Protein AF-A0A0F7SVY8-F1 (afdb_monomer_lite)

Secondary structure (DSSP, 8-state):
--TTS----SSHHHHHHHHHHHHHHHHHHHHHHHHHS--SS-PPPEEEEETTEEEEE--SSSHHHHHHHHHHHHHHHH-HHHHHHHHHHHHHHHHHHHHHHHH-GGGHHHHHHHHHHHHHHHHHHHHHHT-SPPGGGT-HHHHHHHHHHHHHHHHHHHHH---HHHHHHHHHHHHTS--------S---PPP---HHHHHHHHHHHHHHHHH-S---S----------------HHHHHHHHHHHHHHHHTT-HHHHHHHHTHHHHHHHH--HHHHHHHHHTT--TTGGG-S-HHHHHHHHHHTHHHHHHHHHHHHHHHHHHHTT-SSSTTHHHHGGGHHHHHHHHHHHHHHHHHHHHHHHHHHHHHHHHHHHHHHHHHHHHHHHHHHHHHHHHHHHHHHHHHHHH--

Structure (mmCIF, N/CA/C/O backbone):
data_AF-A0A0F7SVY8-F1
#
_entry.id   AF-A0A0F7SVY8-F1
#
loop_
_atom_site.group_PDB
_atom_site.id
_atom_site.type_symbol
_atom_site.label_atom_id
_atom_site.label_alt_id
_atom_site.label_comp_id
_atom_site.label_asym_id
_atom_site.label_entity_id
_atom_site.label_seq_id
_atom_site.pdbx_PDB_ins_code
_atom_site.Cartn_x
_atom_site.Cartn_y
_atom_site.Cartn_z
_atom_site.occupancy
_atom_site.B_iso_or_equiv
_atom_site.auth_seq_id
_atom_site.auth_comp_id
_atom_site.auth_asym_id
_atom_site.auth_atom_id
_atom_site.pdbx_PDB_model_num
ATOM 1 N N . MET A 1 1 ? -3.603 6.950 12.772 1.00 32.06 1 MET A N 1
ATOM 2 C CA . MET A 1 1 ? -3.868 5.844 11.830 1.00 32.06 1 MET A CA 1
ATOM 3 C C . MET A 1 1 ? -5.347 5.536 11.937 1.00 32.06 1 MET A C 1
ATOM 5 O O . MET A 1 1 ? -5.811 5.338 13.047 1.00 32.06 1 MET A O 1
ATOM 9 N N . SER A 1 2 ? -6.103 5.628 10.845 1.00 26.30 2 SER A N 1
ATOM 10 C CA . SER A 1 2 ? -7.536 5.317 10.833 1.00 26.30 2 SER A CA 1
ATOM 11 C C . SER A 1 2 ? -7.749 3.835 11.159 1.00 26.30 2 SER A C 1
ATOM 13 O O . SER A 1 2 ? -7.153 2.965 10.524 1.00 26.30 2 SER A O 1
ATOM 15 N N . GLY A 1 3 ? -8.569 3.562 12.176 1.00 30.83 3 GLY A N 1
ATOM 16 C CA . GLY A 1 3 ? -8.786 2.250 12.801 1.00 30.83 3 GLY A CA 1
ATOM 17 C C . GLY A 1 3 ? -9.534 1.206 11.962 1.00 30.83 3 GLY A C 1
ATOM 18 O O . GLY A 1 3 ? -10.246 0.385 12.523 1.00 30.83 3 GLY A O 1
ATOM 19 N N . GLU A 1 4 ? -9.394 1.212 10.636 1.00 35.50 4 GLU A N 1
ATOM 20 C CA . GLU A 1 4 ? -10.109 0.282 9.745 1.00 35.50 4 GLU A CA 1
ATOM 21 C C . GLU A 1 4 ? -9.260 -0.897 9.242 1.00 35.50 4 GLU A C 1
ATOM 23 O O . GLU A 1 4 ? -9.803 -1.841 8.681 1.00 35.50 4 GLU A O 1
ATOM 28 N N . ILE A 1 5 ? -7.935 -0.904 9.440 1.00 38.75 5 ILE A N 1
ATOM 29 C CA . ILE A 1 5 ? -7.057 -1.897 8.775 1.00 38.75 5 ILE A CA 1
ATOM 30 C C . ILE A 1 5 ? -6.786 -3.148 9.634 1.00 38.75 5 ILE A C 1
ATOM 32 O O . ILE A 1 5 ? -6.221 -4.130 9.160 1.00 38.75 5 ILE A O 1
ATOM 36 N N . GLY A 1 6 ? -7.246 -3.171 10.882 1.00 41.16 6 GLY A N 1
ATOM 37 C CA . GLY A 1 6 ? -7.015 -4.285 11.796 1.00 41.16 6 GLY A CA 1
ATOM 38 C C . GLY A 1 6 ? -8.291 -4.723 12.484 1.00 41.16 6 GLY A C 1
ATOM 39 O O . GLY A 1 6 ? -8.404 -4.569 13.696 1.00 41.16 6 GLY A O 1
ATOM 40 N N . ALA A 1 7 ? -9.238 -5.306 11.746 1.00 42.53 7 ALA A N 1
ATOM 41 C CA . ALA A 1 7 ? -10.143 -6.268 12.366 1.00 42.53 7 ALA A CA 1
ATOM 42 C C . ALA A 1 7 ? -9.259 -7.420 12.863 1.00 42.53 7 ALA A C 1
ATOM 44 O O . ALA A 1 7 ? -8.920 -8.326 12.104 1.00 42.53 7 ALA A O 1
ATOM 45 N N . TYR A 1 8 ? -8.772 -7.287 14.097 1.00 48.00 8 TYR A N 1
ATOM 46 C CA . TYR A 1 8 ? -7.815 -8.196 14.699 1.00 48.00 8 TYR A CA 1
ATOM 47 C C . TYR A 1 8 ? -8.391 -9.605 14.592 1.00 48.00 8 TYR A C 1
ATOM 49 O O . TYR A 1 8 ? -9.514 -9.868 15.033 1.00 48.00 8 TYR A O 1
ATOM 57 N N . HIS A 1 9 ? -7.649 -10.485 13.929 1.00 53.19 9 HIS A N 1
ATOM 58 C CA . HIS A 1 9 ? -7.991 -11.888 13.803 1.00 53.19 9 HIS A CA 1
ATOM 59 C C . HIS A 1 9 ? -8.049 -12.479 15.208 1.00 53.19 9 HIS A C 1
ATOM 61 O O . HIS A 1 9 ? -7.025 -12.768 15.822 1.00 53.19 9 HIS A O 1
ATOM 67 N N . SER A 1 10 ? -9.258 -12.606 15.755 1.00 57.44 10 SER A N 1
ATOM 68 C CA . SER A 1 10 ? -9.478 -13.090 17.120 1.00 57.44 10 SER A CA 1
ATOM 69 C C . SER A 1 10 ? -9.018 -14.542 17.292 1.00 57.44 10 SER A C 1
ATOM 71 O O . SER A 1 10 ? -8.771 -14.996 18.410 1.00 57.44 10 SER A O 1
ATOM 73 N N . GLU A 1 11 ? -8.854 -15.268 16.183 1.00 75.50 11 GLU A N 1
ATOM 74 C CA . GLU A 1 11 ? -8.423 -16.655 16.147 1.00 75.50 11 GLU A CA 1
ATOM 75 C C . GLU A 1 11 ? -6.925 -16.789 15.808 1.00 75.50 11 GLU A C 1
ATOM 77 O O . GLU A 1 11 ? -6.479 -16.550 14.683 1.00 75.50 11 GLU A O 1
ATOM 82 N N . LYS A 1 12 ? -6.142 -17.288 16.776 1.00 78.69 12 LYS A N 1
ATOM 83 C CA . LYS A 1 12 ? -4.677 -17.473 16.677 1.00 78.69 12 LYS A CA 1
ATOM 84 C C . LYS A 1 12 ? -4.250 -18.340 15.490 1.00 78.69 12 LYS A C 1
ATOM 86 O O . LYS A 1 12 ? -3.156 -18.166 14.955 1.00 78.69 12 LYS A O 1
ATOM 91 N N . ARG A 1 13 ? -5.100 -19.284 15.070 1.00 81.50 13 ARG A N 1
ATOM 92 C CA . ARG A 1 13 ? -4.836 -20.136 13.899 1.00 81.50 13 ARG A CA 1
ATOM 93 C C . ARG A 1 13 ? -4.826 -19.336 12.599 1.00 81.50 13 ARG A C 1
ATOM 95 O O . ARG A 1 13 ? -3.979 -19.603 11.754 1.00 81.50 13 ARG A O 1
ATOM 102 N N . ASN A 1 14 ? -5.714 -18.350 12.454 1.00 82.94 14 ASN A N 1
ATOM 103 C CA . ASN A 1 14 ? -5.728 -17.492 11.273 1.00 82.94 14 ASN A CA 1
ATOM 104 C C . ASN A 1 14 ? -4.495 -16.576 11.251 1.00 82.94 14 ASN A C 1
ATOM 106 O O . ASN A 1 14 ? -3.794 -16.505 10.245 1.00 82.94 14 ASN A O 1
ATOM 110 N N . VAL A 1 15 ? -4.145 -15.994 12.402 1.00 83.00 15 VAL A N 1
ATOM 111 C CA . VAL A 1 15 ? -2.915 -15.200 12.564 1.00 83.00 15 VAL A CA 1
ATOM 112 C C . VAL A 1 15 ? -1.673 -15.988 12.136 1.00 83.00 15 VAL A C 1
ATOM 114 O O . VAL A 1 15 ? -0.857 -15.481 11.371 1.00 83.00 15 VAL A O 1
ATOM 117 N N . ALA A 1 16 ? -1.545 -17.251 12.552 1.00 87.25 16 ALA A N 1
ATOM 118 C CA . ALA A 1 16 ? -0.411 -18.091 12.166 1.00 87.25 16 ALA A CA 1
ATOM 119 C C . ALA A 1 16 ? -0.305 -18.294 10.642 1.00 87.25 16 ALA A C 1
ATOM 121 O O . ALA A 1 16 ? 0.797 -18.278 10.093 1.00 87.25 16 ALA A O 1
ATOM 122 N N . VAL A 1 17 ? -1.438 -18.441 9.944 1.00 87.94 17 VAL A N 1
ATOM 123 C CA . VAL A 1 17 ? -1.470 -18.520 8.474 1.00 87.94 17 VAL A CA 1
ATOM 124 C C . VAL A 1 17 ? -0.979 -17.202 7.866 1.00 87.94 17 VAL A C 1
ATOM 126 O O . VAL A 1 17 ? -0.134 -17.221 6.972 1.00 87.94 17 VAL A O 1
ATOM 129 N N . HIS A 1 18 ? -1.427 -16.057 8.380 1.00 86.75 18 HIS A N 1
ATOM 130 C CA . HIS A 1 18 ? -0.991 -14.743 7.899 1.00 86.75 18 HIS A CA 1
ATOM 131 C C . HIS A 1 18 ? 0.511 -14.513 8.114 1.00 86.75 18 HIS A C 1
ATOM 133 O O . HIS A 1 18 ? 1.202 -14.094 7.186 1.00 86.75 18 HIS A O 1
ATOM 139 N N . VAL A 1 19 ? 1.038 -14.885 9.286 1.00 88.88 19 VAL A N 1
ATOM 140 C CA . VAL A 1 19 ? 2.472 -14.804 9.621 1.00 88.88 19 VAL A CA 1
ATOM 141 C C . VAL A 1 19 ? 3.354 -15.546 8.620 1.00 88.88 19 VAL A C 1
ATOM 143 O O . VAL A 1 19 ? 4.449 -15.084 8.305 1.00 88.88 19 VAL A O 1
ATOM 146 N N . VAL A 1 20 ? 2.870 -16.656 8.065 1.00 91.19 20 VAL A N 1
ATOM 147 C CA . VAL A 1 20 ? 3.607 -17.432 7.061 1.00 91.19 20 VAL A CA 1
ATOM 148 C C . VAL A 1 20 ? 3.379 -16.889 5.647 1.00 91.19 20 VAL A C 1
ATOM 150 O O . VAL A 1 20 ? 4.332 -16.688 4.888 1.00 91.19 20 VAL A O 1
ATOM 153 N N . PHE A 1 21 ? 2.126 -16.653 5.260 1.00 92.50 21 PHE A N 1
ATOM 154 C CA . PHE A 1 21 ? 1.783 -16.427 3.857 1.00 92.50 21 PHE A CA 1
ATOM 155 C C . PHE A 1 21 ? 1.807 -14.957 3.425 1.00 92.50 21 PHE A C 1
ATOM 157 O O . PHE A 1 21 ? 2.053 -14.708 2.248 1.00 92.50 21 PHE A O 1
ATOM 164 N N . VAL A 1 22 ? 1.655 -13.978 4.324 1.00 92.56 22 VAL A N 1
ATOM 165 C CA . VAL A 1 22 ? 1.793 -12.553 3.961 1.00 92.56 22 VAL A CA 1
ATOM 166 C C . VAL A 1 22 ? 3.229 -12.227 3.522 1.00 92.56 22 VAL A C 1
ATOM 168 O O . VAL A 1 22 ? 3.394 -11.711 2.412 1.00 92.56 22 VAL A O 1
ATOM 171 N N . PRO A 1 23 ? 4.291 -12.584 4.281 1.00 93.31 23 PRO A N 1
ATOM 172 C CA . PRO A 1 23 ? 5.663 -12.372 3.820 1.00 93.31 23 PRO A CA 1
ATOM 173 C C . PRO A 1 23 ? 5.978 -13.159 2.543 1.00 93.31 23 PRO A C 1
ATOM 175 O O . PRO A 1 23 ? 6.686 -12.661 1.671 1.00 93.31 23 PRO A O 1
ATOM 178 N N . THR A 1 24 ? 5.409 -14.360 2.392 1.00 94.19 24 THR A N 1
ATOM 179 C CA . THR A 1 24 ? 5.582 -15.190 1.189 1.00 94.19 24 THR A CA 1
ATOM 180 C C . THR A 1 24 ? 4.979 -14.531 -0.057 1.00 94.19 24 THR A C 1
ATOM 182 O O . THR A 1 24 ? 5.620 -14.492 -1.112 1.00 94.19 24 THR A O 1
ATOM 185 N N . ILE A 1 25 ? 3.776 -13.955 0.044 1.00 94.62 25 ILE A N 1
ATOM 186 C CA . ILE A 1 25 ? 3.155 -13.186 -1.046 1.00 94.62 25 ILE A CA 1
ATOM 187 C C . ILE A 1 25 ? 3.991 -11.958 -1.378 1.00 94.62 25 ILE A C 1
ATOM 189 O O . ILE A 1 25 ? 4.257 -11.697 -2.549 1.00 94.62 25 ILE A O 1
ATOM 193 N N . PHE A 1 26 ? 4.439 -11.225 -0.360 1.00 95.25 26 PHE A N 1
ATOM 194 C CA . PHE A 1 26 ? 5.232 -10.019 -0.564 1.00 95.25 26 PHE A CA 1
ATOM 195 C C . PHE A 1 26 ? 6.570 -10.321 -1.256 1.00 95.25 26 PHE A C 1
ATOM 197 O O . PHE A 1 26 ? 6.952 -9.649 -2.213 1.00 95.25 26 PHE A O 1
ATOM 204 N N . TRP A 1 27 ? 7.240 -11.398 -0.849 1.00 95.31 27 TRP A N 1
ATOM 205 C CA . TRP A 1 27 ? 8.481 -11.857 -1.465 1.00 95.31 27 TRP A CA 1
ATOM 206 C C . TRP A 1 27 ? 8.300 -12.333 -2.913 1.00 95.31 27 TRP A C 1
ATOM 208 O O . TRP A 1 27 ? 9.064 -11.948 -3.799 1.00 95.31 27 TRP A O 1
ATOM 218 N N . THR A 1 28 ? 7.267 -13.137 -3.183 1.00 95.69 28 THR A N 1
ATOM 219 C CA . THR A 1 28 ? 6.957 -13.589 -4.552 1.00 95.69 28 THR A CA 1
ATOM 220 C C . THR A 1 28 ? 6.533 -12.425 -5.453 1.00 95.69 28 THR A C 1
ATOM 222 O O . THR A 1 28 ? 6.901 -12.397 -6.625 1.00 95.69 28 THR A O 1
ATOM 225 N N . TYR A 1 29 ? 5.843 -11.417 -4.914 1.00 95.25 29 TYR A N 1
ATOM 226 C CA . TYR A 1 29 ? 5.548 -10.171 -5.624 1.00 95.25 29 TYR A CA 1
ATOM 227 C C . TYR A 1 29 ? 6.826 -9.424 -6.031 1.00 95.25 29 TYR A C 1
ATOM 229 O O . TYR A 1 29 ? 6.970 -9.062 -7.200 1.00 95.25 29 TYR A O 1
ATOM 237 N N . MET A 1 30 ? 7.792 -9.259 -5.118 1.00 94.88 30 MET A N 1
ATOM 238 C CA . MET A 1 30 ? 9.096 -8.669 -5.454 1.00 94.88 30 MET A CA 1
ATOM 239 C C . MET A 1 30 ? 9.812 -9.451 -6.557 1.00 94.88 30 MET A C 1
ATOM 241 O O . MET A 1 30 ? 10.366 -8.841 -7.467 1.00 94.88 30 MET A O 1
ATOM 245 N N . PHE A 1 31 ? 9.749 -10.786 -6.528 1.00 95.06 31 PHE A N 1
ATOM 246 C CA . PHE A 1 31 ? 10.317 -11.630 -7.583 1.00 95.06 31 PHE A CA 1
ATOM 247 C C . PHE A 1 31 ? 9.697 -11.322 -8.953 1.00 95.06 31 PHE A C 1
ATOM 249 O O . PHE A 1 31 ? 10.429 -11.125 -9.926 1.00 95.06 31 PHE A O 1
ATOM 256 N N . PHE A 1 32 ? 8.364 -11.227 -9.041 1.00 95.88 32 PHE A N 1
ATOM 257 C CA . PHE A 1 32 ? 7.694 -10.864 -10.293 1.00 95.88 32 PHE A CA 1
ATOM 258 C C . PHE A 1 32 ? 8.078 -9.459 -10.756 1.00 95.88 32 PHE A C 1
ATOM 260 O O . PHE A 1 32 ? 8.366 -9.270 -11.937 1.00 95.88 32 PHE A O 1
ATOM 267 N N . MET A 1 33 ? 8.165 -8.492 -9.838 1.00 94.75 33 MET A N 1
ATOM 268 C CA . MET A 1 33 ? 8.607 -7.134 -10.166 1.00 94.75 33 MET A CA 1
ATOM 269 C C . MET A 1 33 ? 10.046 -7.108 -10.682 1.00 94.75 33 MET A C 1
ATOM 271 O O . MET A 1 33 ? 10.319 -6.450 -11.682 1.00 94.75 33 MET A O 1
ATOM 275 N N . SER A 1 34 ? 10.955 -7.875 -10.080 1.00 93.12 34 SER A N 1
ATOM 276 C CA . SER A 1 34 ? 12.329 -8.031 -10.571 1.00 93.12 34 SER A CA 1
ATOM 277 C C . SER A 1 34 ? 12.408 -8.729 -11.926 1.00 93.12 34 SER A C 1
ATOM 279 O O . SER A 1 34 ? 13.397 -8.553 -12.640 1.00 93.12 34 SER A O 1
ATOM 281 N N . ARG A 1 35 ? 11.387 -9.512 -12.307 1.00 91.06 35 ARG A N 1
ATOM 282 C CA . ARG A 1 35 ? 11.304 -10.109 -13.644 1.00 91.06 35 ARG A CA 1
ATOM 283 C C . ARG A 1 35 ? 10.727 -9.196 -14.710 1.00 91.06 35 ARG A C 1
ATOM 285 O O . ARG A 1 35 ? 11.223 -9.238 -15.832 1.00 91.06 35 ARG A O 1
ATOM 292 N N . ILE A 1 36 ? 9.719 -8.399 -14.369 1.00 92.81 36 ILE A N 1
ATOM 293 C CA . ILE A 1 36 ? 9.126 -7.411 -15.279 1.00 92.81 36 ILE A CA 1
ATOM 294 C C . ILE A 1 36 ? 10.099 -6.246 -15.496 1.00 92.81 36 ILE A C 1
ATOM 296 O O . ILE A 1 36 ? 10.281 -5.794 -16.622 1.00 92.81 36 ILE A O 1
ATOM 300 N N . PHE A 1 37 ? 10.773 -5.814 -14.429 1.00 91.56 37 PHE A N 1
ATOM 301 C CA . PHE A 1 37 ? 11.751 -4.730 -14.436 1.00 91.56 37 PHE A CA 1
ATOM 302 C C . PHE A 1 37 ? 13.123 -5.263 -13.991 1.00 91.56 37 PHE A C 1
ATOM 304 O O . PHE A 1 37 ? 13.513 -5.098 -12.829 1.00 91.56 37 PHE A O 1
ATOM 311 N N . PRO A 1 38 ? 13.862 -5.953 -14.878 1.00 86.38 38 PRO A N 1
ATOM 312 C CA . PRO A 1 38 ? 15.205 -6.416 -14.561 1.00 86.38 38 PRO A CA 1
ATOM 313 C C . PRO A 1 38 ? 16.149 -5.227 -14.360 1.00 86.38 38 PRO A C 1
ATOM 315 O O . PRO A 1 38 ? 15.997 -4.176 -14.980 1.00 86.38 38 PRO A O 1
ATOM 318 N N . SER A 1 39 ? 17.147 -5.406 -13.495 1.00 84.00 39 SER A N 1
ATOM 319 C CA . SER A 1 39 ? 18.159 -4.377 -13.254 1.00 84.00 39 SER A CA 1
ATOM 320 C C . SER A 1 39 ? 18.905 -4.012 -14.549 1.00 84.00 39 SER A C 1
ATOM 322 O O . SER A 1 39 ? 19.336 -4.918 -15.268 1.00 84.00 39 SER A O 1
ATOM 324 N N . PRO A 1 40 ? 19.138 -2.711 -14.819 1.00 76.75 40 PRO A N 1
ATOM 325 C CA . PRO A 1 40 ? 19.983 -2.272 -15.931 1.00 76.75 40 PRO A CA 1
ATOM 326 C C . PRO A 1 40 ? 21.458 -2.627 -15.699 1.00 76.75 40 PRO A C 1
ATOM 328 O O . PRO A 1 40 ? 22.244 -2.737 -16.637 1.00 76.75 40 PRO A O 1
ATOM 331 N N . LEU A 1 41 ? 21.838 -2.821 -14.435 1.00 72.19 41 LEU A N 1
ATOM 332 C CA . LEU A 1 41 ? 23.144 -3.321 -14.045 1.00 72.19 41 LEU A CA 1
ATOM 333 C C . LEU A 1 41 ? 23.090 -4.850 -14.125 1.00 72.19 41 LEU A C 1
ATOM 335 O O . LEU A 1 41 ? 22.403 -5.482 -13.317 1.00 72.19 41 LEU A O 1
ATOM 339 N N . LEU A 1 42 ? 23.794 -5.432 -15.101 1.00 68.38 42 LEU A N 1
ATOM 340 C CA . LEU A 1 42 ? 23.953 -6.880 -15.300 1.00 68.38 42 LEU A CA 1
ATOM 341 C C . LEU A 1 42 ? 24.869 -7.488 -14.224 1.00 68.38 42 LEU A C 1
ATOM 343 O O . LEU A 1 42 ? 25.897 -8.090 -14.518 1.00 68.38 42 LEU A O 1
ATOM 347 N N . LEU A 1 43 ? 24.528 -7.271 -12.953 1.00 71.38 43 LEU A N 1
ATOM 348 C CA . LEU A 1 43 ? 25.220 -7.898 -11.839 1.00 71.38 43 LEU A CA 1
ATOM 349 C C . LEU A 1 43 ? 24.863 -9.386 -11.824 1.00 71.38 43 LEU A C 1
ATOM 351 O O . LEU A 1 43 ? 23.683 -9.762 -11.849 1.00 71.38 43 LEU A O 1
ATOM 355 N N . GLU A 1 44 ? 25.891 -10.223 -11.775 1.00 71.94 44 GLU A N 1
ATOM 356 C CA . GLU A 1 44 ? 25.720 -11.661 -11.621 1.00 71.94 44 GLU A CA 1
ATOM 357 C C . GLU A 1 44 ? 25.199 -11.974 -10.208 1.00 71.94 44 GLU A C 1
ATOM 359 O O . GLU A 1 44 ? 25.698 -11.404 -9.230 1.00 71.94 44 GLU A O 1
ATOM 364 N N . PRO A 1 45 ? 24.188 -12.849 -10.060 1.00 72.38 45 PRO A N 1
ATOM 365 C CA . PRO A 1 45 ? 23.715 -13.270 -8.749 1.00 72.38 45 PRO A CA 1
ATOM 366 C C . PRO A 1 45 ? 24.834 -13.946 -7.951 1.00 72.38 45 PRO A C 1
ATOM 368 O O . PRO A 1 45 ? 25.462 -14.899 -8.412 1.00 72.38 45 PRO A O 1
ATOM 371 N N . TYR A 1 46 ? 25.047 -13.501 -6.714 1.00 76.38 46 TYR A N 1
ATOM 372 C CA . TYR A 1 46 ? 25.907 -14.198 -5.766 1.00 76.38 46 TYR A CA 1
ATOM 373 C C . TYR A 1 46 ? 25.096 -15.286 -5.061 1.00 76.38 46 TYR A C 1
ATOM 375 O O . TYR A 1 46 ? 23.995 -15.037 -4.578 1.00 76.38 46 TYR A O 1
ATOM 383 N N . THR A 1 47 ? 25.620 -16.506 -4.970 1.00 74.50 47 THR A N 1
ATOM 384 C CA . THR A 1 47 ? 24.945 -17.562 -4.202 1.00 74.50 47 THR A CA 1
ATOM 385 C C . THR A 1 47 ? 25.325 -17.427 -2.733 1.00 74.50 47 THR A C 1
ATOM 387 O O . THR A 1 47 ? 26.468 -17.689 -2.358 1.00 74.50 47 THR A O 1
ATOM 390 N N . MET A 1 48 ? 24.369 -17.032 -1.889 1.00 69.19 48 MET A N 1
ATOM 391 C CA . MET A 1 48 ? 24.558 -17.082 -0.442 1.00 69.19 48 MET A CA 1
ATOM 392 C C . MET A 1 48 ? 24.561 -18.548 -0.009 1.00 69.19 48 MET A C 1
ATOM 394 O O . MET A 1 48 ? 23.523 -19.202 -0.018 1.00 69.19 48 MET A O 1
ATOM 398 N N . ASN A 1 49 ? 25.732 -19.059 0.372 1.00 66.06 49 ASN A N 1
ATOM 399 C CA . ASN A 1 49 ? 25.901 -20.396 0.937 1.00 66.06 49 ASN A CA 1
ATOM 400 C C . ASN A 1 49 ? 25.991 -20.297 2.460 1.00 66.06 49 ASN A C 1
ATOM 402 O O . ASN A 1 49 ? 27.060 -20.453 3.052 1.00 66.06 49 ASN A O 1
ATOM 406 N N . HIS A 1 50 ? 24.863 -20.017 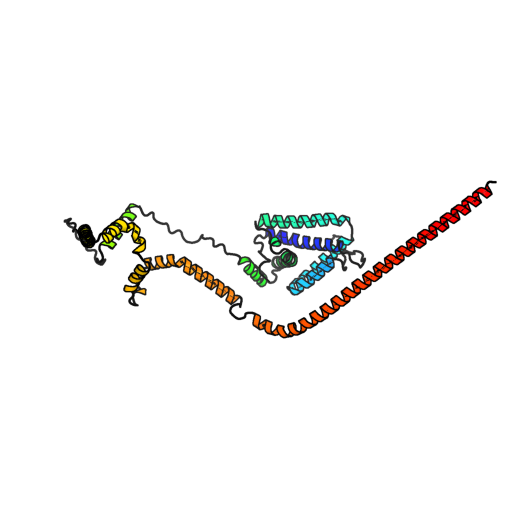3.104 1.00 60.47 50 HIS A N 1
ATOM 407 C CA . HIS A 1 50 ? 24.769 -19.996 4.559 1.00 60.47 50 HIS A CA 1
ATOM 408 C C . HIS A 1 50 ? 23.649 -20.951 4.989 1.00 60.47 50 HIS A C 1
ATOM 410 O O . HIS A 1 50 ? 22.556 -20.923 4.436 1.00 60.47 50 HIS A O 1
ATOM 416 N N . ILE A 1 51 ? 23.928 -21.823 5.968 1.00 49.84 51 ILE A N 1
ATOM 417 C CA . ILE A 1 51 ? 22.943 -22.759 6.553 1.00 49.84 51 ILE A CA 1
ATOM 418 C C . ILE A 1 51 ? 22.449 -23.836 5.551 1.00 49.84 51 ILE A C 1
ATOM 420 O O . ILE A 1 51 ? 21.299 -24.259 5.572 1.00 49.84 51 ILE A O 1
ATOM 424 N N . GLY A 1 52 ? 23.313 -24.305 4.642 1.00 52.16 52 GLY A N 1
ATOM 425 C CA . GLY A 1 52 ? 23.009 -25.445 3.756 1.00 52.16 52 GLY A CA 1
ATOM 426 C C . GLY A 1 52 ? 21.975 -25.184 2.649 1.00 52.16 52 GLY A C 1
ATOM 427 O O . GLY A 1 52 ? 21.682 -26.095 1.879 1.00 52.16 52 GLY A O 1
ATOM 428 N N . MET A 1 53 ? 21.458 -23.958 2.526 1.00 58.69 53 MET A N 1
ATOM 429 C CA . MET A 1 53 ? 20.632 -23.518 1.400 1.00 58.69 53 MET A CA 1
ATOM 430 C C . MET A 1 53 ? 21.446 -22.609 0.483 1.00 58.69 53 MET A C 1
ATOM 432 O O . MET A 1 53 ? 21.938 -21.570 0.911 1.00 58.69 53 MET A O 1
ATOM 436 N N . ALA A 1 54 ? 21.572 -23.005 -0.783 1.00 68.88 54 ALA A N 1
ATOM 437 C CA . ALA A 1 54 ? 22.153 -22.186 -1.839 1.00 68.88 54 ALA A CA 1
ATOM 438 C C . ALA A 1 54 ? 21.053 -21.294 -2.431 1.00 68.88 54 ALA A C 1
ATOM 440 O O . ALA A 1 54 ? 20.325 -21.713 -3.333 1.00 68.88 54 ALA A O 1
ATOM 441 N N . LEU A 1 55 ? 20.898 -20.082 -1.891 1.00 78.56 55 LEU A N 1
ATOM 442 C CA . LEU A 1 55 ? 19.927 -19.108 -2.395 1.00 78.56 55 LEU A CA 1
ATOM 443 C C . LEU A 1 55 ? 20.643 -18.036 -3.225 1.00 78.56 55 LEU A C 1
ATOM 445 O O . LEU A 1 55 ? 21.568 -17.393 -2.716 1.00 78.56 55 LEU A O 1
ATOM 449 N N . PRO A 1 56 ? 20.242 -17.819 -4.492 1.00 85.25 56 PRO A N 1
ATOM 450 C CA . PRO A 1 56 ? 20.808 -16.741 -5.280 1.00 85.25 56 PRO A CA 1
ATOM 451 C C . PRO A 1 56 ? 20.335 -15.410 -4.694 1.00 85.25 56 PRO A C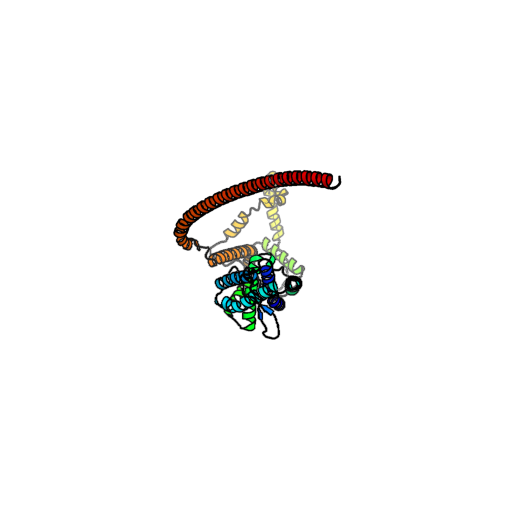 1
ATOM 453 O O . PRO A 1 56 ? 19.156 -15.209 -4.400 1.00 85.25 56 PRO A O 1
ATOM 456 N N . PHE A 1 57 ? 21.279 -14.502 -4.513 1.00 86.75 57 PHE A N 1
ATOM 457 C CA . PHE A 1 57 ? 21.094 -13.209 -3.887 1.00 86.75 57 PHE A CA 1
ATOM 458 C C . PHE A 1 57 ? 21.773 -12.141 -4.731 1.00 86.75 57 PHE A C 1
ATOM 460 O O . PHE A 1 57 ? 22.908 -12.300 -5.185 1.00 86.75 57 PHE A O 1
ATOM 467 N N . ARG A 1 58 ? 21.078 -11.030 -4.942 1.00 84.56 58 ARG A N 1
ATOM 468 C CA . ARG A 1 58 ? 21.588 -9.925 -5.738 1.00 84.56 58 ARG A CA 1
ATOM 469 C C . ARG A 1 58 ? 21.064 -8.600 -5.211 1.00 84.56 58 ARG A C 1
ATOM 471 O O . ARG A 1 58 ? 19.861 -8.397 -5.167 1.00 84.56 58 ARG A O 1
ATOM 478 N N . LEU A 1 59 ? 21.967 -7.692 -4.853 1.00 85.50 59 LEU A N 1
ATOM 479 C CA . LEU A 1 59 ? 21.616 -6.304 -4.552 1.00 85.50 59 LEU A CA 1
ATOM 480 C C . LEU A 1 59 ? 21.794 -5.475 -5.817 1.00 85.50 59 LEU A C 1
ATOM 482 O O . LEU A 1 59 ? 22.915 -5.222 -6.250 1.00 85.50 59 LEU A O 1
ATOM 486 N N . ASP A 1 60 ? 20.680 -5.100 -6.425 1.00 84.50 60 ASP A N 1
ATOM 487 C CA . ASP A 1 60 ? 20.630 -4.356 -7.676 1.00 84.50 60 ASP A CA 1
ATOM 488 C C . ASP A 1 60 ? 19.484 -3.338 -7.668 1.00 84.50 60 ASP A C 1
ATOM 490 O O . ASP A 1 60 ? 18.749 -3.222 -6.689 1.00 84.50 60 ASP A O 1
ATOM 494 N N . LEU A 1 61 ? 19.307 -2.617 -8.775 1.00 88.25 61 LEU A N 1
ATOM 495 C CA . LEU A 1 61 ? 18.175 -1.711 -8.969 1.00 88.25 61 LEU A CA 1
ATOM 496 C C . LEU A 1 61 ? 17.079 -2.369 -9.827 1.00 88.25 61 LEU A C 1
ATOM 498 O O . LEU A 1 61 ? 16.599 -1.782 -10.792 1.00 88.25 61 LEU A O 1
ATOM 502 N N . SER A 1 62 ? 16.733 -3.624 -9.521 1.00 91.31 62 SER A N 1
ATOM 503 C CA . SER A 1 62 ? 15.588 -4.316 -10.130 1.00 91.31 62 SER A CA 1
ATOM 504 C C . SER A 1 62 ? 14.256 -3.871 -9.516 1.00 91.31 62 SER A C 1
ATOM 506 O O . SER A 1 62 ? 14.220 -3.242 -8.456 1.00 91.31 62 SER A O 1
ATOM 508 N N . GLY A 1 63 ? 13.140 -4.222 -10.160 1.00 92.12 63 GLY A N 1
ATOM 509 C CA . GLY A 1 63 ? 11.796 -3.884 -9.689 1.00 92.12 63 GLY A CA 1
ATOM 510 C C . GLY A 1 63 ? 11.518 -4.316 -8.247 1.00 92.12 63 GLY A C 1
ATOM 511 O O . GLY A 1 63 ? 10.938 -3.544 -7.489 1.00 92.12 63 GLY A O 1
ATOM 512 N N . GLY A 1 64 ? 11.972 -5.501 -7.824 1.00 92.31 64 GLY A N 1
ATOM 513 C CA . GLY A 1 64 ? 11.835 -5.957 -6.438 1.00 92.31 64 GLY A CA 1
ATOM 514 C C . GLY A 1 64 ? 12.636 -5.107 -5.451 1.00 92.31 64 GLY A C 1
ATOM 515 O O . GLY A 1 64 ? 12.113 -4.745 -4.401 1.00 92.31 64 GLY A O 1
ATOM 516 N N . SER A 1 65 ? 13.855 -4.697 -5.808 1.00 90.31 65 SER A N 1
ATOM 517 C CA . SER A 1 65 ? 14.668 -3.792 -4.985 1.00 90.31 65 SER A CA 1
ATOM 518 C C . SER A 1 65 ? 14.042 -2.402 -4.863 1.00 90.31 65 SER A C 1
ATOM 520 O O . SER A 1 65 ? 14.052 -1.815 -3.783 1.00 90.31 65 SER A O 1
ATOM 522 N N . ILE A 1 66 ? 13.438 -1.891 -5.942 1.00 93.06 66 ILE A N 1
ATOM 523 C CA . ILE A 1 66 ? 12.680 -0.631 -5.919 1.00 93.06 66 ILE A CA 1
ATOM 524 C C . ILE A 1 66 ? 11.488 -0.755 -4.965 1.00 93.06 66 ILE A C 1
ATOM 526 O O . ILE A 1 66 ? 11.296 0.118 -4.120 1.00 93.06 66 ILE A O 1
ATOM 530 N N . VAL A 1 67 ? 10.732 -1.857 -5.034 1.00 94.12 67 VAL A N 1
ATOM 531 C CA . VAL A 1 67 ? 9.645 -2.138 -4.082 1.00 94.12 67 VAL A CA 1
ATOM 532 C C . VAL A 1 67 ? 10.171 -2.165 -2.647 1.00 94.12 67 VAL A C 1
ATOM 534 O O . VAL A 1 67 ? 9.599 -1.490 -1.795 1.00 94.12 67 VAL A O 1
ATOM 537 N N . SER A 1 68 ? 11.276 -2.865 -2.369 1.00 92.81 68 SER A N 1
ATOM 538 C CA . SER A 1 68 ? 11.894 -2.880 -1.037 1.00 92.81 68 SER A CA 1
ATOM 539 C C . SER A 1 68 ? 12.271 -1.478 -0.549 1.00 92.81 68 SER A C 1
ATOM 541 O O . SER A 1 68 ? 12.017 -1.159 0.606 1.00 92.81 68 SER A O 1
ATOM 543 N N . ILE A 1 69 ? 12.836 -0.619 -1.404 1.00 93.06 69 ILE A N 1
ATOM 544 C CA . ILE A 1 69 ? 13.210 0.759 -1.037 1.00 93.06 69 ILE A CA 1
ATOM 545 C C . ILE A 1 69 ? 11.970 1.606 -0.732 1.00 93.06 69 ILE A C 1
ATOM 547 O O . ILE A 1 69 ? 11.941 2.306 0.279 1.00 93.06 69 ILE A O 1
ATOM 551 N N . LEU A 1 70 ? 10.935 1.527 -1.575 1.00 94.31 70 LEU A N 1
ATOM 552 C CA . LEU A 1 70 ? 9.687 2.269 -1.379 1.00 94.31 70 LEU A CA 1
ATOM 553 C C . LEU A 1 70 ? 8.980 1.843 -0.088 1.00 94.31 70 LEU A C 1
ATOM 555 O O . LEU A 1 70 ? 8.554 2.693 0.691 1.00 94.31 70 LEU A O 1
ATOM 559 N N . TYR A 1 71 ? 8.913 0.536 0.172 1.00 94.12 71 TYR A N 1
ATOM 560 C CA . TYR A 1 71 ? 8.346 -0.002 1.407 1.00 94.12 71 TYR A CA 1
ATOM 561 C C . TYR A 1 71 ? 9.189 0.363 2.630 1.00 94.12 71 TYR A C 1
ATOM 563 O O . TYR A 1 71 ? 8.624 0.722 3.658 1.00 94.12 71 TYR A O 1
ATOM 571 N N . ALA A 1 72 ? 10.522 0.350 2.525 1.00 94.31 72 ALA A N 1
ATOM 572 C CA . ALA A 1 72 ? 11.394 0.806 3.603 1.00 94.31 72 ALA A CA 1
ATOM 573 C C . ALA A 1 72 ? 11.098 2.269 3.952 1.00 94.31 72 ALA A C 1
ATOM 575 O O . ALA A 1 72 ? 10.831 2.574 5.110 1.00 94.31 72 ALA A O 1
ATOM 576 N N . ALA A 1 73 ? 11.085 3.159 2.955 1.00 94.94 73 ALA A N 1
ATOM 577 C CA . ALA A 1 73 ? 10.796 4.578 3.150 1.00 94.94 73 ALA A CA 1
ATOM 578 C C . ALA A 1 73 ? 9.413 4.799 3.781 1.00 94.94 73 ALA A C 1
ATOM 580 O O . ALA A 1 73 ? 9.283 5.571 4.730 1.00 94.94 73 ALA A O 1
ATOM 581 N N . TYR A 1 74 ? 8.399 4.074 3.301 1.00 93.12 74 TYR A N 1
ATOM 582 C CA . TYR A 1 74 ? 7.055 4.120 3.865 1.00 93.12 74 TYR A CA 1
ATOM 583 C C . TYR A 1 74 ? 7.027 3.650 5.327 1.00 93.12 74 TYR A C 1
ATOM 585 O O . TYR A 1 74 ? 6.493 4.347 6.184 1.00 93.12 74 TYR A O 1
ATOM 593 N N . TYR A 1 75 ? 7.661 2.523 5.655 1.00 93.19 75 TYR A N 1
ATOM 594 C CA . TYR A 1 75 ? 7.691 2.005 7.026 1.00 93.19 75 TYR A CA 1
ATOM 595 C C . TYR A 1 75 ? 8.495 2.893 7.978 1.00 93.19 75 TYR A C 1
ATOM 597 O O . TYR A 1 75 ? 8.081 3.071 9.122 1.00 93.19 75 TYR A O 1
ATOM 605 N N . PHE A 1 76 ? 9.577 3.525 7.513 1.00 93.56 76 PHE A N 1
ATOM 606 C CA . PHE A 1 76 ? 10.298 4.538 8.290 1.00 93.56 76 PHE A CA 1
ATOM 607 C C . PHE A 1 76 ? 9.435 5.766 8.597 1.00 93.56 76 PHE A C 1
ATOM 609 O O . PHE A 1 76 ? 9.567 6.330 9.683 1.00 93.56 76 PHE A O 1
ATOM 616 N N . ALA A 1 77 ? 8.545 6.157 7.680 1.00 92.44 77 ALA A N 1
ATOM 617 C CA . ALA A 1 77 ? 7.584 7.230 7.917 1.00 92.44 77 ALA A CA 1
ATOM 618 C C . ALA A 1 77 ? 6.480 6.835 8.918 1.00 92.44 77 ALA A C 1
ATOM 620 O O . ALA A 1 77 ? 5.926 7.714 9.572 1.00 92.44 77 ALA A O 1
ATOM 621 N N . LEU A 1 78 ? 6.171 5.537 9.056 1.00 87.12 78 LEU A N 1
ATOM 622 C CA . LEU A 1 78 ? 5.192 5.036 10.027 1.00 87.12 78 LEU A CA 1
ATOM 623 C C . LEU A 1 78 ? 5.782 4.871 11.437 1.00 87.12 78 LEU A C 1
ATOM 625 O O . LEU A 1 78 ? 5.248 5.429 12.390 1.00 87.12 78 LEU A O 1
ATOM 629 N N . ASP A 1 79 ? 6.859 4.095 11.582 1.00 88.94 79 ASP A N 1
ATOM 630 C CA . ASP A 1 79 ? 7.563 3.891 12.856 1.00 88.94 79 ASP A CA 1
ATOM 631 C C . ASP A 1 79 ? 9.031 3.528 12.595 1.00 88.94 79 ASP A C 1
ATOM 633 O O . ASP A 1 79 ? 9.373 2.393 12.252 1.00 88.94 79 ASP A O 1
ATOM 637 N N . ALA A 1 80 ? 9.924 4.502 12.785 1.00 91.19 80 ALA A N 1
ATOM 638 C CA . ALA A 1 80 ? 11.344 4.351 12.476 1.00 91.19 80 ALA A CA 1
ATOM 639 C C . ALA A 1 80 ? 12.031 3.223 13.268 1.00 91.19 80 ALA A C 1
ATOM 641 O O . ALA A 1 80 ? 12.947 2.578 12.752 1.00 91.19 80 ALA A O 1
ATOM 642 N N . GLN A 1 81 ? 11.599 2.954 14.506 1.00 89.88 81 GLN A N 1
ATOM 643 C CA . GLN A 1 81 ? 12.210 1.915 15.338 1.00 89.88 81 GLN A CA 1
ATOM 644 C C . GLN A 1 81 ? 11.905 0.512 14.792 1.00 89.88 81 GLN A C 1
ATOM 646 O O . GLN A 1 81 ? 12.825 -0.274 14.567 1.00 89.88 81 GLN A O 1
ATOM 651 N N . THR A 1 82 ? 10.637 0.207 14.528 1.00 88.19 82 THR A N 1
ATOM 652 C CA . THR A 1 82 ? 10.207 -1.086 13.982 1.00 88.19 82 THR A CA 1
ATOM 653 C C . THR A 1 82 ? 10.673 -1.250 12.541 1.00 88.19 82 THR A C 1
ATOM 655 O O . THR A 1 82 ? 11.125 -2.330 12.164 1.00 88.19 82 THR A O 1
ATOM 658 N N . ALA A 1 83 ? 10.666 -0.176 11.746 1.00 91.81 83 ALA A N 1
ATOM 659 C CA . ALA A 1 83 ? 11.229 -0.191 10.399 1.00 91.81 83 ALA A CA 1
ATOM 660 C C . ALA A 1 83 ? 12.720 -0.558 10.403 1.00 91.81 83 ALA A C 1
ATOM 662 O O . ALA A 1 83 ? 13.154 -1.356 9.575 1.00 91.81 83 ALA A O 1
ATOM 663 N N . THR A 1 84 ? 13.492 -0.061 11.377 1.00 92.62 84 THR A N 1
ATOM 664 C CA . THR A 1 84 ? 14.907 -0.437 11.545 1.00 92.62 84 THR A CA 1
ATOM 665 C C . THR A 1 84 ? 15.064 -1.932 11.834 1.00 92.62 84 THR A C 1
ATOM 667 O O . THR A 1 84 ? 15.963 -2.566 11.286 1.00 92.62 84 THR A O 1
ATOM 670 N N . LEU A 1 85 ? 14.178 -2.515 12.649 1.00 92.94 85 LEU A N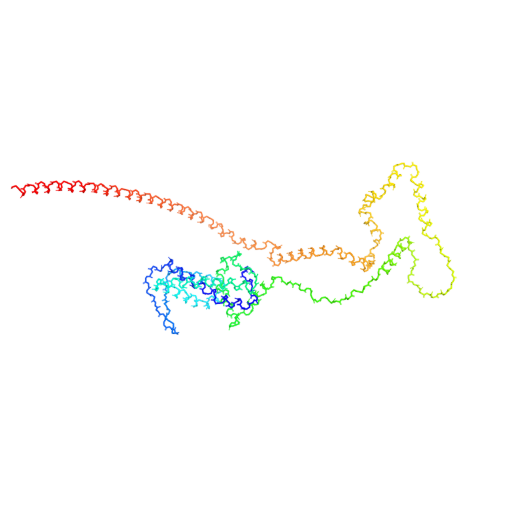 1
ATOM 671 C CA . LEU A 1 85 ? 14.173 -3.957 12.927 1.00 92.94 85 LEU A CA 1
ATOM 672 C C . LEU A 1 85 ? 13.759 -4.788 11.702 1.00 92.94 85 LEU A C 1
ATOM 674 O O . LEU A 1 85 ? 14.273 -5.888 11.509 1.00 92.94 85 LEU A O 1
ATOM 678 N N . TYR A 1 86 ? 12.857 -4.267 10.868 1.00 93.25 86 TYR A N 1
ATOM 679 C CA . TYR A 1 86 ? 12.381 -4.944 9.660 1.00 93.25 86 TYR A CA 1
ATOM 680 C C . TYR A 1 86 ? 13.353 -4.828 8.476 1.00 93.25 86 TYR A C 1
ATOM 682 O O . TYR A 1 86 ? 13.378 -5.693 7.600 1.00 93.25 86 TYR A O 1
ATOM 690 N N . LEU A 1 87 ? 14.183 -3.781 8.445 1.00 93.69 87 LEU A N 1
ATOM 691 C CA . LEU A 1 87 ? 15.065 -3.460 7.322 1.00 93.69 87 LEU A CA 1
ATOM 692 C C . LEU A 1 87 ? 15.977 -4.625 6.882 1.00 93.69 87 LEU A C 1
ATOM 694 O O . LEU A 1 87 ? 16.034 -4.881 5.678 1.00 93.69 87 LEU A O 1
ATOM 698 N N . PRO A 1 88 ? 16.649 -5.384 7.776 1.00 93.38 88 PRO A N 1
ATOM 699 C CA . PRO A 1 88 ? 17.470 -6.522 7.358 1.00 93.38 88 PRO A CA 1
ATOM 700 C C . PRO A 1 88 ? 16.659 -7.612 6.648 1.00 93.38 88 PRO A C 1
ATOM 702 O O . PRO A 1 88 ? 17.118 -8.171 5.651 1.00 93.38 88 PRO A O 1
ATOM 705 N N . LEU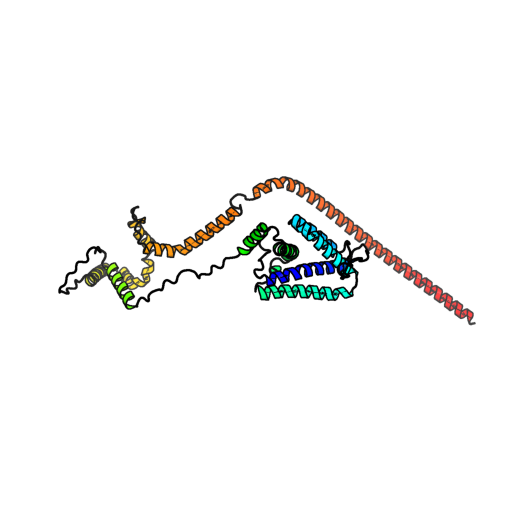 A 1 89 ? 15.440 -7.885 7.125 1.00 92.69 89 LEU A N 1
ATOM 706 C CA . LEU A 1 89 ? 14.533 -8.846 6.499 1.00 92.69 89 LEU A CA 1
ATOM 707 C C . LEU A 1 89 ? 14.077 -8.343 5.124 1.00 92.69 89 LEU A C 1
ATOM 709 O O . LEU A 1 89 ? 14.082 -9.102 4.159 1.00 92.69 89 LEU A O 1
ATOM 713 N N . LEU A 1 90 ? 13.770 -7.053 5.007 1.00 93.94 90 LEU A N 1
ATOM 714 C CA . LEU A 1 90 ? 13.353 -6.430 3.753 1.00 93.94 90 LEU A CA 1
ATOM 715 C C . LEU A 1 90 ? 14.462 -6.434 2.686 1.00 93.94 90 LEU A C 1
ATOM 717 O O . LEU A 1 90 ? 14.194 -6.697 1.510 1.00 93.94 90 LEU A O 1
ATOM 721 N N . VAL A 1 91 ? 15.713 -6.198 3.096 1.00 92.38 91 VAL A N 1
ATOM 722 C CA . VAL A 1 91 ? 16.903 -6.315 2.236 1.00 92.38 91 VAL A CA 1
ATOM 723 C C . VAL A 1 91 ? 17.122 -7.765 1.811 1.00 92.38 91 VAL A C 1
ATOM 725 O O . VAL A 1 91 ? 17.405 -8.026 0.642 1.00 92.38 91 VAL A O 1
ATOM 728 N N . LEU A 1 92 ? 16.953 -8.721 2.728 1.00 91.56 92 LEU A N 1
ATOM 729 C CA . LEU A 1 92 ? 17.064 -10.143 2.414 1.00 91.56 92 LEU A CA 1
ATOM 730 C C . LEU A 1 92 ? 15.997 -10.578 1.398 1.00 91.56 92 LEU A C 1
ATOM 732 O O . LEU A 1 92 ? 16.323 -11.253 0.421 1.00 91.56 92 LEU A O 1
ATOM 736 N N . MET A 1 93 ? 14.743 -10.164 1.590 1.00 92.94 93 MET A N 1
ATOM 737 C CA . MET A 1 93 ? 13.631 -10.453 0.679 1.00 92.94 93 MET A CA 1
ATOM 738 C C . MET A 1 93 ? 13.861 -9.840 -0.708 1.00 92.94 93 MET A C 1
ATOM 740 O O . MET A 1 93 ? 13.749 -10.540 -1.716 1.00 92.94 93 MET A O 1
ATOM 744 N N . GLY A 1 94 ? 14.257 -8.566 -0.769 1.00 92.69 94 GLY A N 1
ATOM 745 C CA . GLY A 1 94 ? 14.575 -7.889 -2.029 1.00 92.69 94 GLY A CA 1
ATOM 746 C C . GLY A 1 94 ? 15.744 -8.551 -2.758 1.00 92.69 94 GLY A C 1
ATOM 747 O O . GLY A 1 94 ? 15.640 -8.901 -3.930 1.00 92.69 94 GLY A O 1
ATOM 748 N N . GLY A 1 95 ? 16.838 -8.826 -2.047 1.00 90.62 95 GLY A N 1
ATOM 749 C CA . GLY A 1 95 ? 18.029 -9.389 -2.671 1.00 90.62 95 GLY A CA 1
ATOM 750 C C . GLY A 1 95 ? 17.865 -10.843 -3.121 1.00 90.62 95 GLY A C 1
ATOM 751 O O . GLY A 1 95 ? 18.329 -11.213 -4.200 1.00 90.62 95 GLY A O 1
ATOM 752 N N . THR A 1 96 ? 17.177 -11.682 -2.341 1.00 91.00 96 THR A N 1
ATOM 753 C CA . THR A 1 96 ? 16.891 -13.071 -2.748 1.00 91.00 96 THR A CA 1
ATOM 754 C C . THR A 1 96 ? 15.894 -13.130 -3.900 1.00 91.00 96 THR A C 1
ATOM 756 O O . THR A 1 96 ? 16.091 -13.909 -4.829 1.00 91.00 96 THR A O 1
ATOM 759 N N . SER A 1 97 ? 14.861 -12.283 -3.903 1.00 92.75 97 SER A N 1
ATOM 760 C CA . SER A 1 97 ? 13.898 -12.228 -5.009 1.00 92.75 97 SER A CA 1
ATOM 761 C C . SER A 1 97 ? 14.546 -11.757 -6.318 1.00 92.75 97 SER A C 1
ATOM 763 O O . SER A 1 97 ? 14.322 -12.373 -7.361 1.00 92.75 97 SER A O 1
ATOM 765 N N . ALA A 1 98 ? 15.423 -10.748 -6.268 1.00 91.38 98 ALA A N 1
ATOM 766 C CA . ALA A 1 98 ? 16.214 -10.300 -7.414 1.00 91.38 98 ALA A CA 1
ATOM 767 C C . ALA A 1 98 ? 17.195 -11.378 -7.913 1.00 91.38 98 ALA A C 1
ATOM 769 O O . ALA A 1 98 ? 17.305 -11.610 -9.120 1.00 91.38 98 ALA A O 1
ATOM 770 N N . GLY A 1 99 ? 17.869 -12.080 -6.997 1.00 89.69 99 GLY A N 1
ATOM 771 C CA . GLY A 1 99 ? 18.763 -13.188 -7.334 1.00 89.69 99 GLY A CA 1
ATOM 772 C C . GLY A 1 99 ? 18.031 -14.353 -8.006 1.00 89.69 99 GLY A C 1
ATOM 773 O O . GLY A 1 99 ? 18.463 -14.829 -9.055 1.00 89.69 99 GLY A O 1
ATOM 774 N N . LEU A 1 100 ? 16.888 -14.773 -7.455 1.00 90.00 100 LEU A N 1
ATOM 775 C CA . LEU A 1 100 ? 16.035 -15.824 -8.025 1.00 90.00 100 LEU A CA 1
ATOM 776 C C . LEU A 1 100 ? 15.475 -15.429 -9.392 1.00 90.00 100 LEU A C 1
ATOM 778 O O . LEU A 1 100 ? 15.472 -16.255 -10.306 1.00 90.00 100 LEU A O 1
ATOM 782 N N . ALA A 1 101 ? 15.038 -14.176 -9.553 1.00 90.19 101 ALA A N 1
ATOM 783 C CA . ALA A 1 101 ? 14.533 -13.666 -10.824 1.00 90.19 101 ALA A CA 1
ATOM 784 C C . ALA A 1 101 ? 15.594 -13.774 -11.928 1.00 90.19 101 ALA A C 1
ATOM 786 O O . ALA A 1 101 ? 15.282 -14.172 -13.049 1.00 90.19 101 ALA A O 1
ATOM 787 N N . ALA A 1 102 ? 16.852 -13.482 -11.608 1.00 86.06 102 ALA A N 1
ATOM 788 C CA . ALA A 1 102 ? 17.959 -13.534 -12.554 1.00 86.06 102 ALA A CA 1
ATOM 789 C C . ALA A 1 102 ? 18.533 -14.936 -12.803 1.00 86.06 102 ALA A C 1
ATOM 791 O O . ALA A 1 102 ? 19.199 -15.130 -13.814 1.00 86.06 102 ALA A O 1
ATOM 792 N N . PHE A 1 103 ? 18.279 -15.906 -11.920 1.00 83.25 103 PHE A N 1
ATOM 793 C CA . PHE A 1 103 ? 18.948 -17.207 -11.956 1.00 83.25 103 PHE A CA 1
ATOM 794 C C . PHE A 1 103 ? 18.536 -18.079 -13.150 1.00 83.25 103 PHE A C 1
ATOM 796 O O . PHE A 1 103 ? 19.356 -18.396 -14.008 1.00 83.25 103 PHE A O 1
ATOM 803 N N . LYS A 1 104 ? 17.269 -18.507 -13.194 1.00 82.25 104 LYS A N 1
ATOM 804 C CA . LYS A 1 104 ? 16.778 -19.497 -14.162 1.00 82.25 104 LYS A CA 1
ATOM 805 C C . LYS A 1 104 ? 15.319 -19.232 -14.545 1.00 82.25 104 LYS A C 1
ATOM 807 O O . LYS A 1 104 ? 14.506 -19.019 -13.641 1.00 82.25 104 LYS A O 1
ATOM 812 N N . PRO A 1 105 ? 14.951 -19.245 -15.842 1.00 83.69 105 PRO A N 1
ATOM 813 C CA . PRO A 1 105 ? 13.565 -19.033 -16.270 1.00 83.69 105 PRO A CA 1
ATOM 814 C C . PRO A 1 105 ? 12.576 -20.036 -15.661 1.00 83.69 105 PRO A C 1
ATOM 816 O O . PRO A 1 105 ? 11.423 -19.692 -15.410 1.00 83.69 105 PRO A O 1
ATOM 819 N N . GLU A 1 106 ? 13.025 -21.258 -15.366 1.00 88.69 106 GLU A N 1
ATOM 820 C CA . GLU A 1 106 ? 12.198 -22.340 -14.826 1.00 88.69 106 GLU A CA 1
ATOM 821 C C . GLU A 1 106 ? 11.656 -22.044 -13.421 1.00 88.69 106 GLU A C 1
ATOM 823 O O . GLU A 1 106 ? 10.690 -22.671 -12.995 1.00 88.69 106 GLU A O 1
ATOM 828 N N . VAL A 1 107 ? 12.233 -21.068 -12.710 1.00 89.50 107 VAL A N 1
ATOM 829 C CA . VAL A 1 107 ? 11.791 -20.655 -11.368 1.00 89.50 107 VAL A CA 1
ATOM 830 C C . VAL A 1 107 ? 10.466 -19.876 -11.408 1.00 89.50 107 VAL A C 1
ATOM 832 O O . VAL A 1 107 ? 9.777 -19.768 -10.396 1.00 89.50 107 VAL A O 1
ATOM 835 N N . LEU A 1 108 ? 10.048 -19.386 -12.578 1.00 92.56 108 LEU A N 1
ATOM 836 C CA . LEU A 1 108 ? 8.805 -18.627 -12.733 1.00 92.56 108 LEU A CA 1
ATOM 837 C C . LEU A 1 108 ? 7.562 -19.430 -12.313 1.00 92.56 108 LEU A C 1
ATOM 839 O O . LEU A 1 108 ? 6.742 -18.945 -11.535 1.00 92.56 108 LEU A O 1
ATOM 843 N N . TYR A 1 109 ? 7.431 -20.664 -12.804 1.00 93.00 109 TYR A N 1
ATOM 844 C CA . TYR A 1 109 ? 6.289 -21.532 -12.506 1.00 93.00 109 TYR A CA 1
ATOM 845 C C . TYR A 1 109 ? 6.153 -21.888 -11.017 1.00 93.00 109 TYR A C 1
ATOM 847 O O . TYR A 1 109 ? 5.060 -21.697 -10.480 1.00 93.00 109 TYR A O 1
ATOM 855 N N . PRO A 1 110 ? 7.199 -22.361 -10.307 1.00 93.44 110 PRO A N 1
ATOM 856 C CA . PRO A 1 110 ? 7.083 -22.633 -8.878 1.00 93.44 110 PRO A CA 1
ATOM 857 C C . PRO A 1 110 ? 6.787 -21.367 -8.063 1.00 93.44 110 PRO A C 1
ATOM 859 O O . PRO A 1 110 ? 6.015 -21.452 -7.112 1.00 93.44 110 PRO A O 1
ATOM 862 N N . MET A 1 111 ? 7.304 -20.193 -8.453 1.00 93.81 111 MET A N 1
ATOM 863 C CA . MET A 1 111 ? 6.951 -18.926 -7.791 1.00 93.81 111 MET A CA 1
ATOM 864 C C . MET A 1 111 ? 5.486 -18.545 -7.995 1.00 93.81 111 MET A C 1
ATOM 866 O O . MET A 1 111 ? 4.839 -18.088 -7.056 1.00 93.81 111 MET A O 1
ATOM 870 N N . LEU A 1 112 ? 4.935 -18.773 -9.190 1.00 95.38 112 LEU A N 1
ATOM 871 C CA . LEU A 1 112 ? 3.513 -18.555 -9.462 1.00 95.38 112 LEU A CA 1
ATOM 872 C C . LEU A 1 112 ? 2.627 -19.498 -8.652 1.00 95.38 112 LEU A C 1
ATOM 874 O O . LEU A 1 112 ? 1.664 -19.046 -8.036 1.00 95.38 112 LEU A O 1
ATOM 878 N N . ILE A 1 113 ? 2.980 -20.784 -8.597 1.00 96.31 113 ILE A N 1
ATOM 879 C CA . ILE A 1 113 ? 2.266 -21.767 -7.775 1.00 96.31 113 ILE A CA 1
ATOM 880 C C . ILE A 1 113 ? 2.310 -21.348 -6.304 1.00 96.31 113 ILE A C 1
ATOM 882 O O . ILE A 1 113 ? 1.269 -21.329 -5.654 1.00 96.31 113 ILE A O 1
ATOM 886 N N . LEU A 1 114 ? 3.481 -20.960 -5.791 1.00 96.00 114 LEU A N 1
ATOM 887 C CA . LEU A 1 114 ? 3.640 -20.508 -4.410 1.00 96.00 114 LEU A CA 1
ATOM 888 C C . LEU A 1 114 ? 2.815 -19.249 -4.119 1.00 96.00 114 LEU A C 1
ATOM 890 O O . LEU A 1 114 ? 2.137 -19.194 -3.095 1.00 96.00 114 LEU A O 1
ATOM 894 N N . HIS A 1 115 ? 2.828 -18.263 -5.018 1.00 95.50 115 HIS A N 1
ATOM 895 C CA . HIS A 1 115 ? 2.064 -17.024 -4.870 1.00 95.50 115 HIS A CA 1
ATOM 896 C C . HIS A 1 115 ? 0.556 -17.297 -4.804 1.00 95.50 115 HIS A C 1
ATOM 898 O O . HIS A 1 115 ? -0.120 -16.864 -3.871 1.00 95.50 115 HIS A O 1
ATOM 904 N N . VAL A 1 116 ? 0.032 -18.075 -5.757 1.00 96.25 116 VAL A N 1
ATOM 905 C CA . VAL A 1 116 ? -1.393 -18.429 -5.811 1.00 96.25 116 VAL A CA 1
ATOM 906 C C . VAL A 1 116 ? -1.787 -19.299 -4.618 1.00 96.25 116 VAL A C 1
ATOM 908 O O . VAL A 1 116 ? -2.804 -19.030 -3.983 1.00 96.25 116 VAL A O 1
ATOM 911 N N . ALA A 1 117 ? -0.978 -20.297 -4.257 1.00 95.75 117 ALA A N 1
ATOM 912 C CA . ALA A 1 117 ? -1.239 -21.148 -3.097 1.00 95.75 117 ALA A CA 1
ATOM 913 C C . ALA A 1 117 ? -1.273 -20.341 -1.789 1.00 95.75 117 ALA A C 1
ATOM 915 O O . ALA A 1 117 ? -2.117 -20.603 -0.935 1.00 95.75 117 ALA A O 1
ATOM 916 N N . SER A 1 118 ? -0.411 -19.328 -1.656 1.00 93.94 118 SER A N 1
ATOM 917 C CA . SER A 1 118 ? -0.373 -18.440 -0.488 1.00 93.94 118 SER A CA 1
ATOM 918 C C . SER A 1 118 ? -1.634 -17.578 -0.370 1.00 93.94 118 SER A C 1
ATOM 920 O O . SER A 1 118 ? -2.168 -17.414 0.728 1.00 93.94 118 SER A O 1
ATOM 922 N N . TRP A 1 119 ? -2.146 -17.061 -1.492 1.00 91.81 119 TRP A N 1
ATOM 923 C CA . TRP A 1 119 ? -3.431 -16.357 -1.529 1.00 91.81 119 TRP A CA 1
ATOM 924 C C . TRP A 1 119 ? -4.596 -17.278 -1.174 1.00 91.81 119 TRP A C 1
ATOM 926 O O . TRP A 1 119 ? -5.429 -16.929 -0.339 1.00 91.81 119 TRP A O 1
ATOM 936 N N . VAL A 1 120 ? -4.642 -18.472 -1.774 1.00 91.12 120 VAL A N 1
ATOM 937 C CA . VAL A 1 120 ? -5.683 -19.468 -1.488 1.00 91.12 120 VAL A CA 1
ATOM 938 C C . VAL A 1 120 ? -5.675 -19.839 -0.007 1.00 91.12 120 VAL A C 1
ATOM 940 O O . VAL A 1 120 ? -6.739 -19.875 0.604 1.00 91.12 120 VAL A O 1
ATOM 943 N N . ALA A 1 121 ? -4.500 -20.052 0.591 1.00 89.94 121 ALA A N 1
ATOM 944 C CA . ALA A 1 121 ? -4.374 -20.367 2.010 1.00 89.94 121 ALA A CA 1
ATOM 945 C C . ALA A 1 121 ? -4.966 -19.269 2.909 1.00 89.94 121 ALA A C 1
ATOM 947 O O . ALA A 1 121 ? -5.724 -19.599 3.818 1.00 89.94 121 ALA A O 1
ATOM 948 N N . GLN A 1 122 ? -4.694 -17.990 2.622 1.00 87.25 122 GLN A N 1
ATOM 949 C CA . GLN A 1 122 ? -5.245 -16.860 3.385 1.00 87.25 122 GLN A CA 1
ATOM 950 C C . GLN A 1 122 ? -6.761 -16.714 3.210 1.00 87.25 122 GLN A C 1
ATOM 952 O O . GLN A 1 122 ? -7.500 -16.559 4.178 1.00 87.25 122 GLN A O 1
ATOM 957 N N . ILE A 1 123 ? -7.271 -16.828 1.981 1.00 86.62 123 ILE A N 1
ATOM 958 C CA . ILE A 1 123 ? -8.719 -16.747 1.732 1.00 86.62 123 ILE A CA 1
ATOM 959 C C . ILE A 1 123 ? -9.453 -17.890 2.449 1.00 86.62 123 ILE A C 1
ATOM 961 O O . ILE A 1 123 ? -10.503 -17.685 3.064 1.00 86.62 123 ILE A O 1
ATOM 965 N N . VAL A 1 124 ? -8.900 -19.104 2.383 1.00 86.75 124 VAL A N 1
ATOM 966 C CA . VAL A 1 124 ? -9.459 -20.280 3.055 1.00 86.75 124 VAL A CA 1
ATOM 967 C C . VAL A 1 124 ? -9.390 -20.125 4.574 1.00 86.75 124 VAL A C 1
ATOM 969 O O . VAL A 1 124 ? -10.362 -20.469 5.247 1.00 86.75 124 VAL A O 1
ATOM 972 N N . SER A 1 125 ? -8.299 -19.585 5.123 1.00 84.00 125 SER A N 1
ATOM 973 C CA . SER A 1 125 ? -8.156 -19.401 6.568 1.00 84.00 125 SER A CA 1
ATOM 974 C C . SER A 1 125 ? -9.162 -18.393 7.119 1.00 84.00 125 SER A C 1
ATOM 976 O O . SER A 1 125 ? -9.846 -18.723 8.085 1.00 84.00 125 SER A O 1
ATOM 978 N N . HIS A 1 126 ? -9.378 -17.251 6.456 1.00 78.75 126 HIS A N 1
ATOM 979 C CA . HIS A 1 126 ? -10.449 -16.318 6.835 1.00 78.75 126 HIS A CA 1
ATOM 980 C C . HIS A 1 126 ? -11.828 -16.989 6.819 1.00 78.75 126 HIS A C 1
ATOM 982 O O . HIS A 1 126 ? -12.602 -16.869 7.771 1.00 78.75 126 HIS A O 1
ATOM 988 N N . LYS A 1 127 ? -12.132 -17.746 5.755 1.00 80.44 127 LYS A N 1
ATOM 989 C CA . LYS A 1 127 ? -13.438 -18.398 5.602 1.00 80.44 127 LYS A CA 1
ATOM 990 C C . LYS A 1 127 ? -13.690 -19.471 6.664 1.00 80.44 127 LYS A C 1
ATOM 992 O O . LYS A 1 127 ? -14.812 -19.578 7.148 1.00 80.44 127 LYS A O 1
ATOM 997 N N . ILE A 1 128 ? -12.682 -20.278 6.995 1.00 82.56 128 ILE A N 1
ATOM 998 C CA . ILE A 1 128 ? -12.820 -21.394 7.942 1.00 82.56 128 ILE A CA 1
ATOM 999 C C . ILE A 1 128 ? -12.768 -20.912 9.392 1.00 82.56 128 ILE A C 1
ATOM 1001 O O . ILE A 1 128 ? -13.537 -21.400 10.217 1.00 82.56 128 ILE A O 1
ATOM 1005 N N . PHE A 1 129 ? -11.851 -20.001 9.718 1.00 78.44 129 PHE A N 1
ATOM 1006 C CA . PHE A 1 129 ? -11.564 -19.645 11.107 1.00 78.44 129 PHE A CA 1
ATOM 1007 C C . PHE A 1 129 ? -12.367 -18.450 11.615 1.00 78.44 129 PHE A C 1
ATOM 1009 O O . PHE A 1 129 ? -12.635 -18.387 12.809 1.00 78.44 129 PHE A O 1
ATOM 1016 N N . GLU A 1 130 ? -12.782 -17.533 10.740 1.00 68.50 130 GLU A N 1
ATOM 1017 C CA . GLU A 1 130 ? -13.441 -16.290 11.165 1.00 68.50 130 GLU A CA 1
ATOM 1018 C C . GLU A 1 130 ? -14.818 -16.080 10.553 1.00 68.50 130 GLU A C 1
ATOM 1020 O O . GLU A 1 130 ? -15.595 -15.278 11.066 1.00 68.50 130 GLU A O 1
ATOM 1025 N N . GLY A 1 131 ? -15.141 -16.781 9.463 1.00 62.25 131 GLY A N 1
ATOM 1026 C CA . GLY A 1 131 ? -16.442 -16.687 8.797 1.00 62.25 131 GLY A CA 1
ATOM 1027 C C . GLY A 1 131 ? -16.770 -15.299 8.229 1.00 62.25 131 GLY A C 1
ATOM 1028 O O . GLY A 1 131 ? -17.872 -15.098 7.723 1.00 62.25 131 GLY A O 1
ATOM 1029 N N . LYS A 1 132 ? -15.833 -14.345 8.296 1.00 61.53 132 LYS A N 1
ATOM 1030 C CA . LYS A 1 132 ? -15.950 -12.980 7.775 1.00 61.53 132 LYS A CA 1
ATOM 1031 C C . LYS A 1 132 ? -15.287 -12.874 6.403 1.00 61.53 132 LYS A C 1
ATOM 1033 O O . LYS A 1 132 ? -14.344 -13.605 6.093 1.00 61.53 132 LYS A O 1
ATOM 1038 N N . ALA A 1 133 ? -15.792 -11.961 5.575 1.00 54.94 133 ALA A N 1
ATOM 1039 C CA . ALA A 1 133 ? -15.137 -11.611 4.322 1.00 54.94 133 ALA A CA 1
ATOM 1040 C C . ALA A 1 133 ? -13.790 -10.916 4.615 1.00 54.94 133 ALA A C 1
ATOM 1042 O O . ALA A 1 133 ? -13.694 -10.174 5.595 1.00 54.94 133 ALA A O 1
ATOM 1043 N N . PRO A 1 134 ? -12.743 -11.161 3.810 1.00 57.59 134 PRO A N 1
ATOM 1044 C CA . PRO A 1 134 ? -11.440 -10.549 4.030 1.00 57.59 134 PRO A CA 1
ATOM 1045 C C . PRO A 1 134 ? -11.521 -9.027 3.840 1.00 57.59 134 PRO A C 1
ATOM 1047 O O . PRO A 1 134 ? -12.034 -8.561 2.823 1.00 57.59 134 PRO A O 1
ATOM 1050 N N . ALA A 1 135 ? -10.930 -8.263 4.767 1.00 56.53 135 ALA A N 1
ATOM 1051 C CA . ALA A 1 135 ? -10.861 -6.789 4.737 1.00 56.53 135 ALA A CA 1
ATOM 1052 C C . ALA A 1 135 ? -10.188 -6.212 3.468 1.00 56.53 135 ALA A C 1
ATOM 1054 O O . ALA A 1 135 ? -10.277 -5.022 3.172 1.00 56.53 135 ALA A O 1
ATOM 1055 N N . LEU A 1 136 ? -9.539 -7.072 2.677 1.00 54.75 136 LEU A N 1
ATOM 1056 C CA . LEU A 1 136 ? -9.015 -6.772 1.344 1.00 54.75 136 LEU A CA 1
ATOM 1057 C C . LEU A 1 136 ? -10.087 -6.269 0.363 1.00 54.75 136 LEU A C 1
ATOM 1059 O O . LEU A 1 136 ? -9.728 -5.594 -0.597 1.00 54.75 136 LEU A O 1
ATOM 1063 N N . LEU A 1 137 ? -11.368 -6.598 0.568 1.00 55.03 137 LEU A N 1
ATOM 1064 C CA . LEU A 1 137 ? -12.451 -6.145 -0.313 1.00 55.03 137 LEU A CA 1
ATOM 1065 C C . LEU A 1 137 ? -12.816 -4.668 -0.110 1.00 55.03 137 LEU A C 1
ATOM 1067 O O . LEU A 1 137 ? -13.295 -4.044 -1.054 1.00 55.03 137 LEU A O 1
ATOM 1071 N N . ASP A 1 138 ? -12.533 -4.106 1.067 1.00 61.34 138 ASP A N 1
ATOM 1072 C CA . ASP A 1 138 ? -12.955 -2.747 1.424 1.00 61.34 138 ASP A CA 1
ATOM 1073 C C . ASP A 1 138 ? -11.841 -1.714 1.175 1.00 61.34 138 ASP A C 1
ATOM 1075 O O . ASP A 1 138 ? -12.102 -0.604 0.716 1.00 61.34 138 ASP A O 1
ATOM 1079 N N . ASN A 1 139 ? -10.574 -2.086 1.407 1.00 65.88 139 ASN A N 1
ATOM 1080 C CA . ASN A 1 139 ? -9.411 -1.225 1.158 1.00 65.88 139 ASN A CA 1
ATOM 1081 C C . ASN A 1 139 ? -8.176 -2.039 0.736 1.00 65.88 139 ASN A C 1
ATOM 1083 O O . ASN A 1 139 ? -7.201 -2.170 1.480 1.00 65.88 139 ASN A O 1
ATOM 1087 N N . LEU A 1 140 ? -8.215 -2.589 -0.481 1.00 66.00 140 LEU A N 1
ATOM 1088 C CA . LEU A 1 140 ? -7.184 -3.489 -1.011 1.00 66.00 140 LEU A CA 1
ATOM 1089 C C . LEU A 1 140 ? -5.769 -2.897 -0.953 1.00 66.00 140 LEU A C 1
ATOM 1091 O O . LEU A 1 140 ? -4.830 -3.575 -0.543 1.00 66.00 140 LEU A O 1
ATOM 1095 N N . VAL A 1 141 ? -5.608 -1.637 -1.367 1.00 66.94 141 VAL A N 1
ATOM 1096 C CA . VAL A 1 141 ? -4.286 -0.998 -1.469 1.00 66.94 141 VAL A CA 1
ATOM 1097 C C . VAL A 1 141 ? -3.721 -0.704 -0.082 1.00 66.94 141 VAL A C 1
ATOM 1099 O O . VAL A 1 141 ? -2.563 -1.026 0.179 1.00 66.94 141 VAL A O 1
ATOM 1102 N N . GLY A 1 142 ? -4.535 -0.157 0.829 1.00 69.00 142 GLY A N 1
ATOM 1103 C CA . GLY A 1 142 ? -4.118 0.080 2.211 1.00 69.00 142 GLY A CA 1
ATOM 1104 C C . GLY A 1 142 ? -3.777 -1.223 2.932 1.00 69.00 142 GLY A C 1
ATOM 1105 O O . GLY A 1 142 ? -2.708 -1.336 3.530 1.00 69.00 142 GLY A O 1
ATOM 1106 N N . ALA A 1 143 ? -4.635 -2.238 2.803 1.00 71.56 143 ALA A N 1
ATOM 1107 C CA . ALA A 1 143 ? -4.409 -3.549 3.396 1.00 71.56 143 ALA A CA 1
ATOM 1108 C C . ALA A 1 143 ? -3.130 -4.206 2.859 1.00 71.56 143 ALA A C 1
ATOM 1110 O O . ALA A 1 143 ? -2.333 -4.706 3.645 1.00 71.56 143 ALA A O 1
ATOM 1111 N N . LEU A 1 144 ? -2.878 -4.160 1.546 1.00 75.62 144 LEU A N 1
ATOM 1112 C CA . LEU A 1 144 ? -1.702 -4.796 0.948 1.00 75.62 144 LEU A CA 1
ATOM 1113 C C . LEU A 1 144 ? -0.386 -4.135 1.384 1.00 75.62 144 LEU A C 1
ATOM 1115 O O . LEU A 1 144 ? 0.591 -4.834 1.643 1.00 75.62 144 LEU A O 1
ATOM 1119 N N . VAL A 1 145 ? -0.357 -2.803 1.482 1.00 83.19 145 VAL A N 1
ATOM 1120 C CA . VAL A 1 145 ? 0.858 -2.062 1.856 1.00 83.19 145 VAL A CA 1
ATOM 1121 C C . VAL A 1 145 ? 1.168 -2.210 3.349 1.00 83.19 145 VAL A C 1
ATOM 1123 O O . VAL A 1 145 ? 2.334 -2.364 3.727 1.00 83.19 145 VAL A O 1
ATOM 1126 N N . LEU A 1 146 ? 0.144 -2.200 4.211 1.00 84.50 146 LEU A N 1
ATOM 1127 C CA . LEU A 1 146 ? 0.333 -2.343 5.657 1.00 84.50 146 LEU A CA 1
ATOM 1128 C C . LEU A 1 146 ? 0.479 -3.798 6.118 1.00 84.50 146 LEU A C 1
ATOM 1130 O O . LEU A 1 146 ? 1.137 -4.027 7.132 1.00 84.50 146 LEU A O 1
ATOM 1134 N N . ALA A 1 147 ? -0.085 -4.780 5.408 1.00 85.69 147 ALA A N 1
ATOM 1135 C CA . ALA A 1 147 ? -0.117 -6.171 5.865 1.00 85.69 147 ALA A CA 1
ATOM 1136 C C . ALA A 1 147 ? 1.268 -6.761 6.201 1.00 85.69 147 ALA A C 1
ATOM 1138 O O . ALA A 1 147 ? 1.379 -7.374 7.267 1.00 85.69 147 ALA A O 1
ATOM 1139 N N . PRO A 1 148 ? 2.339 -6.584 5.395 1.00 87.25 148 PRO A N 1
ATOM 1140 C CA . PRO A 1 148 ? 3.658 -7.114 5.745 1.00 87.25 148 PRO A CA 1
ATOM 1141 C C . PRO A 1 148 ? 4.218 -6.510 7.039 1.00 87.25 148 PRO A C 1
ATOM 1143 O O . PRO A 1 148 ? 4.792 -7.230 7.856 1.00 87.25 148 PRO A O 1
ATOM 1146 N N . PHE A 1 149 ? 3.998 -5.211 7.260 1.00 88.25 149 PHE A N 1
ATOM 1147 C CA . PHE A 1 149 ? 4.444 -4.514 8.467 1.00 88.25 149 PHE A CA 1
ATOM 1148 C C . PHE A 1 149 ? 3.634 -4.917 9.696 1.00 88.25 149 PHE A C 1
ATOM 1150 O O . PHE A 1 149 ? 4.203 -5.206 10.744 1.00 88.25 149 PHE A O 1
ATOM 1157 N N . PHE A 1 150 ? 2.312 -5.011 9.555 1.00 84.31 150 PHE A N 1
ATOM 1158 C CA . PHE A 1 150 ? 1.422 -5.477 10.614 1.00 84.31 150 PHE A CA 1
ATOM 1159 C C . PHE A 1 150 ? 1.749 -6.914 11.036 1.00 84.31 150 PHE A C 1
ATOM 1161 O O . PHE A 1 150 ? 1.877 -7.217 12.218 1.00 84.31 150 PHE A O 1
ATOM 1168 N N . THR A 1 151 ? 1.979 -7.794 10.062 1.00 85.69 151 THR A N 1
ATOM 1169 C CA . THR A 1 151 ? 2.375 -9.182 10.321 1.00 85.69 151 THR A CA 1
ATOM 1170 C C . THR A 1 151 ? 3.713 -9.258 11.063 1.00 85.69 151 THR A C 1
ATOM 1172 O O . THR A 1 151 ? 3.898 -10.102 11.937 1.00 85.69 151 THR A O 1
ATOM 1175 N N . PHE A 1 152 ? 4.650 -8.357 10.754 1.00 88.38 152 PHE A N 1
ATOM 1176 C CA . PHE A 1 152 ? 5.910 -8.261 11.484 1.00 88.38 152 PHE A CA 1
ATOM 1177 C C . PHE A 1 152 ? 5.719 -7.776 12.928 1.00 88.38 152 PHE A C 1
ATOM 1179 O O . PHE A 1 152 ? 6.321 -8.351 13.835 1.00 88.38 152 PHE A O 1
ATOM 1186 N N . PHE A 1 153 ? 4.850 -6.787 13.163 1.00 84.19 153 PHE A N 1
ATOM 1187 C CA . PHE A 1 153 ? 4.468 -6.377 14.518 1.00 84.19 153 PHE A CA 1
ATOM 1188 C C . PHE A 1 153 ? 3.911 -7.541 15.333 1.00 84.19 153 PHE A C 1
ATOM 1190 O O . PHE A 1 153 ? 4.330 -7.734 16.467 1.00 84.19 153 PHE A O 1
ATOM 1197 N N . GLU A 1 154 ? 3.037 -8.356 14.748 1.00 82.56 154 GLU A N 1
ATOM 1198 C CA . GLU A 1 154 ? 2.452 -9.513 15.426 1.00 82.56 154 GLU A CA 1
ATOM 1199 C C . GLU A 1 154 ? 3.526 -10.522 15.871 1.00 82.56 154 GLU A C 1
ATOM 1201 O O . GLU A 1 154 ? 3.499 -11.024 16.995 1.00 82.56 154 GLU A O 1
ATOM 1206 N N . VAL A 1 155 ? 4.545 -10.760 15.037 1.00 85.06 155 VAL A N 1
ATOM 1207 C CA . VAL A 1 155 ? 5.705 -11.583 15.419 1.00 85.06 155 VAL A CA 1
ATOM 1208 C C . VAL A 1 155 ? 6.494 -10.934 16.557 1.00 85.06 155 VAL A C 1
ATOM 1210 O O . VAL A 1 155 ? 6.870 -11.625 17.502 1.00 85.06 155 VAL A O 1
ATOM 1213 N N . LEU A 1 156 ? 6.728 -9.619 16.506 1.00 84.56 156 LEU A N 1
ATOM 1214 C CA . LEU A 1 156 ? 7.418 -8.900 17.580 1.00 84.56 156 LEU A CA 1
ATOM 1215 C C . LEU A 1 156 ? 6.644 -8.955 18.905 1.00 84.56 156 LEU A C 1
ATOM 1217 O O . LEU A 1 156 ? 7.241 -9.154 19.963 1.00 84.56 156 LEU A O 1
ATOM 1221 N N . PHE A 1 157 ? 5.320 -8.840 18.847 1.00 82.19 157 PHE A N 1
ATOM 1222 C CA . PHE A 1 157 ? 4.429 -8.932 19.998 1.00 82.19 157 PHE A CA 1
ATOM 1223 C C . PHE A 1 157 ? 4.396 -10.342 20.593 1.00 82.19 157 PHE A C 1
ATOM 1225 O O . PHE A 1 157 ? 4.422 -10.485 21.813 1.00 82.19 157 PHE A O 1
ATOM 1232 N N . LEU A 1 158 ? 4.348 -11.386 19.760 1.00 78.81 158 LEU A N 1
ATOM 1233 C CA . LEU A 1 158 ? 4.272 -12.777 20.218 1.00 78.81 158 LEU A CA 1
ATOM 1234 C C . LEU A 1 158 ? 5.619 -13.331 20.699 1.00 78.81 158 LEU A C 1
ATOM 1236 O O . LEU A 1 158 ? 5.647 -14.103 21.655 1.00 78.81 158 LEU A O 1
ATOM 1240 N N . ALA A 1 159 ? 6.724 -12.976 20.037 1.00 81.00 159 ALA A N 1
ATOM 1241 C CA . ALA A 1 159 ? 8.037 -13.564 20.305 1.00 81.00 159 ALA A CA 1
ATOM 1242 C C . ALA A 1 159 ? 8.904 -12.746 21.275 1.00 81.00 159 ALA A C 1
ATOM 1244 O O . ALA A 1 159 ? 9.756 -13.326 21.947 1.00 81.00 159 ALA A O 1
ATOM 1245 N N . PHE A 1 160 ? 8.710 -11.423 21.350 1.00 79.50 160 PHE A N 1
ATOM 1246 C CA . PHE A 1 160 ? 9.612 -10.521 22.080 1.00 79.50 160 PHE A CA 1
ATOM 1247 C C . PHE A 1 160 ? 8.911 -9.582 23.071 1.00 79.50 160 PHE A C 1
ATOM 1249 O O . PHE A 1 160 ? 9.588 -8.738 23.652 1.00 79.50 160 PHE A O 1
ATOM 1256 N N . ASP A 1 161 ? 7.590 -9.705 23.258 1.00 79.75 161 ASP A N 1
ATOM 1257 C CA . ASP A 1 161 ? 6.776 -8.809 24.104 1.00 79.75 161 ASP A CA 1
ATOM 1258 C C . ASP A 1 161 ? 7.035 -7.317 23.803 1.00 79.75 161 ASP A C 1
ATOM 1260 O O . ASP A 1 161 ? 7.179 -6.460 24.675 1.00 79.75 161 ASP A O 1
ATOM 1264 N N . TYR A 1 162 ? 7.192 -7.011 22.514 1.00 78.69 162 TYR A N 1
ATOM 1265 C CA . TYR A 1 162 ? 7.613 -5.697 22.053 1.00 78.69 162 TYR A CA 1
ATOM 1266 C C . TYR A 1 162 ? 6.499 -4.652 22.242 1.00 78.69 162 TYR A C 1
ATOM 1268 O O . TYR A 1 162 ? 5.433 -4.791 21.657 1.00 78.69 162 TYR A O 1
ATOM 1276 N N . ARG A 1 163 ? 6.745 -3.574 23.004 1.00 77.38 163 ARG A N 1
ATOM 1277 C CA . ARG A 1 163 ? 5.806 -2.441 23.210 1.00 77.38 163 ARG A CA 1
ATOM 1278 C C . ARG A 1 163 ? 4.367 -2.890 23.569 1.00 77.38 163 ARG A C 1
ATOM 1280 O O . ARG A 1 163 ? 3.432 -2.643 22.795 1.00 77.38 163 ARG A O 1
ATOM 1287 N N . PRO A 1 164 ? 4.157 -3.514 24.742 1.00 73.19 164 PRO A N 1
ATOM 1288 C CA . PRO A 1 164 ? 2.853 -4.050 25.143 1.00 73.19 164 PRO A CA 1
ATOM 1289 C C . PRO A 1 164 ? 1.762 -2.971 25.251 1.00 73.19 164 PRO A C 1
ATOM 1291 O O . PRO A 1 164 ? 0.580 -3.264 25.073 1.00 73.19 164 PRO A O 1
ATOM 1294 N N . GLU A 1 165 ? 2.129 -1.706 25.476 1.00 72.94 165 GLU A N 1
ATOM 1295 C CA . GLU A 1 165 ? 1.198 -0.576 25.486 1.00 72.94 165 GLU A CA 1
ATOM 1296 C C . GLU A 1 165 ? 0.605 -0.308 24.099 1.00 72.94 165 GLU A C 1
ATOM 1298 O O . GLU A 1 165 ? -0.593 -0.056 23.989 1.00 72.94 165 GLU A O 1
ATOM 1303 N N . LEU A 1 166 ? 1.422 -0.397 23.041 1.00 72.19 166 LEU A N 1
ATOM 1304 C CA . LEU A 1 166 ? 0.974 -0.231 21.656 1.00 72.19 166 LEU A CA 1
ATOM 1305 C C . LEU A 1 166 ? 0.072 -1.394 21.244 1.00 72.19 166 LEU A C 1
ATOM 1307 O O . LEU A 1 166 ? -0.981 -1.175 20.652 1.00 72.19 166 LEU A O 1
ATOM 1311 N N . LYS A 1 167 ? 0.446 -2.622 21.621 1.00 70.88 167 LYS A N 1
ATOM 1312 C CA . LYS A 1 167 ? -0.396 -3.805 21.428 1.00 70.88 167 LYS A CA 1
ATOM 1313 C C . LYS A 1 167 ? -1.767 -3.616 22.081 1.00 70.88 167 LYS A C 1
ATOM 1315 O O . LYS A 1 167 ? -2.782 -3.790 21.419 1.00 70.88 167 LYS A O 1
ATOM 1320 N N . LYS A 1 168 ? -1.802 -3.162 23.339 1.00 70.25 168 LYS A N 1
ATOM 1321 C CA . LYS A 1 168 ? -3.050 -2.892 24.065 1.00 70.25 168 LYS A CA 1
ATOM 1322 C C . LYS A 1 168 ? -3.877 -1.775 23.423 1.00 70.25 168 LYS A C 1
ATOM 1324 O O . LYS A 1 168 ? -5.098 -1.855 23.425 1.00 70.25 168 LYS A O 1
ATOM 1329 N N . GLN A 1 169 ? -3.245 -0.733 22.881 1.00 71.12 169 GLN A N 1
ATOM 1330 C CA . GLN A 1 169 ? -3.949 0.325 22.143 1.00 71.12 169 GLN A CA 1
ATOM 1331 C C . GLN A 1 169 ? -4.599 -0.223 20.867 1.00 71.12 169 GLN A C 1
ATOM 1333 O O . GLN A 1 169 ? -5.787 -0.004 20.662 1.00 71.12 169 GLN A O 1
ATOM 1338 N N . ILE A 1 170 ? -3.863 -1.010 20.076 1.00 68.50 170 ILE A N 1
ATOM 1339 C CA . ILE A 1 170 ? -4.376 -1.655 18.856 1.00 68.50 170 ILE A CA 1
ATOM 1340 C C . ILE A 1 170 ? -5.505 -2.646 19.189 1.00 68.50 170 ILE A C 1
ATOM 1342 O O . ILE A 1 170 ? -6.536 -2.663 18.516 1.00 68.50 170 ILE A O 1
ATOM 1346 N N . GLU A 1 171 ? -5.352 -3.45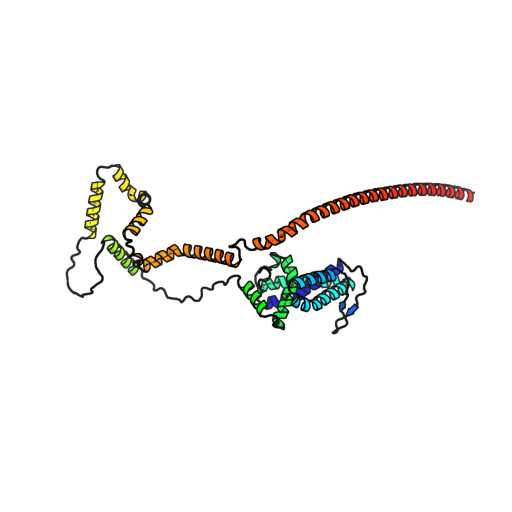2 20.241 1.00 67.75 171 GLU A N 1
ATOM 1347 C CA . GLU A 1 171 ? -6.382 -4.384 20.726 1.00 67.75 171 GLU A CA 1
ATOM 1348 C C . GLU A 1 171 ? -7.626 -3.650 21.248 1.00 67.75 171 GLU A C 1
ATOM 1350 O O . GLU A 1 171 ? -8.745 -4.077 20.983 1.00 67.75 171 GLU A O 1
ATOM 1355 N N . ASN A 1 172 ? -7.460 -2.526 21.948 1.00 62.44 172 ASN A N 1
ATOM 1356 C CA . ASN A 1 172 ? -8.582 -1.724 22.437 1.00 62.44 172 ASN A CA 1
ATOM 1357 C C . ASN A 1 172 ? -9.325 -1.018 21.296 1.00 62.44 172 ASN A C 1
ATOM 1359 O O . ASN A 1 172 ? -10.548 -0.934 21.334 1.00 62.44 172 ASN A O 1
ATOM 1363 N N . GLU A 1 173 ? -8.613 -0.516 20.286 1.00 59.44 173 GLU A N 1
ATOM 1364 C CA . GLU A 1 173 ? -9.218 0.125 19.113 1.00 59.44 173 GLU A CA 1
ATOM 1365 C C . GLU A 1 173 ? -9.939 -0.893 18.216 1.00 59.44 173 GLU A C 1
ATOM 1367 O O . GLU A 1 173 ? -11.034 -0.616 17.729 1.00 59.44 173 GLU A O 1
ATOM 1372 N N . SER A 1 174 ? -9.379 -2.095 18.052 1.00 53.03 174 SER A N 1
ATOM 1373 C CA . SER A 1 174 ? -9.987 -3.178 17.263 1.00 53.03 174 SER A CA 1
ATOM 1374 C C . SER A 1 174 ? -11.112 -3.913 18.003 1.00 53.03 174 SER A C 1
ATOM 1376 O O . SER A 1 174 ? -12.129 -4.261 17.400 1.00 53.03 174 SER A O 1
ATOM 1378 N N . GLY A 1 175 ? -10.981 -4.097 19.319 1.00 45.06 175 GLY A N 1
ATOM 1379 C CA . GLY A 1 175 ? -11.975 -4.725 20.192 1.00 45.06 175 GLY A CA 1
ATOM 1380 C C . GLY A 1 175 ? -13.211 -3.866 20.472 1.00 45.06 175 GLY A C 1
ATOM 1381 O O . GLY A 1 175 ? -14.213 -4.388 20.955 1.00 45.06 175 GLY A O 1
ATOM 1382 N N . ASN A 1 176 ? -13.186 -2.572 20.134 1.00 38.03 176 ASN A N 1
ATOM 1383 C CA . ASN A 1 176 ? -14.331 -1.675 20.318 1.00 38.03 176 ASN A CA 1
ATOM 1384 C C . ASN A 1 176 ? -15.343 -1.711 19.155 1.00 38.03 176 ASN A C 1
ATOM 1386 O O . ASN A 1 176 ? -16.278 -0.911 19.113 1.00 38.03 176 ASN A O 1
ATOM 1390 N N . THR A 1 177 ? -15.214 -2.665 18.225 1.00 41.31 177 THR A N 1
ATOM 1391 C CA . THR A 1 177 ? -16.326 -3.027 17.337 1.00 41.31 177 THR A CA 1
ATOM 1392 C C . THR A 1 177 ? -17.295 -3.947 18.083 1.00 41.31 177 THR A C 1
ATOM 1394 O O . THR A 1 177 ? -17.217 -5.169 18.022 1.00 41.31 177 THR A O 1
ATOM 1397 N N . THR A 1 178 ? -18.242 -3.309 18.782 1.00 34.56 178 THR A N 1
ATOM 1398 C CA . THR A 1 178 ? -19.433 -3.881 19.444 1.00 34.56 178 THR A CA 1
ATOM 1399 C C . THR A 1 178 ? -19.173 -4.968 20.497 1.00 34.56 178 THR A C 1
ATOM 1401 O O . THR A 1 178 ? -18.995 -6.135 20.141 1.00 34.56 178 THR A O 1
ATOM 1404 N N . PRO A 1 179 ? -19.336 -4.679 21.804 1.00 30.75 179 PRO A N 1
ATOM 1405 C CA . PRO A 1 179 ? -19.799 -5.721 22.701 1.00 30.75 179 PRO A CA 1
ATOM 1406 C C . PRO A 1 179 ? -21.210 -6.100 22.237 1.00 30.75 179 PRO A C 1
ATOM 1408 O O . PRO A 1 179 ? -22.163 -5.339 22.409 1.00 30.75 179 PRO A O 1
ATOM 1411 N N . ILE A 1 180 ? -21.361 -7.276 21.623 1.00 34.56 180 ILE A N 1
ATOM 1412 C CA . ILE A 1 180 ? -22.662 -7.938 21.625 1.00 34.56 180 ILE A CA 1
ATOM 1413 C C . ILE A 1 180 ? -22.966 -8.184 23.097 1.00 34.56 180 ILE A C 1
ATOM 1415 O O . ILE A 1 180 ? -22.375 -9.051 23.739 1.00 34.56 180 ILE A O 1
ATOM 1419 N N . TYR A 1 181 ? -23.849 -7.353 23.639 1.00 29.66 181 TYR A N 1
ATOM 1420 C CA . TYR A 1 181 ? -24.452 -7.548 24.940 1.00 29.66 181 TYR A CA 1
ATOM 1421 C C . TYR A 1 181 ? -25.143 -8.913 24.914 1.00 29.66 181 TYR A C 1
ATOM 1423 O O . TYR A 1 181 ? -26.206 -9.062 24.316 1.00 29.66 181 TYR A O 1
ATOM 1431 N N . HIS A 1 182 ? -24.506 -9.931 25.495 1.00 29.84 182 HIS A N 1
ATOM 1432 C CA . HIS A 1 182 ? -25.157 -11.196 25.805 1.00 29.84 182 HIS A CA 1
ATOM 1433 C C . HIS A 1 182 ? -26.170 -10.910 26.922 1.00 29.84 182 HIS A C 1
ATOM 1435 O O . HIS A 1 182 ? -25.758 -10.611 28.046 1.00 29.84 182 HIS A O 1
ATOM 1441 N N . PRO A 1 183 ? -27.487 -10.994 26.670 1.00 34.81 183 PRO A N 1
ATOM 1442 C CA . PRO A 1 183 ? -28.474 -10.887 27.726 1.00 34.81 183 PRO A CA 1
ATOM 1443 C C . PRO A 1 183 ? -28.545 -12.253 28.413 1.00 34.81 183 PRO A C 1
ATOM 1445 O O . PRO A 1 183 ? -29.405 -13.071 28.099 1.00 34.81 183 PRO A O 1
ATOM 1448 N N . SER A 1 184 ? -27.596 -12.553 29.300 1.00 41.75 184 SER A N 1
ATOM 1449 C CA . SER A 1 184 ? -27.620 -13.812 30.058 1.00 41.75 184 SER A CA 1
ATOM 1450 C C . SER A 1 184 ? -27.352 -13.674 31.553 1.00 41.75 184 SER A C 1
ATOM 1452 O O . SER A 1 184 ? -27.118 -14.687 32.200 1.00 41.75 184 SER A O 1
ATOM 1454 N N . GLU A 1 185 ? -27.451 -12.472 32.129 1.00 41.28 185 GLU A N 1
ATOM 1455 C CA . GLU A 1 185 ? -27.330 -12.285 33.587 1.00 41.28 185 GLU A CA 1
ATOM 1456 C C . GLU A 1 185 ? -28.317 -11.252 34.161 1.00 41.28 185 GLU A C 1
ATOM 1458 O O . GLU A 1 185 ? -27.977 -10.456 35.031 1.00 41.28 185 GLU A O 1
ATOM 1463 N N . ILE A 1 186 ? -29.581 -11.287 33.725 1.00 41.09 186 ILE A N 1
ATOM 1464 C CA . ILE A 1 186 ? -30.680 -10.741 34.538 1.00 41.09 186 ILE A CA 1
ATOM 1465 C C . ILE A 1 186 ? -31.457 -11.927 35.096 1.00 41.09 186 ILE A C 1
ATOM 1467 O O . ILE A 1 186 ? -31.972 -12.763 34.353 1.00 41.09 186 ILE A O 1
ATOM 1471 N N . GLY A 1 187 ? -31.460 -12.024 36.425 1.00 39.16 187 GLY A N 1
ATOM 1472 C CA . GLY A 1 187 ? -32.024 -13.131 37.181 1.00 39.16 187 GLY A CA 1
ATOM 1473 C C . GLY A 1 187 ? -33.453 -13.479 36.766 1.00 39.16 187 GLY A C 1
ATOM 1474 O O . GLY A 1 187 ? -34.316 -12.616 36.614 1.00 39.16 187 GLY A O 1
ATOM 1475 N N . GLN A 1 188 ? -33.697 -14.779 36.632 1.00 37.00 188 GLN A N 1
ATOM 1476 C CA . GLN A 1 188 ? -35.029 -15.355 36.513 1.00 37.00 188 GLN A CA 1
ATOM 1477 C C . GLN A 1 188 ? -35.834 -15.071 37.793 1.00 37.00 188 GLN A C 1
ATOM 1479 O O . GLN A 1 188 ? -35.785 -15.842 38.750 1.00 37.00 188 GLN A O 1
ATOM 1484 N N . ALA A 1 189 ? -36.602 -13.982 37.811 1.00 38.09 189 ALA A N 1
ATOM 1485 C CA . ALA A 1 189 ? -37.756 -13.856 38.692 1.00 38.09 189 ALA A CA 1
ATOM 1486 C C . ALA A 1 189 ? -38.956 -14.498 37.982 1.00 38.09 189 ALA A C 1
ATOM 1488 O O . ALA A 1 189 ? -39.445 -14.017 36.962 1.00 38.09 189 ALA A O 1
ATOM 1489 N N . ARG A 1 190 ? -39.369 -15.654 38.497 1.00 36.25 190 ARG A N 1
ATOM 1490 C CA . ARG A 1 190 ? -40.472 -16.481 38.006 1.00 36.25 190 ARG A CA 1
ATOM 1491 C C . ARG A 1 190 ? -41.787 -15.692 38.087 1.00 36.25 190 ARG A C 1
ATOM 1493 O O . ARG A 1 190 ? -42.218 -15.358 39.185 1.00 36.25 190 ARG A O 1
ATOM 1500 N N . ALA A 1 191 ? -42.419 -15.410 36.949 1.00 39.97 191 ALA A N 1
ATOM 1501 C CA . ALA A 1 191 ? -43.790 -14.907 36.919 1.00 39.97 191 ALA A CA 1
ATOM 1502 C C . ALA A 1 191 ? -44.729 -16.004 37.453 1.00 39.97 191 ALA A C 1
ATOM 1504 O O . ALA A 1 191 ? -44.771 -17.104 36.901 1.00 39.97 191 ALA A O 1
ATOM 1505 N N . GLU A 1 192 ? -45.425 -15.737 38.559 1.00 50.53 192 GLU A N 1
ATOM 1506 C CA . GLU A 1 192 ? -46.508 -16.600 39.031 1.00 50.53 192 GLU A CA 1
ATOM 1507 C C . GLU A 1 192 ? -47.730 -16.442 38.119 1.00 50.53 192 GLU A C 1
ATOM 1509 O O . GLU A 1 192 ? -48.096 -15.338 37.715 1.00 50.53 192 GLU A O 1
ATOM 1514 N N . ASP A 1 193 ? -48.335 -17.575 37.776 1.00 47.00 193 ASP A N 1
ATOM 1515 C CA . ASP A 1 193 ? -49.426 -17.700 36.814 1.00 47.00 193 ASP A CA 1
ATOM 1516 C C . ASP A 1 193 ? -50.726 -17.143 37.430 1.00 47.00 193 ASP A C 1
ATOM 1518 O O . ASP A 1 193 ? -51.385 -17.785 38.255 1.00 47.00 193 ASP A O 1
ATOM 1522 N N . ILE A 1 194 ? -51.079 -15.900 37.095 1.00 52.94 194 ILE A N 1
ATOM 1523 C CA . ILE A 1 194 ? -52.288 -15.243 37.609 1.00 52.94 194 ILE A CA 1
ATOM 1524 C C . ILE A 1 194 ? -53.505 -15.887 36.936 1.00 52.94 194 ILE A C 1
ATOM 1526 O O . ILE A 1 194 ? -53.759 -15.694 35.748 1.00 52.94 194 ILE A O 1
ATOM 1530 N N . THR A 1 195 ? -54.279 -16.661 37.698 1.00 55.53 195 THR A N 1
ATOM 1531 C CA . THR A 1 195 ? -55.469 -17.344 37.169 1.00 55.53 195 THR A CA 1
ATOM 1532 C C . THR A 1 195 ? -56.523 -16.344 36.662 1.00 55.53 195 THR A C 1
ATOM 1534 O O . THR A 1 195 ? -56.776 -15.326 37.315 1.00 55.53 195 THR A O 1
ATOM 1537 N N . PRO A 1 196 ? -57.214 -16.634 35.540 1.00 56.84 196 PRO A N 1
ATOM 1538 C CA . PRO A 1 196 ? -58.096 -15.679 34.855 1.00 56.84 196 PRO A CA 1
ATOM 1539 C C . PRO A 1 196 ? -59.265 -15.180 35.717 1.00 56.84 196 PRO A C 1
ATOM 1541 O O . PRO A 1 196 ? -59.788 -14.091 35.483 1.00 56.84 196 PRO A O 1
ATOM 1544 N N . LEU A 1 197 ? -59.649 -15.940 36.748 1.00 55.62 197 LEU A N 1
ATOM 1545 C CA . LEU A 1 197 ? -60.678 -15.540 37.706 1.00 55.62 197 LEU A CA 1
ATOM 1546 C C . LEU A 1 197 ? -60.236 -14.339 38.560 1.00 55.62 197 LEU A C 1
ATOM 1548 O O . LEU A 1 197 ? -61.010 -13.408 38.765 1.00 55.62 197 LEU A O 1
ATOM 1552 N N . THR A 1 198 ? -58.976 -14.334 39.004 1.00 59.72 198 THR A N 1
ATOM 1553 C CA . THR A 1 198 ? -58.418 -13.261 39.847 1.00 59.72 198 THR A CA 1
ATOM 1554 C C . THR A 1 198 ? -58.240 -11.962 39.066 1.00 59.72 198 THR A C 1
ATOM 1556 O O . THR A 1 198 ? -58.496 -10.872 39.579 1.00 59.72 198 THR A O 1
ATOM 1559 N N . THR A 1 199 ? -57.905 -12.068 37.779 1.00 56.75 199 THR A N 1
ATOM 1560 C CA . THR A 1 199 ? -57.847 -10.925 36.865 1.00 56.75 199 THR A CA 1
ATOM 1561 C C . THR A 1 199 ? -59.229 -10.309 36.642 1.00 56.75 199 THR A C 1
ATOM 1563 O O . THR A 1 199 ? -59.354 -9.085 36.574 1.00 56.75 199 THR A O 1
ATOM 1566 N N . LEU A 1 200 ? -60.274 -11.137 36.540 1.00 57.03 200 LEU A N 1
ATOM 1567 C CA . LEU A 1 200 ? -61.641 -10.661 36.337 1.00 57.03 200 LEU A CA 1
ATOM 1568 C C . LEU A 1 200 ? -62.171 -9.935 37.582 1.00 57.03 200 LEU A C 1
ATOM 1570 O O . LEU A 1 200 ? -62.763 -8.865 37.466 1.00 57.03 200 LEU A O 1
ATOM 1574 N N . GLU A 1 201 ? -61.896 -10.475 38.770 1.00 61.06 201 GLU A N 1
ATOM 1575 C CA . GLU A 1 201 ? -62.311 -9.884 40.046 1.00 61.06 201 GLU A CA 1
ATOM 1576 C C . GLU A 1 201 ? -61.669 -8.507 40.285 1.00 61.06 201 GLU A C 1
ATOM 1578 O O . GLU A 1 201 ? -62.345 -7.557 40.689 1.00 61.06 201 GLU A O 1
ATOM 1583 N N . LEU A 1 202 ? -60.384 -8.358 39.947 1.00 56.62 202 LEU A N 1
ATOM 1584 C CA . LEU A 1 202 ? -59.676 -7.078 40.026 1.00 56.62 202 LEU A CA 1
ATOM 1585 C C . LEU A 1 202 ? -60.248 -6.033 39.061 1.00 56.62 202 LEU A C 1
ATOM 1587 O O . LEU A 1 202 ? -60.402 -4.869 39.432 1.00 56.62 202 LEU A O 1
ATOM 1591 N N . ARG A 1 203 ? -60.612 -6.442 37.840 1.00 56.56 203 ARG A N 1
ATOM 1592 C CA . ARG A 1 203 ? -61.208 -5.543 36.839 1.00 56.56 203 ARG A CA 1
ATOM 1593 C C . ARG A 1 203 ? -62.608 -5.081 37.239 1.00 56.56 203 ARG A C 1
ATOM 1595 O O . ARG A 1 203 ? -62.922 -3.906 37.071 1.00 56.56 203 ARG A O 1
ATOM 1602 N N . VAL A 1 204 ? -63.424 -5.963 37.818 1.00 58.06 204 VAL A N 1
ATOM 1603 C CA . VAL A 1 204 ? -64.760 -5.600 38.321 1.00 58.06 204 VAL A CA 1
ATOM 1604 C C . VAL A 1 204 ? -64.659 -4.622 39.495 1.00 58.06 204 VAL A C 1
ATOM 1606 O O . VAL A 1 204 ? -65.372 -3.621 39.509 1.00 58.06 204 VAL A O 1
ATOM 1609 N N . ARG A 1 205 ? -63.716 -4.827 40.425 1.00 58.06 205 ARG A N 1
ATOM 1610 C CA . ARG A 1 205 ? -63.478 -3.874 41.524 1.00 58.06 205 ARG A CA 1
ATOM 1611 C C . ARG A 1 205 ? -62.963 -2.518 41.055 1.00 58.06 205 ARG A C 1
ATOM 1613 O O . ARG A 1 205 ? -63.328 -1.500 41.635 1.00 58.06 205 ARG A O 1
ATOM 1620 N N . LEU A 1 206 ? -62.133 -2.489 40.015 1.00 54.34 206 LEU A N 1
ATOM 1621 C CA . LEU A 1 206 ? -61.651 -1.239 39.429 1.00 54.34 206 LEU A CA 1
ATOM 1622 C C . LEU A 1 206 ? -62.802 -0.441 38.799 1.00 54.34 206 LEU A C 1
ATOM 1624 O O . LEU A 1 206 ? -62.885 0.770 38.982 1.00 54.34 206 LEU A O 1
ATOM 1628 N N . LEU A 1 207 ? -63.716 -1.122 38.105 1.00 52.25 207 LEU A N 1
ATOM 1629 C CA . LEU A 1 207 ? -64.912 -0.500 37.534 1.00 52.25 207 LEU A CA 1
ATOM 1630 C C . LEU A 1 207 ? -65.850 0.027 38.627 1.00 52.25 207 LEU A C 1
ATOM 1632 O O . LEU A 1 207 ? -66.338 1.150 38.532 1.00 52.25 207 LEU A O 1
ATOM 1636 N N . GLU A 1 208 ? -66.044 -0.735 39.704 1.00 52.19 208 GLU A N 1
ATOM 1637 C CA . GLU A 1 208 ? -66.848 -0.305 40.853 1.00 52.19 208 GLU A CA 1
ATOM 1638 C C . GLU A 1 208 ? -66.238 0.923 41.559 1.00 52.19 208 GLU A C 1
ATOM 1640 O O . GLU A 1 208 ? -66.962 1.839 41.966 1.00 52.19 208 GLU A O 1
ATOM 1645 N N . TYR A 1 209 ? -64.903 0.985 41.627 1.00 54.66 209 TYR A N 1
ATOM 1646 C CA . TYR A 1 209 ? -64.141 2.106 42.177 1.00 54.66 209 TYR A CA 1
ATOM 1647 C C . TYR A 1 209 ? -64.228 3.369 41.309 1.00 54.66 209 TYR A C 1
ATOM 1649 O O . TYR A 1 209 ? -64.477 4.459 41.826 1.00 54.66 209 TYR A O 1
ATOM 1657 N N . LEU A 1 210 ? -64.063 3.221 39.992 1.00 51.59 210 LEU A N 1
ATOM 1658 C CA . LEU A 1 210 ? -64.110 4.329 39.036 1.00 51.59 210 LEU A CA 1
ATOM 1659 C C . LEU A 1 210 ? -65.494 4.977 38.973 1.00 51.59 210 LEU A C 1
ATOM 1661 O O . LEU A 1 210 ? -65.591 6.197 38.870 1.00 51.59 210 LEU A O 1
ATOM 1665 N N . ILE A 1 211 ? -66.562 4.184 39.080 1.00 50.78 211 ILE A N 1
ATOM 1666 C CA . ILE A 1 211 ? -67.927 4.708 38.965 1.00 50.78 211 ILE A CA 1
ATOM 1667 C C . ILE A 1 211 ? -68.444 5.275 40.303 1.00 50.78 211 ILE A C 1
ATOM 1669 O O . ILE A 1 211 ? -69.244 6.211 40.308 1.00 50.78 211 ILE A O 1
ATOM 1673 N N . SER A 1 212 ? -67.987 4.768 41.455 1.00 53.28 212 SER A N 1
ATOM 1674 C CA . SER A 1 212 ? -68.506 5.211 42.763 1.00 53.28 212 SER A CA 1
ATOM 1675 C C . SER A 1 212 ? -67.896 6.513 43.298 1.00 53.28 212 SER A C 1
ATOM 1677 O O . SER A 1 212 ? -68.457 7.075 44.236 1.00 53.28 212 SER A O 1
ATOM 1679 N N . GLY A 1 213 ? -66.810 7.028 42.708 1.00 45.09 213 GLY A N 1
ATOM 1680 C CA . GLY A 1 213 ? -66.331 8.397 42.948 1.00 45.09 213 GLY A CA 1
ATOM 1681 C C . GLY A 1 213 ? -66.077 8.755 44.423 1.00 45.09 213 GLY A C 1
ATOM 1682 O O . GLY A 1 213 ? -66.742 9.615 44.989 1.00 45.09 213 GLY A O 1
ATOM 1683 N N . SER A 1 214 ? -65.042 8.147 45.005 1.00 46.91 214 SER A N 1
ATOM 1684 C CA . SER A 1 214 ? -64.377 8.483 46.281 1.00 46.91 214 SER A CA 1
ATOM 1685 C C . SER A 1 214 ? -65.057 8.163 47.631 1.00 46.91 214 SER A C 1
ATOM 1687 O O . SER A 1 214 ? -66.222 8.451 47.894 1.00 46.91 214 SER A O 1
ATOM 1689 N N . SER A 1 215 ? -64.177 7.707 48.536 1.00 38.34 215 SER A N 1
ATOM 1690 C CA . SER A 1 215 ? -64.179 7.817 50.005 1.00 38.34 215 SER A CA 1
ATOM 1691 C C . SER A 1 215 ? -64.518 6.552 50.808 1.00 38.34 215 SER A C 1
ATOM 1693 O O . SER A 1 215 ? -65.537 6.405 51.473 1.00 38.34 215 SER A O 1
ATOM 1695 N N . SER A 1 216 ? -63.549 5.641 50.858 1.00 32.75 216 SER A N 1
ATOM 1696 C CA . SER A 1 216 ? -63.302 4.846 52.064 1.00 32.75 216 SER A CA 1
ATOM 1697 C C . SER A 1 216 ? -61.799 4.794 52.279 1.00 32.75 216 SER A C 1
ATOM 1699 O O . SER A 1 216 ? -61.084 4.068 51.597 1.00 32.75 216 SER A O 1
ATOM 1701 N N . SER A 1 217 ? -61.318 5.627 53.196 1.00 31.34 217 SER A N 1
ATOM 1702 C CA . SER A 1 217 ? -59.958 5.543 53.723 1.00 31.34 217 SER A CA 1
ATOM 1703 C C . SER A 1 217 ? -59.660 4.092 54.143 1.00 31.34 217 SER A C 1
ATOM 1705 O O . SER A 1 217 ? -60.456 3.528 54.903 1.00 31.34 217 SER A O 1
ATOM 1707 N N . PRO A 1 218 ? -58.563 3.453 53.691 1.00 35.25 218 PRO A N 1
ATOM 1708 C CA . PRO A 1 218 ? -58.189 2.132 54.174 1.00 35.25 218 PRO A CA 1
ATOM 1709 C C . PRO A 1 218 ? -57.539 2.297 55.551 1.00 35.25 218 PRO A C 1
ATOM 1711 O O . PRO A 1 218 ? -56.323 2.321 55.704 1.00 35.25 218 PRO A O 1
ATOM 1714 N N . GLY A 1 219 ? -58.381 2.464 56.568 1.00 33.84 219 GLY A N 1
ATOM 1715 C CA . GLY A 1 219 ? -57.957 2.724 57.936 1.00 33.84 219 GLY A CA 1
ATOM 1716 C C . GLY A 1 219 ? -58.971 2.236 58.959 1.00 33.84 219 GLY A C 1
ATOM 1717 O O . GLY A 1 219 ? -59.453 3.034 59.752 1.00 33.84 219 GLY A O 1
ATOM 1718 N N . ASN A 1 220 ? -59.343 0.954 58.901 1.00 30.42 220 ASN A N 1
ATOM 1719 C CA . ASN A 1 220 ? -59.629 0.099 60.064 1.00 30.42 220 ASN A CA 1
ATOM 1720 C C . ASN A 1 220 ? -60.273 -1.215 59.610 1.00 30.42 220 ASN A C 1
ATOM 1722 O O . ASN A 1 220 ? -61.465 -1.274 59.311 1.00 30.42 220 ASN A O 1
ATOM 1726 N N . GLN A 1 221 ? -59.509 -2.306 59.669 1.00 37.28 221 GLN A N 1
ATOM 1727 C CA . GLN A 1 221 ? -60.111 -3.608 59.923 1.00 37.28 221 GLN A CA 1
ATOM 1728 C C . GLN A 1 221 ? -60.641 -3.601 61.360 1.00 37.28 221 GLN A C 1
ATOM 1730 O O . GLN A 1 221 ? -59.881 -3.697 62.321 1.00 37.28 221 GLN A O 1
ATOM 1735 N N . ARG A 1 222 ? -61.962 -3.515 61.511 1.00 29.27 222 ARG A N 1
ATOM 1736 C CA . ARG A 1 222 ? -62.643 -4.051 62.687 1.00 29.27 222 ARG A CA 1
ATOM 1737 C C . ARG A 1 222 ? -63.648 -5.092 62.231 1.00 29.27 222 ARG A C 1
ATOM 1739 O O . ARG A 1 222 ? -64.648 -4.786 61.594 1.00 29.27 222 ARG A O 1
ATOM 1746 N N . VAL A 1 223 ? -63.317 -6.328 62.582 1.00 41.97 223 VAL A N 1
ATOM 1747 C CA . VAL A 1 223 ? -64.194 -7.493 62.617 1.00 41.97 223 VAL A CA 1
ATOM 1748 C C . VAL A 1 223 ? -65.529 -7.106 63.247 1.00 41.97 223 VAL A C 1
ATOM 1750 O O . VAL A 1 223 ? -65.541 -6.724 64.414 1.00 41.97 223 VAL A O 1
ATOM 1753 N N . LEU A 1 224 ? -66.634 -7.268 62.517 1.00 31.62 224 LEU A N 1
ATOM 1754 C CA . LEU A 1 224 ? -67.943 -7.524 63.111 1.00 31.62 224 LEU A CA 1
ATOM 1755 C C . LEU A 1 224 ? -68.722 -8.529 62.256 1.00 31.62 224 LEU A C 1
ATOM 1757 O O . LEU A 1 224 ? -69.064 -8.287 61.101 1.00 31.62 224 LEU A O 1
ATOM 1761 N N . ASN A 1 225 ? -68.971 -9.671 62.892 1.00 29.75 225 ASN A N 1
ATOM 1762 C CA . ASN A 1 225 ? -69.994 -10.652 62.568 1.00 29.75 225 ASN A CA 1
ATOM 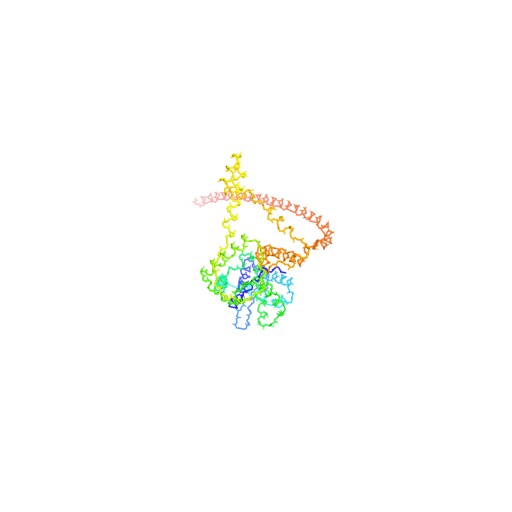1763 C C . ASN A 1 225 ? -71.379 -10.008 62.406 1.00 29.75 225 ASN A C 1
ATOM 1765 O O . ASN A 1 225 ? -71.714 -9.070 63.127 1.00 29.75 225 ASN A O 1
ATOM 1769 N N . GLY A 1 226 ? -72.228 -10.661 61.610 1.00 28.67 226 GLY A N 1
ATOM 1770 C CA . GLY A 1 226 ? -73.676 -10.646 61.820 1.00 28.67 226 GLY A CA 1
ATOM 1771 C C . GLY A 1 226 ? -74.492 -9.990 60.710 1.00 28.67 226 GLY A C 1
ATOM 1772 O O . GLY A 1 226 ? -74.568 -8.773 60.612 1.00 28.67 226 GLY A O 1
ATOM 1773 N N . SER A 1 227 ? -75.160 -10.845 59.932 1.00 39.06 227 SER A N 1
ATOM 1774 C CA . SER A 1 227 ? -76.547 -10.684 59.467 1.00 39.06 227 SER A CA 1
ATOM 1775 C C . SER A 1 227 ? -77.040 -9.265 59.136 1.00 39.06 227 SER A C 1
ATOM 1777 O O . SER A 1 227 ? -77.513 -8.547 60.014 1.00 39.06 227 SER A O 1
ATOM 1779 N N . ASN A 1 228 ? -77.058 -8.924 57.846 1.00 30.30 228 ASN A N 1
ATOM 1780 C CA . ASN A 1 228 ? -78.261 -8.499 57.112 1.00 30.30 228 ASN A CA 1
ATOM 1781 C C . ASN A 1 228 ? -77.847 -7.943 55.747 1.00 30.30 228 ASN A C 1
ATOM 1783 O O . ASN A 1 228 ? -77.407 -6.802 55.625 1.00 30.30 228 ASN A O 1
ATOM 1787 N N . GLY A 1 229 ? -78.031 -8.756 54.706 1.00 35.59 229 GLY A N 1
ATOM 1788 C CA . GLY A 1 229 ? -77.945 -8.308 53.323 1.00 35.59 229 GLY A CA 1
ATOM 1789 C C . GLY A 1 229 ? -79.070 -7.323 53.018 1.00 35.59 229 GLY A C 1
ATOM 1790 O O . GLY A 1 229 ? -80.185 -7.717 52.691 1.00 35.59 229 GLY A O 1
ATOM 1791 N N . ARG A 1 230 ? -78.772 -6.029 53.121 1.00 36.97 230 ARG A N 1
ATOM 1792 C CA . ARG A 1 230 ? -79.493 -4.974 52.408 1.00 36.97 230 ARG A CA 1
ATOM 1793 C C . ARG A 1 230 ? -78.501 -4.290 51.480 1.00 36.97 230 ARG A C 1
ATOM 1795 O O . ARG A 1 230 ? -77.795 -3.369 51.870 1.00 36.97 230 ARG A O 1
ATOM 1802 N N . THR A 1 231 ? -78.450 -4.784 50.249 1.00 40.50 231 THR A N 1
ATOM 1803 C CA . THR A 1 231 ? -77.826 -4.118 49.104 1.00 40.50 231 THR A CA 1
ATOM 1804 C C . THR A 1 231 ? -78.529 -2.779 48.872 1.00 40.50 231 THR A C 1
ATOM 1806 O O . THR A 1 231 ? -79.698 -2.747 48.482 1.00 40.50 231 THR A O 1
ATOM 1809 N N . GLY A 1 232 ? -77.846 -1.672 49.166 1.00 39.25 232 GLY A N 1
ATOM 1810 C CA . GLY A 1 232 ? -78.322 -0.325 48.852 1.00 39.25 232 GLY A CA 1
ATOM 1811 C C . GLY A 1 232 ? -78.198 -0.021 47.347 1.00 39.25 232 GLY A C 1
ATOM 1812 O O . GLY A 1 232 ? -77.206 -0.416 46.735 1.00 39.25 232 GLY A O 1
ATOM 1813 N N . PRO A 1 233 ? -79.169 0.676 46.726 1.00 53.19 233 PRO A N 1
ATOM 1814 C CA . PRO A 1 233 ? -79.224 0.903 45.283 1.00 53.19 233 PRO A CA 1
ATOM 1815 C C . PRO A 1 233 ? -78.395 2.138 44.899 1.00 53.19 233 PRO A C 1
ATOM 1817 O O . PRO A 1 233 ? -78.914 3.249 44.844 1.00 53.19 233 PRO A O 1
ATOM 1820 N N . GLY A 1 234 ? -77.091 1.964 44.676 1.00 54.09 234 GLY A N 1
ATOM 1821 C CA . GLY A 1 234 ? -76.189 3.083 44.363 1.00 54.09 234 GLY A CA 1
ATOM 1822 C C . GLY A 1 234 ? -75.981 3.336 42.869 1.00 54.09 234 GLY A C 1
ATOM 1823 O O . GLY A 1 234 ? -75.951 4.485 42.440 1.00 54.09 234 GLY A O 1
ATOM 1824 N N . LEU A 1 235 ? -75.845 2.270 42.078 1.00 51.75 235 LEU A N 1
ATOM 1825 C CA . LEU A 1 235 ? -75.345 2.364 40.704 1.00 51.75 235 LEU A CA 1
ATOM 1826 C C . LEU A 1 235 ? -76.473 2.504 39.683 1.00 51.75 235 LEU A C 1
ATOM 1828 O O . LEU A 1 235 ? -76.530 3.479 38.943 1.00 51.75 235 LEU A O 1
ATOM 1832 N N . MET A 1 236 ? -77.417 1.562 39.709 1.00 49.44 236 MET A N 1
ATOM 1833 C CA . MET A 1 236 ? -78.508 1.519 38.737 1.00 49.44 236 MET A CA 1
ATOM 1834 C C . MET A 1 236 ? -79.371 2.779 38.806 1.00 49.44 236 MET A C 1
ATOM 1836 O O . MET A 1 236 ? -79.779 3.307 37.783 1.00 49.44 236 MET A O 1
ATOM 1840 N N . ARG A 1 237 ? -79.587 3.314 40.014 1.00 59.41 237 ARG A N 1
ATOM 1841 C CA . ARG A 1 237 ? -80.382 4.528 40.196 1.00 59.41 237 ARG A CA 1
ATOM 1842 C C . ARG A 1 237 ? -79.669 5.781 39.693 1.00 59.41 237 ARG A C 1
ATOM 1844 O O . ARG A 1 237 ? -80.303 6.589 39.039 1.00 59.41 237 ARG A O 1
ATOM 1851 N N . LYS A 1 238 ? -78.356 5.904 39.912 1.00 58.84 238 LYS A N 1
ATOM 1852 C CA . LYS A 1 238 ? -77.572 7.039 39.398 1.00 58.84 238 LYS A CA 1
ATOM 1853 C C . LYS A 1 238 ? -77.433 7.004 37.879 1.00 58.84 238 LYS A C 1
ATOM 1855 O O . LYS A 1 238 ? -77.504 8.050 37.251 1.00 58.84 238 LYS A O 1
ATOM 1860 N N . VAL A 1 239 ? -77.264 5.818 37.295 1.00 63.31 239 VAL A N 1
ATOM 1861 C CA . VAL A 1 239 ? -77.234 5.658 35.835 1.00 63.31 239 VAL A CA 1
ATOM 1862 C C . VAL A 1 239 ? -78.595 6.005 35.239 1.00 63.31 239 VAL A C 1
ATOM 1864 O O . VAL A 1 239 ? -78.647 6.746 34.268 1.00 63.31 239 VAL A O 1
ATOM 1867 N N . MET A 1 240 ? -79.690 5.557 35.858 1.00 64.81 240 MET A N 1
ATOM 1868 C CA . MET A 1 240 ? -81.037 5.927 35.420 1.00 64.81 240 MET A CA 1
ATOM 1869 C C . MET A 1 240 ? -81.321 7.424 35.590 1.00 64.81 240 MET A C 1
ATOM 1871 O O . MET A 1 240 ? -81.892 8.021 34.692 1.00 64.81 240 MET A O 1
ATOM 1875 N N . ASP A 1 241 ? -80.871 8.059 36.676 1.00 69.19 241 ASP A N 1
ATOM 1876 C CA . ASP A 1 241 ? -81.062 9.501 36.884 1.00 69.19 241 ASP A CA 1
ATOM 1877 C C . ASP A 1 241 ? -80.268 10.341 35.859 1.00 69.19 241 ASP A C 1
ATOM 1879 O O . ASP A 1 241 ? -80.741 11.390 35.418 1.00 69.19 241 ASP A O 1
ATOM 1883 N N . VAL A 1 242 ? -79.072 9.883 35.460 1.00 69.31 242 VAL A N 1
ATOM 1884 C CA . VAL A 1 242 ? -78.253 10.521 34.412 1.00 69.31 242 VAL A CA 1
ATOM 1885 C C . VAL A 1 242 ? -78.853 10.288 33.029 1.00 69.31 242 VAL A C 1
ATOM 1887 O O . VAL A 1 242 ? -78.915 11.229 32.242 1.00 69.31 242 VAL A O 1
ATOM 1890 N N . GLN A 1 243 ? -79.338 9.077 32.752 1.00 73.25 243 GLN A N 1
ATOM 1891 C CA . GLN A 1 243 ? -80.017 8.757 31.500 1.00 73.25 243 GLN A CA 1
ATOM 1892 C C . GLN A 1 243 ? -81.304 9.580 31.356 1.00 73.25 243 GLN A C 1
ATOM 1894 O O . GLN A 1 243 ? -81.468 10.271 30.360 1.00 73.25 243 GLN A O 1
ATOM 1899 N N . ASP A 1 244 ? -82.142 9.649 32.394 1.00 72.62 244 ASP A N 1
ATOM 1900 C CA . ASP A 1 244 ? -83.368 10.457 32.394 1.00 72.62 244 ASP A CA 1
ATOM 1901 C C . ASP A 1 244 ? -83.081 11.965 32.287 1.00 72.62 244 ASP A C 1
ATOM 1903 O O . ASP A 1 244 ? -83.921 12.741 31.824 1.00 72.62 244 ASP A O 1
ATOM 1907 N N . ALA A 1 245 ? -81.935 12.439 32.783 1.00 73.44 245 ALA A N 1
ATOM 1908 C CA . ALA A 1 245 ? -81.518 13.832 32.623 1.00 73.44 245 ALA A CA 1
ATOM 1909 C C . ALA A 1 245 ? -81.009 14.119 31.202 1.00 73.44 245 ALA A C 1
ATOM 1911 O O . ALA A 1 245 ? -81.289 15.195 30.671 1.00 73.44 245 ALA A O 1
ATOM 1912 N N . LEU A 1 246 ? -80.301 13.165 30.592 1.00 72.75 246 LEU A N 1
ATOM 1913 C CA . LEU A 1 246 ? -79.831 13.253 29.214 1.00 72.75 246 LEU A CA 1
ATOM 1914 C C . LEU A 1 246 ? -81.007 13.205 28.237 1.00 72.75 246 LEU A C 1
ATOM 1916 O O . LEU A 1 246 ? -81.126 14.094 27.401 1.00 72.75 246 LEU A O 1
ATOM 1920 N N . ASP A 1 247 ? -81.922 12.255 28.410 1.00 73.38 247 ASP A N 1
ATOM 1921 C CA . ASP A 1 247 ? -83.093 12.092 27.550 1.00 73.38 247 ASP A CA 1
ATOM 1922 C C . ASP A 1 247 ? -83.974 13.351 27.590 1.00 73.38 247 ASP A C 1
ATOM 1924 O O . ASP A 1 247 ? -84.380 13.857 26.549 1.00 73.38 247 ASP A O 1
ATOM 1928 N N . ARG A 1 248 ? -84.156 13.972 28.767 1.00 75.81 248 ARG A N 1
ATOM 1929 C CA . ARG A 1 248 ? -84.867 15.262 28.896 1.00 75.81 248 ARG A CA 1
ATOM 1930 C C . ARG A 1 248 ? -84.149 16.455 28.260 1.00 75.81 248 ARG A C 1
ATOM 1932 O O . ARG A 1 248 ? -84.812 17.428 27.916 1.00 75.81 248 ARG A O 1
ATOM 1939 N N . ALA A 1 249 ? -82.822 16.428 28.170 1.00 68.62 249 ALA A N 1
ATOM 1940 C CA . ALA A 1 249 ? -82.038 17.495 27.548 1.00 68.62 249 ALA A CA 1
ATOM 1941 C C . ALA A 1 249 ? -81.950 17.340 26.021 1.00 68.62 249 ALA A C 1
ATOM 1943 O O . ALA A 1 249 ? -81.749 18.325 25.310 1.00 68.62 249 ALA A O 1
ATOM 1944 N N . VAL A 1 250 ? -82.084 16.108 25.529 1.00 70.75 250 VAL A N 1
ATOM 1945 C CA . VAL A 1 250 ? -82.090 15.770 24.103 1.00 70.75 250 VAL A CA 1
ATOM 1946 C C . VAL A 1 250 ? -83.471 16.019 23.490 1.00 70.75 250 VAL A C 1
ATOM 1948 O O . VAL A 1 250 ? -83.558 16.488 22.350 1.00 70.75 250 VAL A O 1
ATOM 1951 N N . ASP A 1 251 ? -84.537 15.778 24.256 1.00 63.53 251 ASP A N 1
ATOM 1952 C CA . ASP A 1 251 ? -85.912 15.908 23.782 1.00 63.53 251 ASP A CA 1
ATOM 1953 C C . ASP A 1 251 ? -86.267 17.378 23.468 1.00 63.53 251 ASP A C 1
ATOM 1955 O O . ASP A 1 251 ? -86.245 18.260 24.330 1.00 63.53 251 ASP A O 1
ATOM 1959 N N . GLY A 1 252 ? -86.553 17.658 22.191 1.00 64.69 252 GLY A N 1
ATOM 1960 C CA . GLY A 1 252 ? -86.841 19.001 21.665 1.00 64.69 252 GLY A CA 1
ATOM 1961 C C . GLY A 1 252 ? -85.862 19.525 20.604 1.00 64.69 252 GLY A C 1
ATOM 1962 O O . GLY A 1 252 ? -86.184 20.494 19.912 1.00 64.69 252 GLY A O 1
ATOM 1963 N N . THR A 1 253 ? -84.711 18.874 20.398 1.00 63.53 253 THR A N 1
ATOM 1964 C CA . THR A 1 253 ? -83.739 19.261 19.355 1.00 63.53 253 THR A CA 1
ATOM 1965 C C . THR A 1 253 ? -83.318 18.068 18.499 1.00 63.53 253 THR A C 1
ATOM 1967 O O . THR A 1 253 ? -82.425 17.307 18.857 1.00 63.53 253 THR A O 1
ATOM 1970 N N . SER A 1 254 ? -83.902 17.960 17.301 1.00 65.69 254 SER A N 1
ATOM 1971 C CA . SER A 1 254 ? -83.687 16.851 16.350 1.00 65.69 254 SER A CA 1
ATOM 1972 C C . SER A 1 254 ? -82.230 16.661 15.900 1.00 65.69 254 SER A C 1
ATOM 1974 O O . SER A 1 254 ? -81.837 15.574 15.476 1.00 65.69 254 SER A O 1
ATOM 1976 N N . SER A 1 255 ? -81.403 17.702 16.001 1.00 70.19 255 SER A N 1
ATOM 1977 C CA . SER A 1 255 ? -79.960 17.634 15.737 1.00 70.19 255 SER A CA 1
ATOM 1978 C C . SER A 1 255 ? -79.185 16.932 16.856 1.00 70.19 255 SER A C 1
ATOM 1980 O O . SER A 1 255 ? -78.195 16.264 16.573 1.00 70.19 255 SER A O 1
ATOM 1982 N N . LEU A 1 256 ? -79.619 17.097 18.111 1.00 70.00 256 LEU A N 1
ATOM 1983 C CA . LEU A 1 256 ? -78.976 16.499 19.283 1.00 70.00 256 LEU A CA 1
ATOM 1984 C C . LEU A 1 256 ? -79.344 15.018 19.402 1.00 70.00 256 LEU A C 1
ATOM 1986 O O . LEU A 1 256 ? -78.487 14.202 19.707 1.00 70.00 256 LEU A O 1
ATOM 1990 N N . GLU A 1 257 ? -80.587 14.673 19.068 1.00 71.69 257 GLU A N 1
ATOM 1991 C CA . GLU A 1 257 ? -81.076 13.291 19.020 1.00 71.69 257 GLU A CA 1
ATOM 1992 C C . GLU A 1 257 ? -80.275 12.457 18.008 1.00 71.69 257 GLU A C 1
ATOM 1994 O O . GLU A 1 257 ? -79.656 11.462 18.372 1.00 71.69 257 GLU A O 1
ATOM 1999 N N . ARG A 1 258 ? -80.119 12.956 16.770 1.00 69.88 258 ARG A N 1
ATOM 2000 C CA . ARG A 1 258 ? -79.253 12.320 15.754 1.00 69.88 258 ARG A CA 1
ATOM 2001 C C . ARG A 1 258 ? -77.785 12.229 16.168 1.00 69.88 258 ARG A C 1
ATOM 2003 O O . ARG A 1 258 ? -77.065 11.360 15.682 1.00 69.88 258 ARG A O 1
ATOM 2010 N N . PHE A 1 259 ? -77.320 13.156 17.001 1.00 67.44 259 PHE A N 1
ATOM 2011 C CA . PHE A 1 259 ? -75.946 13.171 17.486 1.00 67.44 259 PHE A CA 1
ATOM 2012 C C . PHE A 1 259 ? -75.717 12.147 18.602 1.00 67.44 259 PHE A C 1
ATOM 2014 O O . PHE A 1 259 ? -74.695 11.467 18.584 1.00 67.44 259 PHE A O 1
ATOM 2021 N N . VAL A 1 260 ? -76.665 12.008 19.533 1.00 70.56 260 VAL A N 1
ATOM 2022 C CA . VAL A 1 260 ? -76.631 10.990 20.592 1.00 70.56 260 VAL A CA 1
ATOM 2023 C C . VAL A 1 260 ? -76.798 9.588 19.999 1.00 70.56 260 VAL A C 1
ATOM 2025 O O . VAL A 1 260 ? -76.029 8.697 20.354 1.00 70.56 260 VAL A O 1
ATOM 2028 N N . ASP A 1 261 ? -77.673 9.413 19.005 1.00 72.00 261 ASP A N 1
ATOM 2029 C CA . ASP A 1 261 ? -77.794 8.155 18.247 1.00 72.00 261 ASP A CA 1
ATOM 2030 C C . ASP A 1 261 ? -76.491 7.784 17.514 1.00 72.00 261 ASP A C 1
ATOM 2032 O O . ASP A 1 261 ? -76.161 6.610 17.342 1.00 72.00 261 ASP A O 1
ATOM 2036 N N . GLY A 1 262 ? -75.721 8.792 17.092 1.00 69.69 262 GLY A N 1
ATOM 2037 C CA . GLY A 1 262 ? -74.408 8.649 16.465 1.00 69.69 262 GLY A CA 1
ATOM 2038 C C . GLY A 1 262 ? -73.226 8.849 17.417 1.00 69.69 262 GLY A C 1
ATOM 2039 O O . GLY A 1 262 ? -72.123 9.120 16.934 1.00 69.69 262 GLY A O 1
ATOM 2040 N N . TYR A 1 263 ? -73.417 8.775 18.741 1.00 66.06 263 TYR A N 1
ATOM 2041 C CA . TYR A 1 263 ? -72.396 9.180 19.717 1.00 66.06 263 TYR A CA 1
ATOM 2042 C C . TYR A 1 263 ? -71.099 8.378 19.573 1.00 66.06 263 TYR A C 1
ATOM 2044 O O . TYR A 1 263 ? -70.025 8.970 19.501 1.00 66.06 263 TYR A O 1
ATOM 2052 N N . GLU A 1 264 ? -71.177 7.049 19.431 1.00 58.22 264 GLU A N 1
ATOM 2053 C CA . GLU A 1 264 ? -69.985 6.209 19.228 1.00 58.22 264 GLU A CA 1
ATOM 2054 C C . GLU A 1 264 ? -69.230 6.553 17.937 1.00 58.22 264 GLU A C 1
ATOM 2056 O O . GLU A 1 264 ? -68.002 6.503 17.904 1.00 58.22 264 GLU A O 1
ATOM 2061 N N . GLN A 1 265 ? -69.939 6.971 16.885 1.00 65.44 265 GLN A N 1
ATOM 2062 C CA . GLN A 1 265 ? -69.314 7.359 15.615 1.00 65.44 265 GLN A CA 1
ATOM 2063 C C . GLN A 1 265 ? -68.598 8.714 15.712 1.00 65.44 265 GLN A C 1
ATOM 2065 O O . GLN A 1 265 ? -67.638 8.956 14.982 1.00 65.44 265 GLN A O 1
ATOM 2070 N N . ASN A 1 266 ? -69.030 9.583 16.631 1.00 57.03 266 ASN A N 1
ATOM 2071 C CA . ASN A 1 266 ? -68.471 10.921 16.836 1.00 57.03 266 ASN A CA 1
ATOM 2072 C C . ASN A 1 266 ? -67.606 11.043 18.107 1.00 57.03 266 ASN A C 1
ATOM 2074 O O . ASN A 1 266 ? -67.054 12.115 18.367 1.00 57.03 266 ASN A O 1
ATOM 2078 N N . ALA A 1 267 ? -67.430 9.963 18.878 1.00 59.84 267 ALA A N 1
ATOM 2079 C CA . ALA A 1 267 ? -66.673 9.942 20.136 1.00 59.84 267 ALA A CA 1
ATOM 2080 C C . ALA A 1 267 ? -65.219 10.423 19.965 1.00 59.84 267 ALA A C 1
ATOM 2082 O O . ALA A 1 267 ? -64.668 11.120 20.822 1.00 59.84 267 ALA A O 1
ATOM 2083 N N . ASN A 1 268 ? -64.631 10.130 18.805 1.00 60.06 268 ASN A N 1
ATOM 2084 C CA . ASN A 1 268 ? -63.270 10.528 18.446 1.00 60.06 268 ASN A CA 1
ATOM 2085 C C . ASN A 1 268 ? -63.134 12.046 18.221 1.00 60.06 268 ASN A C 1
ATOM 2087 O O . ASN A 1 268 ? -62.047 12.594 18.370 1.00 60.06 268 ASN A O 1
ATOM 2091 N N . LEU A 1 269 ? -64.225 12.734 17.865 1.00 55.78 269 LEU A N 1
ATOM 2092 C CA . LEU A 1 269 ? -64.248 14.183 17.624 1.00 55.78 269 LEU A CA 1
ATOM 2093 C C . LEU A 1 269 ? -64.547 14.978 18.902 1.00 55.78 269 LEU A C 1
ATOM 2095 O O . LEU A 1 269 ? -64.156 16.138 19.017 1.00 55.78 269 LEU A O 1
ATOM 2099 N N . LEU A 1 270 ? -65.229 14.352 19.863 1.00 56.00 270 LEU A N 1
ATOM 2100 C CA . LEU A 1 270 ? -65.561 14.934 21.165 1.00 56.00 270 LEU A CA 1
ATOM 2101 C C . LEU A 1 270 ? -64.456 14.798 22.213 1.00 56.00 270 LEU A C 1
ATOM 2103 O O . LEU A 1 270 ? -64.533 15.447 23.255 1.00 56.00 270 LEU A O 1
ATOM 2107 N N . SER A 1 271 ? -63.439 13.985 21.937 1.00 55.66 271 SER A N 1
ATOM 2108 C CA . SER A 1 271 ? -62.310 13.743 22.835 1.00 55.66 271 SER A CA 1
ATOM 2109 C C . SER A 1 271 ? -61.049 14.429 22.301 1.00 55.66 271 SER A C 1
ATOM 2111 O O . SER A 1 271 ? -60.118 13.748 21.868 1.00 55.66 271 SER A O 1
ATOM 2113 N N . PRO A 1 272 ? -60.977 15.773 22.250 1.00 52.19 272 PRO A N 1
ATOM 2114 C CA . PRO A 1 272 ? -59.782 16.415 21.747 1.00 52.19 272 PRO A CA 1
ATOM 2115 C C . PRO A 1 272 ? -58.630 16.236 22.756 1.00 52.19 272 PRO A C 1
ATOM 2117 O O . PRO A 1 272 ? -58.846 16.379 23.966 1.00 52.19 272 PRO A O 1
ATOM 2120 N N . PRO A 1 273 ? -57.392 15.981 22.296 1.00 52.91 273 PRO A N 1
ATOM 2121 C CA . PRO A 1 273 ? -56.252 15.629 23.153 1.00 52.91 273 PRO A CA 1
ATOM 2122 C C . PRO A 1 273 ? -55.894 16.701 24.198 1.00 52.91 273 PRO A C 1
ATOM 2124 O O . PRO A 1 273 ? -55.359 16.382 25.254 1.00 52.91 273 PRO A O 1
ATOM 2127 N N . PHE A 1 274 ? -56.269 17.966 23.973 1.00 48.41 274 PHE A N 1
ATOM 2128 C CA . PHE A 1 274 ? -56.050 19.061 24.928 1.00 48.41 274 PHE A CA 1
ATOM 2129 C C . PHE A 1 274 ? -56.961 19.002 26.169 1.00 48.41 274 PHE A C 1
ATOM 2131 O O . PHE A 1 274 ? -56.714 19.695 27.156 1.00 48.41 274 PHE A O 1
ATOM 2138 N N . SER A 1 275 ? -58.054 18.233 26.121 1.00 45.81 275 SER A N 1
ATOM 2139 C CA . SER A 1 275 ? -59.011 18.141 27.233 1.00 45.81 275 SER A CA 1
ATOM 2140 C C . SER A 1 275 ? -58.498 17.225 28.354 1.00 45.81 275 SER A C 1
ATOM 2142 O O . SER A 1 275 ? -58.675 17.545 29.531 1.00 45.81 275 SER A O 1
ATOM 2144 N N . LEU A 1 276 ? -57.748 16.175 27.996 1.00 51.50 276 LEU A N 1
ATOM 2145 C CA . LEU A 1 276 ? -56.981 15.333 28.924 1.00 51.50 276 LEU A CA 1
ATOM 2146 C C . LEU A 1 276 ? -55.843 16.112 29.605 1.00 51.50 276 LEU A C 1
ATOM 2148 O O . LEU A 1 276 ? -55.623 15.953 30.803 1.00 51.50 276 LEU A O 1
ATOM 2152 N N . ASP A 1 277 ? -55.193 17.022 28.876 1.00 46.69 277 ASP A N 1
ATOM 2153 C CA . ASP A 1 277 ? -54.086 17.843 29.387 1.00 46.69 277 ASP A CA 1
ATOM 2154 C C . ASP A 1 277 ? -54.540 18.994 30.315 1.00 46.69 277 ASP A C 1
ATOM 2156 O O . ASP A 1 277 ? -53.792 19.504 31.149 1.00 46.69 277 ASP A O 1
ATOM 2160 N N . ARG A 1 278 ? -55.811 19.412 30.230 1.00 39.19 278 ARG A N 1
ATOM 2161 C CA . ARG A 1 278 ? -56.387 20.384 31.179 1.00 39.19 278 ARG A CA 1
ATOM 2162 C C . ARG A 1 278 ? -56.833 19.744 32.489 1.00 39.19 278 ARG A C 1
ATOM 2164 O O . ARG A 1 278 ? -56.774 20.405 33.523 1.00 39.19 278 ARG A O 1
ATOM 2171 N N . LEU A 1 279 ? -57.268 18.484 32.463 1.00 44.81 279 LEU A N 1
ATOM 2172 C CA . LEU A 1 279 ? -57.631 17.740 33.674 1.00 44.81 279 LEU A CA 1
ATOM 2173 C C . LEU A 1 279 ? -56.397 17.303 34.475 1.00 44.81 279 LEU A C 1
ATOM 2175 O O . LEU A 1 279 ? -56.463 17.285 35.702 1.00 44.81 279 LEU A O 1
ATOM 2179 N N . SER A 1 280 ? -55.267 17.033 33.813 1.00 49.97 280 SER A N 1
ATOM 2180 C CA . SER A 1 280 ? -53.980 16.798 34.485 1.00 49.97 280 SER A CA 1
ATOM 2181 C C . SER A 1 280 ? -53.442 18.067 35.166 1.00 49.97 280 SER A C 1
ATOM 2183 O O . SER A 1 280 ? -52.909 17.998 36.273 1.00 49.97 280 SER A O 1
ATOM 2185 N N . ASN A 1 281 ? -53.646 19.241 34.556 1.00 41.88 281 ASN A N 1
ATOM 2186 C CA . ASN A 1 281 ? -53.105 20.513 35.044 1.00 41.88 281 ASN A CA 1
ATOM 2187 C C . ASN A 1 281 ? -53.965 21.241 36.094 1.00 41.88 281 ASN A C 1
ATOM 2189 O O . ASN A 1 281 ? -53.470 22.158 36.748 1.00 41.88 281 ASN A O 1
ATOM 2193 N N . LEU A 1 282 ? -55.225 20.850 36.315 1.00 40.66 282 LEU A N 1
ATOM 2194 C CA . LEU A 1 282 ? -56.076 21.482 37.339 1.00 40.66 282 LEU A CA 1
ATOM 2195 C C . LEU A 1 282 ? -55.771 21.029 38.779 1.00 40.66 282 LEU A C 1
ATOM 2197 O O . LEU A 1 282 ? -56.264 21.652 39.715 1.00 40.66 282 LEU A O 1
ATOM 2201 N N . ASN A 1 283 ? -54.923 20.011 38.965 1.00 45.56 283 ASN A N 1
ATOM 2202 C CA . ASN A 1 283 ? -54.479 19.547 40.286 1.00 45.56 283 ASN A CA 1
ATOM 2203 C C . ASN A 1 283 ? -53.020 19.894 40.621 1.00 45.56 283 ASN A C 1
ATOM 2205 O O . ASN A 1 283 ? -52.525 19.493 41.668 1.00 45.56 283 ASN A O 1
ATOM 2209 N N . ALA A 1 284 ? -52.309 20.652 39.786 1.00 41.03 284 ALA A N 1
ATOM 2210 C CA . ALA A 1 284 ? -50.902 20.942 40.040 1.00 41.03 284 ALA A CA 1
ATOM 2211 C C . ALA A 1 284 ? -50.723 22.179 40.941 1.00 41.03 284 ALA A C 1
ATOM 2213 O O . ALA A 1 284 ? -50.289 23.244 40.505 1.00 41.03 284 ALA A O 1
ATOM 2214 N N . SER A 1 285 ? -51.018 22.026 42.234 1.00 37.16 285 SER A N 1
ATOM 2215 C CA . SER A 1 285 ? -50.308 22.806 43.254 1.00 37.16 285 SER A CA 1
ATOM 2216 C C . SER A 1 285 ? -48.830 22.373 43.238 1.00 37.16 285 SER A C 1
ATOM 2218 O O . SER A 1 285 ? -48.566 21.180 43.056 1.00 37.16 285 SER A O 1
ATOM 2220 N N . PRO A 1 286 ? -47.833 23.260 43.452 1.00 40.97 286 PRO A N 1
ATOM 2221 C CA . PRO A 1 286 ? -46.407 22.934 43.275 1.00 40.97 286 PRO A CA 1
ATOM 2222 C C . PRO A 1 286 ? -45.873 21.839 44.221 1.00 40.97 286 PRO A C 1
ATOM 2224 O O . PRO A 1 286 ? -44.700 21.478 44.153 1.00 40.97 286 PRO A O 1
ATOM 2227 N N . ALA A 1 287 ? -46.717 21.326 45.121 1.00 42.16 287 ALA A N 1
ATOM 2228 C CA . ALA A 1 287 ? -46.416 20.245 46.048 1.00 42.16 287 ALA A CA 1
ATOM 2229 C C . ALA A 1 287 ? -46.731 18.831 45.504 1.00 42.16 287 ALA A C 1
ATOM 2231 O O . ALA A 1 287 ? -46.183 17.863 46.033 1.00 42.16 287 ALA A O 1
ATOM 2232 N N . ASP A 1 288 ? -47.534 18.686 44.440 1.00 43.16 288 ASP A N 1
ATOM 2233 C CA . ASP A 1 288 ? -48.046 17.372 44.000 1.00 43.16 288 ASP A CA 1
ATOM 2234 C C . ASP A 1 288 ? -47.155 16.629 42.989 1.00 43.16 288 ASP A C 1
ATOM 2236 O O . ASP A 1 288 ? -47.374 15.448 42.717 1.00 43.16 288 ASP A O 1
ATOM 2240 N N . SER A 1 289 ? -46.042 17.227 42.542 1.00 45.66 289 SER A N 1
ATOM 2241 C CA . SER A 1 289 ? -44.984 16.499 41.808 1.00 45.66 289 SER A CA 1
ATOM 2242 C C . SER A 1 289 ? -44.364 15.357 42.633 1.00 45.66 289 SER A C 1
ATOM 2244 O O . SER A 1 289 ? -43.738 14.439 42.093 1.00 45.66 289 SER A O 1
ATOM 2246 N N . LYS A 1 290 ? -44.571 15.364 43.957 1.00 47.25 290 LYS A N 1
ATOM 2247 C CA . LYS A 1 290 ? -44.154 14.284 44.858 1.00 47.25 290 LYS A CA 1
ATOM 2248 C C . LYS A 1 290 ? -45.151 13.131 44.966 1.00 47.25 290 LYS A C 1
ATOM 2250 O O . LYS A 1 290 ? -44.737 12.071 45.429 1.00 47.25 290 LYS A O 1
ATOM 2255 N N . VAL A 1 291 ? -46.393 13.276 44.501 1.00 50.59 291 VAL A N 1
ATOM 2256 C CA . VAL A 1 291 ? -47.464 12.283 44.713 1.00 50.59 291 VAL A CA 1
ATOM 2257 C C . VAL A 1 291 ? -47.982 11.692 43.395 1.00 50.59 291 VAL A C 1
ATOM 2259 O O . VAL A 1 291 ? -49.146 11.330 43.281 1.00 50.59 291 VAL A O 1
ATOM 2262 N N . LEU A 1 292 ? -47.127 11.514 42.380 1.00 54.38 292 LEU A N 1
ATOM 2263 C CA . LEU A 1 292 ? -47.421 10.460 41.403 1.00 54.38 292 LEU A CA 1
ATOM 2264 C C . LEU A 1 292 ? -47.170 9.106 42.074 1.00 54.38 292 LEU A C 1
ATOM 2266 O O . LEU A 1 292 ? -46.064 8.861 42.572 1.00 54.38 292 LEU A O 1
ATOM 2270 N N . SER A 1 293 ? -48.196 8.247 42.074 1.00 62.09 293 SER A N 1
ATOM 2271 C CA . SER A 1 293 ? -48.060 6.836 42.442 1.00 62.09 293 SER A CA 1
ATOM 2272 C C . SER A 1 293 ? -46.889 6.228 41.671 1.00 62.09 293 SER A C 1
ATOM 2274 O O . SER A 1 293 ? -46.670 6.563 40.503 1.00 62.09 293 SER A O 1
ATOM 2276 N N . ILE A 1 294 ? -46.125 5.356 42.330 1.00 60.69 294 ILE A N 1
ATOM 2277 C CA . ILE A 1 294 ? -44.953 4.683 41.751 1.00 60.69 294 ILE A CA 1
ATOM 2278 C C . ILE A 1 294 ? -45.318 4.048 40.404 1.00 60.69 294 ILE A C 1
ATOM 2280 O O . ILE A 1 294 ? -44.567 4.189 39.445 1.00 60.69 294 ILE A O 1
ATOM 2284 N N . ASP A 1 295 ? -46.522 3.492 40.293 1.00 59.06 295 ASP A N 1
ATOM 2285 C CA . ASP A 1 295 ? -47.014 2.858 39.069 1.00 59.06 295 ASP A CA 1
ATOM 2286 C C . ASP A 1 295 ? -47.231 3.854 37.920 1.00 59.06 295 ASP A C 1
ATOM 2288 O O . ASP A 1 295 ? -46.931 3.553 36.768 1.00 59.06 295 ASP A O 1
ATOM 2292 N N . THR A 1 296 ? -47.686 5.077 38.210 1.00 63.91 296 THR A N 1
ATOM 2293 C CA . THR A 1 296 ? -47.861 6.128 37.193 1.00 63.91 296 THR A CA 1
ATOM 2294 C C . THR A 1 296 ? -46.514 6.669 36.725 1.00 63.91 296 THR A C 1
ATOM 2296 O O . THR A 1 296 ? -46.345 6.965 35.546 1.00 63.91 296 THR A O 1
ATOM 2299 N N . LYS A 1 297 ? -45.527 6.748 37.628 1.00 64.31 297 LYS A N 1
ATOM 2300 C CA . LYS A 1 297 ? -44.146 7.088 37.255 1.00 64.31 297 LYS A CA 1
ATOM 2301 C C . LYS A 1 297 ? -43.519 6.000 36.392 1.00 64.31 297 LYS A C 1
ATOM 2303 O O . LYS A 1 297 ? -42.843 6.336 35.431 1.00 64.31 297 LYS A O 1
ATOM 2308 N N . ILE A 1 298 ? -43.756 4.726 36.710 1.00 69.69 298 ILE A N 1
ATOM 2309 C CA . ILE A 1 298 ? -43.272 3.594 35.909 1.00 69.69 298 ILE A CA 1
ATOM 2310 C C . ILE A 1 298 ? -43.927 3.609 34.527 1.00 69.69 298 ILE A C 1
ATOM 2312 O O . ILE A 1 298 ? -43.217 3.506 33.537 1.00 69.69 298 ILE A O 1
ATOM 2316 N N . SER A 1 299 ? -45.242 3.821 34.437 1.00 71.06 299 SER A N 1
ATOM 2317 C CA . SER A 1 299 ? -45.933 3.913 33.145 1.00 71.06 299 SER A CA 1
ATOM 2318 C C . SER A 1 299 ? -45.407 5.069 32.292 1.00 71.06 299 SER A C 1
ATOM 2320 O O . SER A 1 299 ? -45.137 4.874 31.113 1.00 71.06 299 SER A O 1
ATOM 2322 N N . LEU A 1 300 ? -45.207 6.251 32.887 1.00 73.62 300 LEU A N 1
ATOM 2323 C CA . LEU A 1 300 ? -44.646 7.407 32.185 1.00 73.62 300 LEU A CA 1
ATOM 2324 C C . LEU A 1 300 ? -43.192 7.155 31.753 1.00 73.62 300 LEU A C 1
ATOM 2326 O O . LEU A 1 300 ? -42.801 7.548 30.660 1.00 73.62 300 LEU A O 1
ATOM 2330 N N . LEU A 1 301 ? -42.391 6.484 32.587 1.00 71.69 301 LEU A N 1
ATOM 2331 C CA . LEU A 1 301 ? -41.015 6.093 32.259 1.00 71.69 301 LEU A CA 1
ATOM 2332 C C . LEU A 1 301 ? -40.949 5.044 31.146 1.00 71.69 301 LEU A C 1
ATOM 2334 O O . LEU A 1 301 ? -40.023 5.091 30.348 1.00 71.69 301 LEU A O 1
ATOM 2338 N N . MET A 1 302 ? -41.912 4.124 31.083 1.00 73.38 302 MET A N 1
ATOM 2339 C CA . MET A 1 302 ? -42.010 3.145 29.998 1.00 73.38 302 MET A CA 1
ATOM 2340 C C . MET A 1 302 ? -42.463 3.797 28.689 1.00 73.38 302 MET A C 1
ATOM 2342 O O . MET A 1 302 ? -41.966 3.448 27.628 1.00 73.38 302 MET A O 1
ATOM 2346 N N . GLU A 1 303 ? -43.375 4.767 28.753 1.00 77.62 303 GLU A N 1
ATOM 2347 C CA . GLU A 1 303 ? -43.835 5.511 27.574 1.00 77.62 303 GLU A CA 1
ATOM 2348 C C . GLU A 1 303 ? -42.750 6.447 27.019 1.00 77.62 303 GLU A C 1
ATOM 2350 O O . GLU A 1 303 ? -42.567 6.536 25.810 1.00 77.62 303 GLU A O 1
ATOM 2355 N N . SER A 1 304 ? -41.981 7.092 27.899 1.00 79.62 304 SER A N 1
ATOM 2356 C CA . SER A 1 304 ? -40.867 7.980 27.526 1.00 79.62 304 SER A CA 1
ATOM 2357 C C . SER A 1 304 ? -39.528 7.257 27.331 1.00 79.62 304 SER A C 1
ATOM 2359 O O . SER A 1 304 ? -38.503 7.899 27.096 1.00 79.62 304 SER A O 1
ATOM 2361 N N . GLU A 1 305 ? -39.504 5.923 27.409 1.00 83.19 305 GLU A N 1
ATOM 2362 C CA . GLU A 1 305 ? -38.277 5.127 27.310 1.00 83.19 305 GLU A CA 1
ATOM 2363 C C . GLU A 1 305 ? -37.555 5.355 25.974 1.00 83.19 305 GLU A C 1
ATOM 2365 O O . GLU A 1 305 ? -36.330 5.509 25.935 1.00 83.19 305 GLU A O 1
ATOM 2370 N N . ASP A 1 306 ? -38.311 5.416 24.879 1.00 80.44 306 ASP A N 1
ATOM 2371 C CA . ASP A 1 306 ? -37.754 5.617 23.543 1.00 80.44 306 ASP A CA 1
ATOM 2372 C C . ASP A 1 306 ? -37.205 7.037 23.354 1.00 80.44 306 ASP A C 1
ATOM 2374 O O . ASP A 1 306 ? -36.150 7.211 22.733 1.00 80.44 306 ASP A O 1
ATOM 2378 N N . ASP A 1 307 ? -37.833 8.037 23.977 1.00 87.31 307 ASP A N 1
ATOM 2379 C CA . ASP A 1 307 ? -37.345 9.418 23.979 1.00 87.31 307 ASP A CA 1
ATOM 2380 C C . ASP A 1 307 ? -36.032 9.534 24.757 1.00 87.31 307 ASP A C 1
ATOM 2382 O O . ASP A 1 307 ? -35.069 10.128 24.268 1.00 87.31 307 ASP A O 1
ATOM 2386 N N . PHE A 1 308 ? -35.932 8.900 25.930 1.00 84.06 308 PHE A N 1
ATOM 2387 C CA . PHE A 1 308 ? -34.684 8.878 26.695 1.00 84.06 308 PHE A CA 1
ATOM 2388 C C . PHE A 1 308 ? -33.563 8.140 25.960 1.00 84.06 308 PHE A C 1
ATOM 2390 O O . PHE A 1 308 ? -32.423 8.605 25.972 1.00 84.06 308 PHE A O 1
ATOM 2397 N N . LYS A 1 309 ? -33.863 7.036 25.264 1.00 86.75 309 LYS A N 1
ATOM 2398 C CA . LYS A 1 309 ? -32.879 6.339 24.417 1.00 86.75 309 LYS A CA 1
ATOM 2399 C C . LYS A 1 309 ? -32.423 7.204 23.246 1.00 86.75 309 LYS A C 1
ATOM 2401 O O . LYS A 1 309 ? -31.233 7.222 22.935 1.00 86.75 309 LYS A O 1
ATOM 2406 N N . SER A 1 310 ? -33.346 7.914 22.603 1.00 88.44 310 SER A N 1
ATOM 2407 C CA . SER A 1 310 ? -33.046 8.830 21.501 1.00 88.44 310 SER A CA 1
ATOM 2408 C C . SER A 1 310 ? -32.148 9.981 21.960 1.00 88.44 310 SER A C 1
ATOM 2410 O O . SER A 1 310 ? -31.095 10.227 21.371 1.00 88.44 310 SER A O 1
ATOM 2412 N N . VAL A 1 311 ? -32.498 10.621 23.079 1.00 90.56 311 VAL A N 1
ATOM 2413 C CA . VAL A 1 311 ? -31.714 11.713 23.671 1.00 90.56 311 VAL A CA 1
ATOM 2414 C C . VAL A 1 311 ? -30.349 11.225 24.153 1.00 90.56 311 VAL A C 1
ATOM 2416 O O . VAL A 1 311 ? -29.355 11.908 23.924 1.00 90.56 311 VAL A O 1
ATOM 2419 N N . SER A 1 312 ? -30.265 10.038 24.761 1.00 86.94 312 SER A N 1
ATOM 2420 C CA . SER A 1 312 ? -28.987 9.447 25.177 1.00 86.94 312 SER A CA 1
ATOM 2421 C C . SER A 1 312 ? -28.066 9.213 23.982 1.00 86.94 312 SER A C 1
ATOM 2423 O O . SER A 1 312 ? -26.901 9.591 24.038 1.00 86.94 312 SER A O 1
ATOM 2425 N N . ARG A 1 313 ? -28.585 8.665 22.873 1.00 88.06 313 ARG A N 1
ATOM 2426 C CA . ARG A 1 313 ? -27.806 8.493 21.634 1.00 88.06 313 ARG A CA 1
ATOM 2427 C C . ARG A 1 313 ? -27.352 9.830 21.055 1.00 88.06 313 ARG A C 1
ATOM 2429 O O . ARG A 1 313 ? -26.202 9.951 20.653 1.00 88.06 313 ARG A O 1
ATOM 2436 N N . GLY A 1 314 ? -28.231 10.834 21.045 1.00 88.75 314 GLY A N 1
ATOM 2437 C CA . GLY A 1 314 ? -27.886 12.176 20.573 1.00 88.75 314 GLY A CA 1
ATOM 2438 C C . GLY A 1 314 ? -26.810 12.844 21.433 1.00 88.75 314 GLY A C 1
ATOM 2439 O O . GLY A 1 314 ? -25.893 13.465 20.907 1.00 88.75 314 GLY A O 1
ATOM 2440 N N . LEU A 1 315 ? -26.873 12.681 22.756 1.00 90.00 315 LEU A N 1
ATOM 2441 C CA . LEU A 1 315 ? -25.852 13.192 23.671 1.00 90.00 315 LEU A CA 1
ATOM 2442 C C . LEU A 1 315 ? -24.521 12.450 23.525 1.00 90.00 315 LEU A C 1
ATOM 2444 O O . LEU A 1 315 ? -23.478 13.095 23.531 1.00 90.00 315 LEU A O 1
ATOM 2448 N N . GLU A 1 316 ? -24.542 11.130 23.340 1.00 88.12 316 GLU A N 1
ATOM 2449 C CA . GLU A 1 316 ? -23.338 10.344 23.045 1.00 88.12 316 GLU A CA 1
ATOM 2450 C C . GLU A 1 316 ? -22.695 10.759 21.718 1.00 88.12 316 GLU A C 1
ATOM 2452 O O . GLU A 1 316 ? -21.470 10.832 21.627 1.00 88.12 316 GLU A O 1
ATOM 2457 N N . GLU A 1 317 ? -23.500 11.069 20.698 1.00 86.44 317 GLU A N 1
ATOM 2458 C CA . GLU A 1 317 ? -23.017 11.571 19.412 1.00 86.44 317 GLU A CA 1
ATOM 2459 C C . GLU A 1 317 ? -22.374 12.954 19.559 1.00 86.44 317 GLU A C 1
ATOM 2461 O O . GLU A 1 317 ? -21.259 13.169 19.083 1.00 86.44 317 GLU A O 1
ATOM 2466 N N . VAL A 1 318 ? -23.020 13.871 20.283 1.00 84.94 318 VAL A N 1
ATOM 2467 C CA . VAL A 1 318 ? -22.464 15.201 20.572 1.00 84.94 318 VAL A CA 1
ATOM 2468 C C . VAL A 1 318 ? -21.173 15.092 21.383 1.00 84.94 318 VAL A C 1
ATOM 2470 O O . VAL A 1 318 ? -20.190 15.745 21.048 1.00 84.94 318 VAL A O 1
ATOM 2473 N N . GLU A 1 319 ? -21.120 14.228 22.394 1.00 84.44 319 GLU A N 1
ATOM 2474 C CA . GLU A 1 319 ? -19.911 13.999 23.189 1.00 84.44 319 GLU A CA 1
ATOM 2475 C C . GLU A 1 319 ? -18.809 13.305 22.365 1.00 84.44 319 GLU A C 1
ATOM 2477 O O . GLU A 1 319 ? -17.621 13.577 22.532 1.00 84.44 319 GLU A O 1
ATOM 2482 N N . ALA A 1 320 ? -19.168 12.418 21.433 1.00 82.25 320 ALA A N 1
ATOM 2483 C CA . ALA A 1 320 ? -18.222 11.830 20.490 1.00 82.25 320 ALA A CA 1
ATOM 2484 C C . ALA A 1 320 ? -17.655 12.877 19.519 1.00 82.25 320 ALA A C 1
ATOM 2486 O O . ALA A 1 320 ? -16.475 12.803 19.176 1.00 82.25 320 ALA A O 1
ATOM 2487 N N . LEU A 1 321 ? -18.461 13.848 19.089 1.00 79.31 321 LEU A N 1
ATOM 2488 C CA . LEU A 1 321 ? -18.023 14.971 18.256 1.00 79.31 321 LEU A CA 1
ATOM 2489 C C . LEU A 1 321 ? -17.164 15.973 19.043 1.00 79.31 321 LEU A C 1
ATOM 2491 O O . LEU A 1 321 ? -16.166 16.461 18.513 1.00 79.31 321 LEU A O 1
ATOM 2495 N N . ASP A 1 322 ? -17.484 16.211 20.314 1.00 81.19 322 ASP A N 1
ATOM 2496 C CA . ASP A 1 322 ? -16.684 17.033 21.227 1.00 81.19 322 ASP A CA 1
ATOM 2497 C C . ASP A 1 322 ? -15.316 16.397 21.507 1.00 81.19 322 ASP A C 1
ATOM 2499 O O . ASP A 1 322 ? -14.278 17.026 21.311 1.00 81.19 322 ASP A O 1
ATOM 2503 N N . ARG A 1 323 ? -15.283 15.091 21.811 1.00 78.12 323 ARG A N 1
ATOM 2504 C CA . ARG A 1 323 ? -14.033 14.317 21.945 1.00 78.12 323 ARG A CA 1
ATOM 2505 C C . ARG A 1 323 ? -13.190 14.312 20.669 1.00 78.12 323 ARG A C 1
ATOM 2507 O O . ARG A 1 323 ? -11.967 14.232 20.747 1.00 78.12 323 ARG A O 1
ATOM 2514 N N . LYS A 1 324 ? -13.828 14.391 19.498 1.00 73.88 324 LYS A N 1
ATOM 2515 C CA . LYS A 1 324 ? -13.154 14.530 18.196 1.00 73.88 324 LYS A CA 1
ATOM 2516 C C . LYS A 1 324 ? -12.696 15.966 17.905 1.00 73.88 324 LYS A C 1
ATOM 2518 O O . LYS A 1 324 ? -12.085 16.189 16.865 1.00 73.88 324 LYS A O 1
ATOM 2523 N N . GLY A 1 325 ? -12.964 16.921 18.799 1.00 68.38 325 GLY A N 1
ATOM 2524 C CA . GLY A 1 325 ? -12.533 18.314 18.678 1.00 68.38 325 GLY A CA 1
ATOM 2525 C C . GLY A 1 325 ? -13.301 19.109 17.622 1.00 68.38 325 GLY A C 1
ATOM 2526 O O . GLY A 1 325 ? -12.748 20.042 17.051 1.00 68.38 325 GLY A O 1
ATOM 2527 N N . VAL A 1 326 ? -14.549 18.729 17.324 1.00 67.38 326 VAL A N 1
ATOM 2528 C CA . VAL A 1 326 ? -15.376 19.333 16.255 1.00 67.38 326 VAL A CA 1
ATOM 2529 C C . VAL A 1 326 ? -16.251 20.492 16.768 1.00 67.38 326 VAL A C 1
ATOM 2531 O O . VAL A 1 326 ? -16.854 21.207 15.975 1.00 67.38 326 VAL A O 1
ATOM 2534 N N . VAL A 1 327 ? -16.336 20.687 18.089 1.00 60.62 327 VAL A N 1
ATOM 2535 C CA . VAL A 1 327 ? -17.282 21.628 18.733 1.00 60.62 327 VAL A CA 1
ATOM 2536 C C . VAL A 1 327 ? -16.758 23.073 18.818 1.00 60.62 327 VAL A C 1
ATOM 2538 O O . VAL A 1 327 ? -17.513 23.996 19.100 1.00 60.62 327 VAL A O 1
ATOM 2541 N N . ASP A 1 328 ? -15.511 23.305 18.426 1.00 60.66 328 ASP A N 1
ATOM 2542 C CA . ASP A 1 328 ? -15.006 24.625 18.033 1.00 60.66 328 ASP A CA 1
ATOM 2543 C C . ASP A 1 328 ? -14.599 24.561 16.554 1.00 60.66 328 ASP A C 1
ATOM 2545 O O . ASP A 1 328 ? -14.763 23.515 15.932 1.00 60.66 328 ASP A O 1
ATOM 2549 N N . ALA A 1 329 ? -14.028 25.609 15.951 1.00 61.94 329 ALA A N 1
ATOM 2550 C CA . ALA A 1 329 ? -13.497 25.560 14.572 1.00 61.94 329 ALA A CA 1
ATOM 2551 C C . ALA A 1 329 ? -12.442 24.441 14.315 1.00 61.94 329 ALA A C 1
ATOM 2553 O O . ALA A 1 329 ? -11.794 24.419 13.270 1.00 61.94 329 ALA A O 1
ATOM 2554 N N . GLY A 1 330 ? -12.252 23.511 15.254 1.00 67.25 330 GLY A N 1
ATOM 2555 C CA . GLY A 1 330 ? -11.443 22.317 15.167 1.00 67.25 330 GLY A CA 1
ATOM 2556 C C . GLY A 1 330 ? -10.026 22.688 14.806 1.00 67.25 330 GLY A C 1
ATOM 2557 O O . GLY A 1 330 ? -9.433 23.609 15.371 1.00 67.25 330 GLY A O 1
ATOM 2558 N N . ASP A 1 331 ? -9.508 22.012 13.793 1.00 63.34 331 ASP A N 1
ATOM 2559 C CA . ASP A 1 331 ? -8.169 22.266 13.291 1.00 63.34 331 ASP A CA 1
ATOM 2560 C C . ASP A 1 331 ? -8.118 23.429 12.277 1.00 63.34 331 ASP A C 1
ATOM 2562 O O . ASP A 1 331 ? -7.046 23.806 11.821 1.00 63.34 331 ASP A O 1
ATOM 2566 N N . LEU A 1 332 ? -9.239 24.070 11.909 1.00 63.28 332 LEU A N 1
ATOM 2567 C CA . LEU A 1 332 ? -9.234 25.164 10.914 1.00 63.28 332 LEU A CA 1
ATOM 2568 C C . LEU A 1 332 ? -8.379 26.358 11.363 1.00 63.28 332 LEU A C 1
ATOM 2570 O O . LEU A 1 332 ? -7.799 27.060 10.534 1.00 63.28 332 LEU A O 1
ATOM 2574 N N . SER A 1 333 ? -8.260 26.568 12.675 1.00 65.06 333 SER A N 1
ATOM 2575 C CA . SER A 1 333 ? -7.388 27.595 13.250 1.00 65.06 333 SER A CA 1
ATOM 2576 C C . SER A 1 333 ? -5.899 27.313 12.999 1.00 65.06 333 SER A C 1
ATOM 2578 O O . SER A 1 333 ? -5.141 28.246 12.721 1.00 65.06 333 SER A O 1
ATOM 2580 N N . SER A 1 334 ? -5.476 26.043 12.998 1.00 66.88 334 SER A N 1
ATOM 2581 C CA . SER A 1 334 ? -4.089 25.649 12.713 1.00 66.88 334 SER A CA 1
ATOM 2582 C C . SER A 1 334 ? -3.739 25.804 11.227 1.00 66.88 334 SER A C 1
ATOM 2584 O O . SER A 1 334 ? -2.607 26.146 10.877 1.00 66.88 334 SER A O 1
ATOM 2586 N N . HIS A 1 335 ? -4.733 25.671 10.344 1.00 67.50 335 HIS A N 1
ATOM 2587 C CA . HIS A 1 335 ? -4.575 25.823 8.898 1.00 67.50 335 HIS A CA 1
ATOM 2588 C C . HIS A 1 335 ? -4.429 27.288 8.461 1.00 67.50 335 HIS A C 1
ATOM 2590 O O . HIS A 1 335 ? -3.943 27.555 7.359 1.00 67.50 335 HIS A O 1
ATOM 2596 N N . HIS A 1 336 ? -4.746 28.257 9.329 1.00 71.00 336 HIS A N 1
ATOM 2597 C CA . HIS A 1 336 ? -4.480 29.673 9.059 1.00 71.00 336 HIS A CA 1
ATOM 2598 C C . HIS A 1 336 ? -2.978 29.946 8.847 1.00 71.00 336 HIS A C 1
ATOM 2600 O O . HIS A 1 336 ? -2.604 30.789 8.033 1.00 71.00 336 HIS A O 1
ATOM 2606 N N . ALA A 1 337 ? -2.103 29.164 9.490 1.00 75.75 337 ALA A N 1
ATOM 2607 C CA . ALA A 1 337 ? -0.654 29.245 9.302 1.00 75.75 337 ALA A CA 1
ATOM 2608 C C . ALA A 1 337 ? -0.174 28.744 7.920 1.00 75.75 337 ALA A C 1
ATOM 2610 O O . ALA A 1 337 ? 0.954 29.036 7.518 1.00 75.75 337 ALA A O 1
ATOM 2611 N N . LEU A 1 338 ? -1.010 28.005 7.178 1.00 79.81 338 LEU A N 1
ATOM 2612 C CA . LEU A 1 338 ? -0.680 27.445 5.861 1.00 79.81 338 LEU A CA 1
ATOM 2613 C C . LEU A 1 338 ? -1.071 28.362 4.693 1.00 79.81 338 LEU A C 1
ATOM 2615 O O . LEU A 1 338 ? -0.524 28.211 3.600 1.00 79.81 338 LEU A O 1
ATOM 2619 N N . LEU A 1 339 ? -1.942 29.351 4.920 1.00 80.88 339 LEU A N 1
ATOM 2620 C CA . LEU A 1 339 ? -2.326 30.363 3.927 1.00 80.88 339 LEU A CA 1
ATOM 2621 C C . LEU A 1 339 ? -1.138 31.062 3.239 1.00 80.88 339 LEU A C 1
ATOM 2623 O O . LEU A 1 339 ? -1.145 31.116 2.008 1.00 80.88 339 LEU A O 1
ATOM 2627 N N . PRO A 1 340 ? -0.097 31.547 3.950 1.00 83.88 340 PRO A N 1
ATOM 2628 C CA . PRO A 1 340 ? 1.037 32.189 3.286 1.00 83.88 340 PRO A CA 1
ATOM 2629 C C . PRO A 1 340 ? 1.817 31.216 2.387 1.00 83.88 340 PRO A C 1
ATOM 2631 O O . PRO A 1 340 ? 2.219 31.586 1.285 1.00 83.88 340 PRO A O 1
ATOM 2634 N N . ARG A 1 341 ? 1.961 29.946 2.794 1.00 82.19 341 ARG A N 1
ATOM 2635 C CA . ARG A 1 341 ? 2.610 28.914 1.966 1.00 82.19 341 ARG A CA 1
ATOM 2636 C C . ARG A 1 341 ? 1.795 28.591 0.719 1.00 82.19 341 ARG A C 1
ATOM 2638 O O . ARG A 1 341 ? 2.370 28.427 -0.350 1.00 82.19 341 ARG A O 1
ATOM 2645 N N . LEU A 1 342 ? 0.470 28.534 0.839 1.00 83.19 342 LEU A N 1
ATOM 2646 C CA . LEU A 1 342 ? -0.410 28.318 -0.305 1.00 83.19 342 LEU A CA 1
ATOM 2647 C C . LEU A 1 342 ? -0.323 29.487 -1.297 1.00 83.19 342 LEU A C 1
ATOM 2649 O O . LEU A 1 342 ? -0.194 29.252 -2.494 1.00 83.19 342 LEU A O 1
ATOM 2653 N N . SER A 1 343 ? -0.297 30.731 -0.807 1.00 83.94 343 SER A N 1
ATOM 2654 C CA . SER A 1 343 ? -0.153 31.911 -1.671 1.00 83.94 343 SER A CA 1
ATOM 2655 C C . SER A 1 343 ? 1.187 31.983 -2.411 1.00 83.94 343 SER A C 1
ATOM 2657 O O . SER A 1 343 ? 1.255 32.590 -3.473 1.00 83.94 343 SER A O 1
ATOM 2659 N N . GLU A 1 344 ? 2.239 31.340 -1.891 1.00 85.06 344 GLU A N 1
ATOM 2660 C CA . GLU A 1 344 ? 3.536 31.222 -2.571 1.00 85.06 344 GLU A CA 1
ATOM 2661 C C . GLU A 1 344 ? 3.580 30.031 -3.548 1.00 85.06 344 GLU A C 1
ATOM 2663 O O . GLU A 1 344 ? 4.232 30.097 -4.589 1.00 85.06 344 GLU A O 1
ATOM 2668 N N . LEU A 1 345 ? 2.887 28.931 -3.234 1.00 87.06 345 LEU A N 1
ATOM 2669 C CA . LEU A 1 345 ? 2.897 27.708 -4.044 1.00 87.06 345 LEU A CA 1
ATOM 2670 C C . LEU A 1 345 ? 2.016 27.798 -5.291 1.00 87.06 345 LEU A C 1
ATOM 2672 O O . LEU A 1 345 ? 2.410 27.282 -6.333 1.00 87.06 345 LEU A O 1
ATOM 2676 N N . VAL A 1 346 ? 0.862 28.463 -5.203 1.00 89.31 346 VAL A N 1
ATOM 2677 C CA . VAL A 1 346 ? -0.058 28.649 -6.338 1.00 89.31 346 VAL A CA 1
ATOM 2678 C C . VAL A 1 346 ? 0.636 29.288 -7.555 1.00 89.31 346 VAL A C 1
ATOM 2680 O O . VAL A 1 346 ? 0.606 28.670 -8.619 1.00 89.31 346 VAL A O 1
ATOM 2683 N N . PRO A 1 347 ? 1.337 30.437 -7.440 1.00 89.94 347 PRO A N 1
ATOM 2684 C CA . PRO A 1 347 ? 2.007 31.033 -8.597 1.00 89.94 347 PRO A CA 1
ATOM 2685 C C . PRO A 1 347 ? 3.174 30.178 -9.119 1.00 89.94 347 PRO A C 1
ATOM 2687 O O . PRO A 1 347 ? 3.397 30.122 -10.324 1.00 89.94 347 PRO A O 1
ATOM 2690 N N . ARG A 1 348 ? 3.890 29.448 -8.248 1.00 85.50 348 ARG A N 1
ATOM 2691 C CA . ARG A 1 348 ? 4.953 28.515 -8.681 1.00 85.50 348 ARG A CA 1
ATOM 2692 C C . ARG A 1 348 ? 4.410 27.315 -9.455 1.00 85.50 348 ARG A C 1
ATOM 2694 O O . ARG A 1 348 ? 5.070 26.822 -10.367 1.00 85.50 348 ARG A O 1
ATOM 2701 N N . GLN A 1 349 ? 3.232 26.818 -9.085 1.00 89.75 349 GLN A N 1
ATOM 2702 C CA . GLN A 1 349 ? 2.561 25.751 -9.823 1.00 89.75 349 GLN A CA 1
ATOM 2703 C C . GLN A 1 349 ? 2.144 26.235 -11.216 1.00 89.75 349 GLN A C 1
ATOM 2705 O O . GLN A 1 349 ? 2.295 25.494 -12.185 1.00 89.75 349 GLN A O 1
ATOM 2710 N N . GLU A 1 350 ? 1.655 27.470 -11.315 1.00 89.38 350 GLU A N 1
ATOM 2711 C CA . GLU A 1 350 ? 1.253 28.084 -12.581 1.00 89.38 350 GLU A CA 1
ATOM 2712 C C . GLU A 1 350 ? 2.461 28.260 -13.520 1.00 89.38 350 GLU A C 1
ATOM 2714 O O . GLU A 1 350 ? 2.434 27.772 -14.649 1.00 89.38 350 GLU A O 1
ATOM 2719 N N . GLU A 1 351 ? 3.585 28.782 -13.013 1.00 88.19 351 GLU A N 1
ATOM 2720 C CA . GLU A 1 351 ? 4.854 28.889 -13.756 1.00 88.19 351 GLU A CA 1
ATOM 2721 C C . GLU A 1 351 ? 5.396 27.517 -14.211 1.00 88.19 351 GLU A C 1
ATOM 2723 O O . GLU A 1 351 ? 5.858 27.341 -15.347 1.00 88.19 351 GLU A O 1
ATOM 2728 N N . SER A 1 352 ? 5.310 26.504 -13.342 1.00 84.31 352 SER A N 1
ATOM 2729 C CA . SER A 1 352 ? 5.700 25.135 -13.689 1.00 84.31 352 SER A CA 1
ATOM 2730 C C . SER A 1 352 ? 4.791 24.539 -14.767 1.00 84.31 352 SER A C 1
ATOM 2732 O O . SER A 1 352 ? 5.281 23.826 -15.642 1.00 84.31 352 SER A O 1
ATOM 2734 N N . SER A 1 353 ? 3.487 24.811 -14.721 1.00 90.62 353 SER A N 1
ATOM 2735 C CA . SER A 1 353 ? 2.512 24.335 -15.707 1.00 90.62 353 SER A CA 1
ATOM 2736 C C . SER A 1 353 ? 2.768 24.950 -17.084 1.00 90.62 353 SER A C 1
ATOM 2738 O O . SER A 1 353 ? 2.786 24.238 -18.090 1.00 90.62 353 SER A O 1
ATOM 2740 N N . GLU A 1 354 ? 3.052 26.253 -17.137 1.00 92.00 354 GLU A N 1
ATOM 2741 C CA . GLU A 1 354 ? 3.430 26.934 -18.378 1.00 92.00 354 GLU A CA 1
ATOM 2742 C C . GLU A 1 354 ? 4.715 26.347 -18.973 1.00 92.00 354 GLU A C 1
ATOM 2744 O O . GLU A 1 354 ? 4.760 26.018 -20.162 1.00 92.00 354 GLU A O 1
ATOM 2749 N N . SER A 1 355 ? 5.733 26.122 -18.138 1.00 89.31 355 SER A N 1
ATOM 2750 C CA . SER A 1 355 ? 7.008 25.529 -18.560 1.00 89.31 355 SER A CA 1
ATOM 2751 C C . SER A 1 355 ? 6.843 24.111 -19.118 1.00 89.31 355 SER A C 1
ATOM 2753 O O . SER A 1 355 ? 7.466 23.762 -20.124 1.00 89.31 355 SER A O 1
ATOM 2755 N N . ILE A 1 356 ? 5.976 23.301 -18.501 1.00 90.31 356 ILE A N 1
ATOM 2756 C CA . ILE A 1 356 ? 5.642 21.951 -18.976 1.00 90.31 356 ILE A CA 1
ATOM 2757 C C . ILE A 1 356 ? 4.937 22.021 -20.334 1.00 90.31 356 ILE A C 1
ATOM 2759 O O . ILE A 1 356 ? 5.328 21.299 -21.250 1.00 90.31 356 ILE A O 1
ATOM 2763 N N . SER A 1 357 ? 3.975 22.933 -20.504 1.00 92.31 357 SER A N 1
ATOM 2764 C CA . SER A 1 357 ? 3.257 23.088 -21.777 1.00 92.31 357 SER A CA 1
ATOM 2765 C C . SER A 1 357 ? 4.185 23.516 -22.925 1.00 92.31 357 SER A C 1
ATOM 2767 O O . SER A 1 357 ? 4.074 23.035 -24.054 1.00 92.31 357 SER A O 1
ATOM 2769 N N . LEU A 1 358 ? 5.171 24.375 -22.640 1.00 94.88 358 LEU A N 1
ATOM 2770 C CA . LEU A 1 358 ? 6.190 24.784 -23.607 1.00 94.88 358 LEU A CA 1
ATOM 2771 C C . LEU A 1 358 ? 7.104 23.622 -24.006 1.00 94.88 358 LEU A C 1
ATOM 2773 O O . LEU A 1 358 ? 7.439 23.472 -25.184 1.00 94.88 358 LEU A O 1
ATOM 2777 N N . LEU A 1 359 ? 7.507 22.801 -23.034 1.00 93.31 359 LEU A N 1
ATOM 2778 C CA . LEU A 1 359 ? 8.321 21.617 -23.286 1.00 93.31 359 LEU A CA 1
ATOM 2779 C C . LEU A 1 359 ? 7.562 20.592 -24.137 1.00 93.31 359 LEU A C 1
ATOM 2781 O O . LEU A 1 359 ? 8.135 20.048 -25.080 1.00 93.31 359 LEU A O 1
ATOM 2785 N N . GLU A 1 360 ? 6.282 20.371 -23.842 1.00 94.12 360 GLU A N 1
ATOM 2786 C CA . GLU A 1 360 ? 5.407 19.464 -24.586 1.00 94.12 360 GLU A CA 1
ATOM 2787 C C . GLU A 1 360 ? 5.262 19.901 -26.048 1.00 94.12 360 GLU A C 1
ATOM 2789 O O . GLU A 1 360 ? 5.529 19.114 -26.957 1.00 94.12 360 GLU A O 1
ATOM 2794 N N . ASN A 1 361 ? 4.975 21.183 -26.286 1.00 95.12 361 ASN A N 1
ATOM 2795 C CA . ASN A 1 361 ? 4.902 21.740 -27.638 1.00 95.12 361 ASN A CA 1
ATOM 2796 C C . ASN A 1 361 ? 6.221 21.567 -28.407 1.00 95.12 361 ASN A C 1
ATOM 2798 O O . ASN A 1 361 ? 6.224 21.220 -29.589 1.00 95.12 361 ASN A O 1
ATOM 2802 N N . ARG A 1 362 ? 7.362 21.757 -27.735 1.00 96.38 362 ARG A N 1
ATOM 2803 C CA . ARG A 1 362 ? 8.681 21.562 -28.349 1.00 96.38 362 ARG A CA 1
ATOM 2804 C C . ARG A 1 362 ? 8.966 20.095 -28.671 1.00 96.38 362 ARG A C 1
ATOM 2806 O O . ARG A 1 362 ? 9.642 19.815 -29.660 1.00 96.38 362 ARG A O 1
ATOM 2813 N N . LEU A 1 363 ? 8.476 19.170 -27.849 1.00 95.38 363 LEU A N 1
ATOM 2814 C CA . LEU A 1 363 ? 8.608 17.732 -28.068 1.00 95.38 363 LEU A CA 1
ATOM 2815 C C . LEU A 1 363 ? 7.760 17.294 -29.267 1.00 95.38 363 LEU A C 1
ATOM 2817 O O . LEU A 1 363 ? 8.268 16.584 -30.131 1.00 95.38 363 LEU A O 1
ATOM 2821 N N . ILE A 1 364 ? 6.523 17.786 -29.373 1.00 95.44 364 ILE A N 1
ATOM 2822 C CA . ILE A 1 364 ? 5.643 17.546 -30.527 1.00 95.44 364 ILE A CA 1
ATOM 2823 C C . ILE A 1 364 ? 6.298 18.047 -31.822 1.00 95.44 364 ILE A C 1
ATOM 2825 O O . ILE A 1 364 ? 6.363 17.309 -32.802 1.00 95.44 364 ILE A O 1
ATOM 2829 N N . ASP A 1 365 ? 6.861 19.257 -31.818 1.00 96.75 365 ASP A N 1
ATOM 2830 C CA . ASP A 1 365 ? 7.568 19.814 -32.980 1.00 96.75 365 ASP A CA 1
ATOM 2831 C C . ASP A 1 365 ? 8.851 19.031 -33.333 1.00 96.75 365 ASP A C 1
ATOM 2833 O O . ASP A 1 365 ? 9.214 18.880 -34.501 1.00 96.75 365 ASP A O 1
ATOM 2837 N N . LEU A 1 366 ? 9.562 18.497 -32.334 1.00 95.75 366 LEU A N 1
ATOM 2838 C CA . LEU A 1 366 ? 10.717 17.627 -32.571 1.00 95.75 366 LEU A CA 1
ATOM 2839 C C . LEU A 1 366 ? 10.299 16.279 -33.175 1.00 95.75 366 LEU A C 1
ATOM 2841 O O . LEU A 1 366 ? 10.962 15.805 -34.095 1.00 95.75 366 LEU A O 1
ATOM 2845 N N . LEU A 1 367 ? 9.211 15.682 -32.681 1.00 94.06 367 LEU A N 1
ATOM 2846 C CA . LEU A 1 367 ? 8.653 14.443 -33.226 1.00 94.06 367 LEU A CA 1
ATOM 2847 C C . LEU A 1 367 ? 8.176 14.632 -34.666 1.00 94.06 367 LEU A C 1
ATOM 2849 O O . LEU A 1 367 ? 8.491 13.792 -35.501 1.00 94.06 367 LEU A O 1
ATOM 2853 N N . GLY A 1 368 ? 7.508 15.748 -34.972 1.00 95.06 368 GLY A N 1
ATOM 2854 C CA . GLY A 1 368 ? 7.115 16.083 -36.343 1.00 95.06 368 GLY A CA 1
ATOM 2855 C C . GLY A 1 368 ? 8.320 16.177 -37.280 1.00 95.06 368 GLY A C 1
ATOM 2856 O O . GLY A 1 368 ? 8.362 15.516 -38.312 1.00 95.06 368 GLY A O 1
ATOM 2857 N N . ARG A 1 369 ? 9.375 16.897 -36.872 1.00 96.06 369 ARG A N 1
ATOM 2858 C CA . ARG A 1 369 ? 10.619 16.983 -37.661 1.00 96.06 369 ARG A CA 1
ATOM 2859 C C . ARG A 1 369 ? 11.329 15.642 -37.828 1.00 96.06 369 ARG A C 1
ATOM 2861 O O . ARG A 1 369 ? 11.979 15.417 -38.848 1.00 96.06 369 ARG A O 1
ATOM 2868 N N . TYR A 1 370 ? 11.259 14.773 -36.824 1.00 93.44 370 TYR A N 1
ATOM 2869 C CA . TYR A 1 370 ? 11.814 13.427 -36.914 1.00 93.44 370 TYR A CA 1
ATOM 2870 C C . TYR A 1 370 ? 11.031 12.561 -37.909 1.00 93.44 370 TYR A C 1
ATOM 2872 O O . TYR A 1 370 ? 11.654 11.879 -38.719 1.00 93.44 370 TYR A O 1
ATOM 2880 N N . ASP A 1 371 ? 9.699 12.628 -37.890 1.00 95.56 371 ASP A N 1
ATOM 2881 C CA . ASP A 1 371 ? 8.835 11.919 -38.841 1.00 95.56 371 ASP A CA 1
ATOM 2882 C C . ASP A 1 371 ? 9.122 12.353 -40.288 1.00 95.56 371 ASP A C 1
ATOM 2884 O O . ASP A 1 371 ? 9.418 11.516 -41.145 1.00 95.56 371 ASP A O 1
ATOM 2888 N N . ASP A 1 372 ? 9.209 13.666 -40.530 1.00 95.12 372 ASP A N 1
ATOM 2889 C CA . ASP A 1 372 ? 9.593 14.223 -41.832 1.00 95.12 372 ASP A CA 1
ATOM 2890 C C . ASP A 1 372 ? 10.983 13.740 -42.278 1.00 95.12 372 ASP A C 1
ATOM 2892 O O . ASP A 1 372 ? 11.206 13.399 -43.443 1.00 95.12 372 ASP A O 1
ATOM 2896 N N . TYR A 1 373 ? 11.953 13.695 -41.357 1.00 95.44 373 TYR A N 1
ATOM 2897 C CA . TYR A 1 373 ? 13.294 13.190 -41.651 1.00 95.44 373 TYR A CA 1
ATOM 2898 C C . TYR A 1 373 ? 13.267 11.709 -42.046 1.00 95.44 373 TYR A C 1
ATOM 2900 O O . TYR A 1 373 ? 13.877 11.332 -43.048 1.00 95.44 373 TYR A O 1
ATOM 2908 N N . VAL A 1 374 ? 12.544 10.872 -41.298 1.00 93.75 374 VAL A N 1
ATOM 2909 C CA . VAL A 1 374 ? 12.409 9.438 -41.589 1.00 93.75 374 VAL A CA 1
ATOM 2910 C C . VAL A 1 374 ? 11.705 9.212 -42.929 1.00 93.75 374 VAL A C 1
ATOM 2912 O O . VAL A 1 374 ? 12.146 8.355 -43.701 1.00 93.75 374 VAL A O 1
ATOM 2915 N N . SER A 1 375 ? 10.677 10.001 -43.251 1.00 93.06 375 SER A N 1
ATOM 2916 C CA . SER A 1 375 ? 10.003 9.943 -44.553 1.00 93.06 375 SER A CA 1
ATOM 2917 C C . SER A 1 375 ? 10.965 10.288 -45.691 1.00 93.06 375 SER A C 1
ATOM 2919 O O . SER A 1 375 ? 11.104 9.516 -46.639 1.00 93.06 375 SER A O 1
ATOM 2921 N N . ASN A 1 376 ? 11.718 11.384 -45.564 1.00 95.94 376 ASN A N 1
ATOM 2922 C CA . ASN A 1 376 ? 12.696 11.797 -46.574 1.00 95.94 376 ASN A CA 1
ATOM 2923 C C . ASN A 1 376 ? 13.807 10.753 -46.781 1.00 95.94 376 ASN A C 1
ATOM 2925 O O . ASN A 1 376 ? 14.218 10.489 -47.912 1.00 95.94 376 ASN A O 1
ATOM 2929 N N . VAL A 1 377 ? 14.299 10.136 -45.700 1.00 93.38 377 VAL A N 1
ATOM 2930 C CA . VAL A 1 377 ? 15.291 9.051 -45.785 1.00 93.38 377 VAL A CA 1
ATOM 2931 C C . VAL A 1 377 ? 14.697 7.817 -46.466 1.00 93.38 377 VAL A C 1
ATOM 2933 O O . VAL A 1 377 ? 15.370 7.190 -47.285 1.00 93.38 377 VAL A O 1
ATOM 2936 N N . SER A 1 378 ? 13.440 7.486 -46.171 1.00 92.81 378 SER A N 1
ATOM 2937 C CA . SER A 1 378 ? 12.737 6.365 -46.803 1.00 92.81 378 SER A CA 1
ATOM 2938 C C . SER A 1 378 ? 12.574 6.586 -48.309 1.00 92.81 378 SER A C 1
ATOM 2940 O O . SER A 1 378 ? 12.885 5.688 -49.093 1.00 92.81 378 SER A O 1
ATOM 2942 N N . ASP A 1 379 ? 12.191 7.792 -48.730 1.00 94.81 379 ASP A N 1
ATOM 2943 C CA . ASP A 1 379 ? 12.087 8.159 -50.146 1.00 94.81 379 ASP A CA 1
ATOM 2944 C C . ASP A 1 379 ? 13.445 8.107 -50.857 1.00 94.81 379 ASP A C 1
ATOM 2946 O O . ASP A 1 379 ? 13.558 7.544 -51.950 1.00 94.81 379 ASP A O 1
ATOM 2950 N N . ALA A 1 380 ? 14.505 8.613 -50.218 1.00 93.62 380 ALA A N 1
ATOM 2951 C CA . ALA A 1 380 ? 15.863 8.527 -50.749 1.00 93.62 380 ALA A CA 1
ATOM 2952 C C . ALA A 1 380 ? 16.329 7.068 -50.911 1.00 93.62 380 ALA A C 1
ATOM 2954 O O . ALA A 1 380 ? 16.978 6.726 -51.902 1.00 93.62 380 ALA A O 1
ATOM 2955 N N . PHE A 1 381 ? 15.974 6.190 -49.968 1.00 92.94 381 PHE A N 1
ATOM 2956 C CA . PHE A 1 381 ? 16.295 4.767 -50.045 1.00 92.94 381 PHE A CA 1
ATOM 2957 C C . PHE A 1 381 ? 15.520 4.059 -51.165 1.00 92.94 381 PHE A C 1
ATOM 2959 O O . PHE A 1 381 ? 16.090 3.241 -51.890 1.00 92.94 381 PHE A O 1
ATOM 2966 N N . LEU A 1 382 ? 14.241 4.399 -51.358 1.00 93.81 382 LEU A N 1
ATOM 2967 C CA . LEU A 1 382 ? 13.443 3.892 -52.477 1.00 93.81 382 LEU A CA 1
ATOM 2968 C C . LEU A 1 382 ? 14.037 4.311 -53.825 1.00 93.81 382 LEU A C 1
ATOM 2970 O O . LEU A 1 382 ? 14.095 3.493 -54.745 1.00 93.81 382 LEU A O 1
ATOM 2974 N N . GLU A 1 383 ? 14.510 5.551 -53.941 1.00 95.44 383 GLU A N 1
ATOM 2975 C CA . GLU A 1 383 ? 15.150 6.035 -55.163 1.00 95.44 383 GLU A CA 1
ATOM 2976 C C . GLU A 1 383 ? 16.493 5.349 -55.425 1.00 95.44 383 GLU A C 1
ATOM 2978 O O . GLU A 1 383 ? 16.753 4.889 -56.539 1.00 95.44 383 GLU A O 1
ATOM 2983 N N . LEU A 1 384 ? 17.313 5.176 -54.385 1.00 94.88 384 LEU A N 1
ATOM 2984 C CA . LEU A 1 384 ? 18.552 4.408 -54.482 1.00 94.88 384 LEU A CA 1
ATOM 2985 C C . LEU A 1 384 ? 18.283 2.973 -54.957 1.00 94.88 384 LEU A C 1
ATOM 2987 O O . LEU A 1 384 ? 18.980 2.480 -55.844 1.00 94.88 384 LEU A O 1
ATOM 2991 N N . ASN A 1 385 ? 17.254 2.320 -54.415 1.00 94.50 385 ASN A N 1
ATOM 2992 C CA . ASN A 1 385 ? 16.873 0.966 -54.806 1.00 94.50 385 ASN A CA 1
ATOM 2993 C C . ASN A 1 385 ? 16.431 0.893 -56.279 1.00 94.50 385 ASN A C 1
ATOM 2995 O O . ASN A 1 385 ? 16.805 -0.035 -56.997 1.00 94.50 385 ASN A O 1
ATOM 2999 N N . ARG A 1 386 ? 15.689 1.896 -56.772 1.00 95.19 386 ARG A N 1
ATOM 3000 C CA . ARG A 1 386 ? 15.331 1.990 -58.198 1.00 95.19 386 ARG A CA 1
ATOM 3001 C C . ARG A 1 386 ? 16.567 2.133 -59.079 1.00 95.19 386 ARG A C 1
ATOM 3003 O O . ARG A 1 386 ? 16.705 1.393 -60.053 1.00 95.19 386 ARG A O 1
ATOM 3010 N N . LEU A 1 387 ? 17.476 3.046 -58.734 1.00 95.44 387 LEU A N 1
ATOM 3011 C CA . LEU A 1 387 ? 18.713 3.259 -59.489 1.00 95.44 387 LEU A CA 1
ATOM 3012 C C . LEU A 1 387 ? 19.575 1.995 -59.519 1.00 95.44 387 LEU A C 1
ATOM 3014 O O . LEU A 1 387 ? 20.031 1.600 -60.595 1.00 95.44 387 LEU A O 1
ATOM 3018 N N . LEU A 1 388 ? 19.732 1.322 -58.377 1.00 94.25 388 LEU A N 1
ATOM 3019 C CA . LEU A 1 388 ? 20.466 0.063 -58.291 1.00 94.25 388 LEU A CA 1
ATOM 3020 C C . LEU A 1 388 ? 19.837 -1.007 -59.192 1.00 94.25 388 LEU A C 1
ATOM 3022 O O . LEU A 1 388 ? 20.538 -1.585 -60.019 1.00 94.25 388 LEU A O 1
ATOM 3026 N N . GLY A 1 389 ? 18.512 -1.177 -59.143 1.00 93.00 389 GLY A N 1
ATOM 3027 C CA . GLY A 1 389 ? 17.802 -2.121 -60.008 1.00 93.00 389 GLY A CA 1
ATOM 3028 C C . GLY A 1 389 ? 17.977 -1.827 -61.504 1.00 93.00 389 GLY A C 1
ATOM 3029 O O . GLY A 1 389 ? 18.170 -2.743 -62.306 1.00 93.00 389 GLY A O 1
ATOM 3030 N N . THR A 1 390 ? 17.980 -0.552 -61.913 1.00 95.56 390 THR A N 1
ATOM 3031 C CA . THR A 1 390 ? 18.255 -0.192 -63.319 1.00 95.56 390 THR A CA 1
ATOM 3032 C C . THR A 1 390 ? 19.699 -0.479 -63.733 1.00 95.56 390 THR A C 1
ATOM 3034 O O . THR A 1 390 ? 19.939 -0.933 -64.857 1.00 95.56 390 THR A O 1
ATOM 3037 N N . ALA A 1 391 ? 20.663 -0.249 -62.836 1.00 92.31 391 ALA A N 1
ATOM 3038 C CA . ALA A 1 391 ? 22.068 -0.542 -63.080 1.00 92.31 391 ALA A CA 1
ATOM 3039 C C . ALA A 1 391 ? 22.298 -2.054 -63.207 1.00 92.31 391 ALA A C 1
ATOM 3041 O O . ALA A 1 391 ? 22.913 -2.490 -64.180 1.00 92.31 391 ALA A O 1
ATOM 3042 N N . GLU A 1 392 ? 21.732 -2.853 -62.300 1.00 94.31 392 GLU A N 1
ATOM 3043 C CA . GLU A 1 392 ? 21.763 -4.318 -62.349 1.00 94.31 392 GLU A CA 1
ATOM 3044 C C . GLU A 1 392 ? 21.140 -4.856 -63.638 1.00 94.31 392 GLU A C 1
ATOM 3046 O O . GLU A 1 392 ? 21.745 -5.682 -64.323 1.00 94.31 392 GLU A O 1
ATOM 3051 N N . ALA A 1 393 ? 19.973 -4.341 -64.041 1.00 92.62 393 ALA A N 1
ATOM 3052 C CA . ALA A 1 393 ? 19.334 -4.738 -65.293 1.00 92.62 393 ALA A CA 1
ATOM 3053 C C . ALA A 1 393 ? 20.232 -4.454 -66.510 1.00 92.62 393 ALA A C 1
ATOM 3055 O O . ALA A 1 393 ? 20.363 -5.295 -67.405 1.00 92.62 393 ALA A O 1
ATOM 3056 N N . LYS A 1 394 ? 20.892 -3.289 -66.535 1.00 93.06 394 LYS A N 1
ATOM 3057 C CA . LYS A 1 394 ? 21.818 -2.907 -67.609 1.00 93.06 394 LYS A CA 1
ATOM 3058 C C . LYS A 1 394 ? 23.067 -3.790 -67.628 1.00 93.06 394 LYS A C 1
ATOM 3060 O O . LYS A 1 394 ? 23.482 -4.215 -68.707 1.00 93.06 394 LYS A O 1
ATOM 3065 N N . VAL A 1 395 ? 23.634 -4.105 -66.463 1.00 92.62 395 VAL A N 1
ATOM 3066 C CA . VAL A 1 395 ? 24.757 -5.047 -66.330 1.00 92.62 395 VAL A CA 1
ATOM 3067 C C . VAL A 1 395 ? 24.347 -6.437 -66.817 1.00 92.62 395 VAL A C 1
ATOM 3069 O O . VAL A 1 395 ? 25.030 -6.998 -67.668 1.00 92.62 395 VAL A O 1
ATOM 3072 N N . GLY A 1 396 ? 23.182 -6.946 -66.412 1.00 90.88 396 GLY A N 1
ATOM 3073 C CA . GLY A 1 396 ? 22.689 -8.250 -66.859 1.00 90.88 396 GLY A CA 1
ATOM 3074 C C . GLY A 1 396 ? 22.415 -8.325 -68.369 1.00 90.88 396 GLY A C 1
ATOM 3075 O O . GLY A 1 396 ? 22.554 -9.383 -68.984 1.00 90.88 396 GLY A O 1
ATOM 3076 N N . ILE A 1 397 ? 22.035 -7.217 -69.017 1.00 90.88 397 ILE A N 1
ATOM 3077 C CA . ILE A 1 397 ? 21.955 -7.147 -70.489 1.00 90.88 397 ILE A CA 1
ATOM 3078 C C . ILE A 1 397 ? 23.357 -7.241 -71.110 1.00 90.88 397 ILE A C 1
ATOM 3080 O O . ILE A 1 397 ? 23.557 -8.012 -72.052 1.00 90.88 397 ILE A O 1
ATOM 3084 N N . LEU A 1 398 ? 24.333 -6.499 -70.577 1.00 88.94 398 LEU A N 1
ATOM 3085 C CA . LEU A 1 398 ? 25.717 -6.528 -71.057 1.00 88.94 398 LEU A CA 1
ATOM 3086 C C . LEU A 1 398 ? 26.350 -7.915 -70.893 1.00 88.94 398 LEU A C 1
ATOM 3088 O O . LEU A 1 398 ? 26.959 -8.417 -71.837 1.00 88.94 398 LEU A O 1
ATOM 3092 N N . GLU A 1 399 ? 26.156 -8.571 -69.751 1.00 85.88 399 GLU A N 1
ATOM 3093 C CA . GLU A 1 399 ? 26.659 -9.923 -69.493 1.00 85.88 399 GLU A CA 1
ATOM 3094 C C . GLU A 1 399 ? 26.064 -10.955 -70.454 1.00 85.88 399 GLU A C 1
ATOM 3096 O O . GLU A 1 399 ? 26.809 -11.731 -71.053 1.00 85.88 399 GLU A O 1
ATOM 3101 N N . ARG A 1 400 ? 24.749 -10.908 -70.706 1.00 84.94 400 ARG A N 1
ATOM 3102 C CA . ARG A 1 400 ? 24.102 -11.775 -71.707 1.00 84.94 400 ARG A CA 1
ATOM 3103 C C . ARG A 1 400 ? 24.645 -11.544 -73.116 1.00 84.94 400 ARG A C 1
ATOM 3105 O O . ARG A 1 400 ? 24.915 -12.507 -73.828 1.00 84.94 400 ARG A O 1
ATOM 3112 N N . SER A 1 401 ? 24.871 -10.285 -73.500 1.00 83.75 401 SER A N 1
ATOM 3113 C CA . SER A 1 401 ? 25.466 -9.942 -74.802 1.00 83.75 401 SER A CA 1
ATOM 3114 C C . SER A 1 401 ? 26.932 -10.376 -74.943 1.00 83.75 401 SER A C 1
ATOM 3116 O O . SER A 1 401 ? 27.415 -10.604 -76.052 1.00 83.75 401 SER A O 1
ATOM 3118 N N . ARG A 1 402 ? 27.656 -10.490 -73.822 1.00 79.81 402 ARG A N 1
ATOM 3119 C CA . ARG A 1 402 ? 29.030 -10.997 -73.779 1.00 79.81 402 ARG A CA 1
ATOM 3120 C C . ARG A 1 402 ? 29.058 -12.522 -73.852 1.00 79.81 402 ARG A C 1
ATOM 3122 O O . ARG A 1 402 ? 29.892 -13.057 -74.572 1.00 79.81 402 ARG A O 1
ATOM 3129 N N . SER A 1 403 ? 28.142 -13.198 -73.159 1.00 75.00 403 SER A N 1
ATOM 3130 C CA . SER A 1 403 ? 27.995 -14.657 -73.215 1.00 75.00 403 SER A CA 1
ATOM 3131 C C . SER A 1 403 ? 27.678 -15.135 -74.634 1.00 75.00 403 SER A C 1
ATOM 3133 O O . SER A 1 403 ? 28.329 -16.051 -75.119 1.00 75.00 403 SER A O 1
ATOM 3135 N N . SER A 1 404 ? 26.771 -14.460 -75.351 1.00 69.06 404 SER A N 1
ATOM 3136 C CA . SER A 1 404 ? 26.424 -14.835 -76.733 1.00 69.06 404 SER A CA 1
ATOM 3137 C C . SER A 1 404 ? 27.548 -14.607 -77.752 1.00 69.06 404 SER A C 1
ATOM 3139 O O . SER A 1 404 ? 27.577 -15.269 -78.783 1.00 69.06 404 SER A O 1
ATOM 3141 N N . LYS A 1 405 ? 28.490 -13.695 -77.474 1.00 64.00 405 LYS A N 1
ATOM 3142 C CA . LYS A 1 405 ? 29.707 -13.490 -78.283 1.00 64.00 405 LYS A CA 1
ATOM 3143 C C . LYS A 1 405 ? 30.838 -14.471 -77.960 1.00 64.00 405 LYS A C 1
ATOM 3145 O O . LYS A 1 405 ? 31.788 -14.544 -78.729 1.00 64.00 405 LYS A O 1
ATOM 3150 N N . GLY A 1 406 ? 30.780 -15.162 -76.821 1.00 58.53 406 GLY A N 1
ATOM 3151 C CA . GLY A 1 406 ? 31.776 -16.162 -76.420 1.00 58.53 406 GLY A CA 1
ATOM 3152 C C . GLY A 1 406 ? 31.493 -17.574 -76.945 1.00 58.53 406 GLY A C 1
ATOM 3153 O O . GLY A 1 406 ? 32.385 -18.413 -76.896 1.00 58.53 406 GLY A O 1
ATOM 3154 N N . GLU A 1 407 ? 30.280 -17.829 -77.441 1.00 55.00 407 GLU A N 1
ATOM 3155 C CA . GLU A 1 407 ? 29.829 -19.132 -77.958 1.00 55.00 407 GLU A CA 1
ATOM 3156 C C . GLU A 1 407 ? 29.798 -19.220 -79.501 1.00 55.00 407 GLU A C 1
ATOM 3158 O O . GLU A 1 407 ? 29.377 -20.249 -80.029 1.00 55.00 407 GLU A O 1
ATOM 3163 N N . SER A 1 408 ? 30.232 -18.176 -80.230 1.00 46.03 408 SER A N 1
ATOM 3164 C CA . SER A 1 408 ? 30.297 -18.163 -81.708 1.00 46.03 408 SER A CA 1
ATOM 3165 C C . SER A 1 408 ? 31.678 -18.475 -82.264 1.00 46.03 408 SER A C 1
ATOM 3167 O O . SER A 1 408 ? 32.627 -17.786 -81.815 1.00 46.03 408 SER A O 1
#

pLDDT: mean 72.87, std 19.69, range [26.3, 96.75]

Foldseek 3Di:
DPLLQPLPQPDVQLLVLLLPLLLLLLLLVLLVQCQVFPAPPPDQFDFPCDPNDGFTFADGPTRSNVVLVVLLVVVCVVPVVLSVVCNVVSNRSNGSSNRLSPPDPVSNVVSVVSNVVSVVSNQVSCCPRPVDGDSCVVPVVVNSSCSVSVSSVVCCCVPPVPPVVVVVVSCVSSVPPDDPPDPDPDDDPDDDDDDVVNVVVVVVVVVVVVQQPDDDDPPDPDDDDDDDDDDDDDHPVVVVVVVVVQVVVQPPDPVSVVCVVCVVVCVVVVCDVVVVVVVVPVPDDVPCVVPDDPVNVVVVCVVCVVVVVVVVVVVVVVVVCVVQQNPPVRCVVVCVVCVVVCVVVVVVVVVVVVVVVVVVVVVVVVVVVVVVVVVVVVVVVVVVVVVVVVVVVVVVVVVVVVVVVVVD

InterPro domains:
  IPR009305 2-hydroxy-palmitic acid dioxygenase Mpo1-like [PF06127] (7-156)
  IPR009305 2-hydroxy-palmitic acid dioxygenase Mpo1-like [PTHR28026] (6-173)
  IPR009991 Dynactin subunit 3 [PF07426] (197-385)

Organism: Phaffia rhodozyma (NCBI:txid264483)

Radius of gyration: 46.73 Å; chains: 1; bounding box: 119×58×145 Å

Sequence (408 aa):
MSGEIGAYHSEKRNVAVHVVFVPTIFWTYMFFMSRIFPSPLLLEPYTMNHIGMALPFRLDLSGGSIVSILYAAYYFALDAQTATLYLPLLVLMGGTSAGLAAFKPEVLYPMLILHVASWVAQIVSHKIFEGKAPALLDNLVGALVLAPFFTFFEVLFLAFDYRPELKKQIENESGNTTPIYHPSEIGQARAEDITPLTTLELRVRLLEYLISGSSSSPGNQRVLNGSNGRTGPGLMRKVMDVQDALDRAVDGTSSLERFVDGYEQNANLLSPPFSLDRLSNLNASPADSKVLSIDTKISLLMESEDDFKSVSRGLEEVEALDRKGVVDAGDLSSHHALLPRLSELVPRQEESSESISLLENRLIDLLGRYDDYVSNVSDAFLELNRLLGTAEAKVGILERSRSSKGES